Protein AF-A0AB38MVA0-F1 (afdb_monomer)

Organism: NCBI:txid1708541

InterPro domains:
  IPR003697 Nucleoside triphosphate pyrophosphatase Maf-like protein [MF_00528] (314-534)
  IPR003697 Nucleoside triphosphate pyrophosphatase Maf-like protein [PF02545] (315-531)
  IPR003697 Nucleoside triphosphate pyrophosphatase Maf-like protein [TIGR00172] (313-529)
  IPR003697 Nucleoside triphosphate pyrophosphatase Maf-like protein [cd00555] (315-529)
  IPR009447 Phosphatidylinositol anchor biosynthesis protein PIGW/GWT1 [PF06423] (1-257)
  IPR009447 Phosphatidylinositol anchor biosynthesis protein PIGW/GWT1 [PTHR20661] (1-257)
  IPR029001 Inosine triphosphate pyrophosphatase-like [G3DSA:3.90.950.10] (310-533)
  IPR029001 Inosine triphosphate pyrophosphatase-like [SSF52972] (313-530)

Solvent-accessible surface area (backbone atoms only — not comparable to full-atom values): 30116 Å² total; per-residue (Å²): 132,85,58,62,70,52,44,51,39,20,51,51,17,27,60,48,25,58,34,62,71,65,72,56,83,62,72,75,68,37,49,64,34,46,50,51,30,51,51,50,48,51,52,45,75,72,58,81,55,89,72,68,44,74,56,22,15,74,82,42,50,72,39,49,46,61,38,44,43,68,61,66,44,49,65,55,51,54,48,28,74,76,66,74,54,53,44,47,58,52,22,49,53,53,37,50,53,49,40,48,47,39,72,78,43,67,54,46,56,46,53,76,66,53,73,67,83,46,80,63,49,34,22,32,23,36,61,53,16,41,60,26,50,43,27,34,21,29,41,18,23,40,52,16,59,72,72,45,82,84,49,91,58,49,78,78,53,68,81,69,51,78,67,64,60,51,59,51,53,57,51,47,45,54,51,35,46,50,48,21,54,50,28,45,49,52,27,52,51,38,46,71,73,70,48,72,70,32,77,44,50,22,34,50,42,35,35,29,46,40,51,19,52,52,34,41,51,54,33,48,54,50,48,52,45,53,73,76,51,80,57,94,50,96,76,72,78,71,60,54,69,65,60,46,52,44,67,76,35,45,69,58,51,50,49,45,63,59,24,67,68,40,50,66,48,54,56,49,55,68,64,56,72,79,74,83,78,88,86,82,94,76,77,80,79,64,52,82,84,48,74,82,78,76,84,75,78,84,70,78,82,86,84,46,72,51,64,61,64,50,72,87,46,54,37,31,30,27,46,80,54,64,62,48,54,54,59,41,44,76,77,71,46,80,54,49,76,46,57,43,84,69,74,90,74,75,63,66,76,84,22,63,93,45,59,78,53,47,28,32,53,54,4,40,53,24,17,48,53,42,50,55,52,43,38,73,74,37,67,92,69,47,60,47,30,28,41,11,60,26,55,35,23,34,41,57,54,95,64,75,73,53,61,95,94,61,54,63,84,80,75,45,99,64,89,79,49,57,48,84,29,46,57,33,89,46,73,68,51,22,49,52,44,46,60,72,40,38,16,26,68,32,39,33,35,28,8,35,16,43,29,31,58,41,99,50,89,90,41,52,49,77,51,73,52,70,49,70,20,39,38,32,32,36,78,61,54,69,72,58,54,52,59,47,57,74,67,55,68,16,50,90,21,41,40,29,48,30,78,74,68,78,41,37,77,50,43,73,48,71,55,66,53,69,48,31,67,72,52,43,48,59,73,58,51,53,53,53,48,37,52,40,49,73,69,64,72,50,63,74,74,118

pLDDT: mean 80.41, std 17.38, range [29.91, 97.56]

Sequence (542 aa):
MDLGVGSFTFALGVVDAKYHILKSYNMRKVLPLIALAIIRLIAVSLSDYPQHSSEYGTHWNFFCTLAMLPLLTKPLTIINQHTDIQFSWMAVLIGVSFQVLLSCTSLQEWTLHAPRDDVLSHNKEGIVSMVGYLCIYLFGLDIGLYSLPQDPYAYFRKRLTKKVAKDKRDKLLIILASFSILYWSLYGGARFFNMEVSRRMANLPYILWTVAFNTSFLTLFLLIDLVNFKTPSRQAVAVPGILQAINNNGLALFLISTCQHCSTWLGYFLSNNNNTKQEEEKPLKTLLDNPPAAAKKQILPFRLPSLDKLKDKHVILASASPRRLDILAQVGIHPRVIPSTFEETLSKDDYLHNPHAYPINTATEKGKEVYERLVLEDDKNSPDLVISADTVVLVPDDAPSLSKGQSYDEVINQPLTYSICEKPKDADDQYRMLADASGRELQVVTGVCITYPILQSPGYAQKTFANMTKVHFFDNDHDVIEKYIETGEGIDRAGGFALQGLGSLLIQGIEGDYNNVVGFPLSEFIRFLDTLIENDDGVLDL

Foldseek 3Di:
DDLPLLLVLLQLLLVCLVCLLVVNDDLVVLVVLVVVLVVVQVLCVVPVPDDPCLQFFNSDDSSNLVSCLSVVCVVVSVVCVVPVDALLVVLVVLQVVLQCCCVVHCLVVLSRPNDCPDPCSRRSLNVQLSSLSSSSSSLSNRLSNLVDDSDPCVVVVVVPDQVVVVVSLVVNLVVLVVLLVVLVVVLVVCVVVVNDCDSSNSHNNNSSVSSSVSSVVVSVVSVVCCVVPVGPPPPPPPPPVVNVVCVVCVVVVVVVVVCVVVVVVVVVVVVPPPDDDDDDDDDDPVCVVPPDDDDDDPDPQPDDPLLVLQPPFQEEEQDPDVLVQVLCVVNPRRHHYDHFPDDLPDDCVVCQVPNLCSFQVVQVVSQVRVQVVVCVVPVPRHGQKYKGKGKWKWQWPPDDQDDPPDDCVVVPPDDTTTDTFFAAPDLVSLLVLLQSQARDKMKMKMKMKMWGADPDPVGIDIDIDMFIKIWGFYNDDSVLSNVLSVVVAQRNGHSSADCPDPSVNGTPDMGGAPSSRSTDRSVVVSVVSSVCVVVPVVRSVD

Radius of gyration: 34.3 Å; Cα contacts (8 Å, |Δi|>4): 722; chains: 1; bounding box: 64×59×95 Å

Structure (mmCIF, N/CA/C/O backbone):
data_AF-A0AB38MVA0-F1
#
_entry.id   AF-A0AB38MVA0-F1
#
loop_
_atom_site.group_PDB
_atom_site.id
_atom_site.type_symbol
_atom_site.label_atom_id
_atom_site.label_alt_id
_atom_site.label_comp_id
_atom_site.label_asym_id
_atom_site.label_entity_id
_atom_site.label_seq_id
_atom_site.pdbx_PDB_ins_code
_atom_site.Cartn_x
_atom_site.Cartn_y
_atom_site.Cartn_z
_atom_site.occupancy
_atom_site.B_iso_or_equiv
_atom_site.auth_seq_id
_atom_site.auth_comp_id
_atom_site.auth_asym_id
_atom_site.auth_atom_id
_atom_site.pdbx_PDB_model_num
ATOM 1 N N . MET A 1 1 ? -7.627 4.976 11.918 1.00 53.53 1 MET A N 1
ATOM 2 C CA . MET A 1 1 ? -6.874 5.519 13.073 1.00 53.53 1 MET A CA 1
ATOM 3 C C . MET A 1 1 ? -6.510 4.372 13.989 1.00 53.53 1 MET A C 1
ATOM 5 O O . MET A 1 1 ? -7.360 3.528 14.234 1.00 53.53 1 MET A O 1
ATOM 9 N N . ASP A 1 2 ? -5.264 4.313 14.439 1.00 68.06 2 ASP A N 1
ATOM 10 C CA . ASP A 1 2 ? -4.766 3.229 15.287 1.00 68.06 2 ASP A CA 1
ATOM 11 C C . ASP A 1 2 ? -5.356 3.316 16.709 1.00 68.06 2 ASP A C 1
ATOM 13 O O . ASP A 1 2 ? -5.172 4.312 17.407 1.00 68.06 2 ASP A O 1
ATOM 17 N N . LEU A 1 3 ? -6.100 2.282 17.108 1.00 80.81 3 LEU A N 1
ATOM 18 C CA . LEU A 1 3 ? -6.758 2.137 18.414 1.00 80.81 3 LEU A CA 1
ATOM 19 C C . LEU A 1 3 ? -5.922 1.286 19.395 1.00 80.81 3 LEU A C 1
ATOM 21 O O . LEU A 1 3 ? -6.259 1.171 20.579 1.00 80.81 3 LEU A O 1
ATOM 25 N N . GLY A 1 4 ? -4.815 0.693 18.931 1.00 82.25 4 GLY A N 1
ATOM 26 C CA . GLY A 1 4 ? -4.000 -0.239 19.712 1.00 82.25 4 GLY A CA 1
ATOM 27 C C . GLY A 1 4 ? -3.354 0.423 20.927 1.00 82.25 4 GLY A C 1
ATOM 28 O O . GLY A 1 4 ? -3.457 -0.078 22.044 1.00 82.25 4 GLY A O 1
ATOM 29 N N . VAL A 1 5 ? -2.765 1.602 20.731 1.00 85.31 5 VAL A N 1
ATOM 30 C CA . VAL A 1 5 ? -2.094 2.390 21.780 1.00 85.31 5 VAL A CA 1
ATOM 31 C C . VAL A 1 5 ? -3.070 2.818 22.887 1.00 85.31 5 VAL A C 1
ATOM 33 O O . VAL A 1 5 ? -2.774 2.702 24.082 1.00 85.31 5 VAL A O 1
ATOM 36 N N . GLY A 1 6 ? -4.265 3.272 22.494 1.00 88.81 6 GLY A N 1
ATOM 37 C CA . GLY A 1 6 ? -5.338 3.621 23.426 1.00 88.81 6 GLY A CA 1
ATOM 38 C C . GLY A 1 6 ? -5.812 2.407 24.227 1.00 88.81 6 GLY A C 1
ATOM 39 O O . GLY A 1 6 ? -5.913 2.470 25.450 1.00 88.81 6 GLY A O 1
ATOM 40 N N . SER A 1 7 ? -6.024 1.273 23.560 1.00 90.38 7 SER A N 1
ATOM 41 C CA . SER A 1 7 ? -6.467 0.034 24.217 1.00 90.38 7 SER A CA 1
ATOM 42 C C . SER A 1 7 ? -5.422 -0.538 25.166 1.00 90.38 7 SER A C 1
ATOM 44 O O . SER A 1 7 ? -5.762 -1.007 26.250 1.00 90.38 7 SER A O 1
ATOM 46 N N . PHE A 1 8 ? -4.140 -0.429 24.816 1.00 88.69 8 PHE A N 1
ATOM 47 C CA . PHE A 1 8 ? -3.051 -0.791 25.717 1.00 88.69 8 PHE A CA 1
ATOM 48 C C . PHE A 1 8 ? -3.054 0.082 26.978 1.00 88.69 8 PHE A C 1
ATOM 50 O O . PHE A 1 8 ? -2.939 -0.429 28.090 1.00 88.69 8 PHE A O 1
ATOM 57 N N . THR A 1 9 ? -3.251 1.393 26.816 1.00 90.81 9 THR A N 1
ATOM 58 C CA . THR A 1 9 ? -3.365 2.336 27.941 1.00 90.81 9 THR A CA 1
ATOM 59 C C . THR A 1 9 ? -4.542 1.993 28.856 1.00 90.81 9 THR A C 1
ATOM 61 O O . THR A 1 9 ? -4.398 1.978 30.079 1.00 90.81 9 THR A O 1
ATOM 64 N N . PHE A 1 10 ? -5.694 1.669 28.266 1.00 92.88 10 PHE A N 1
ATOM 65 C CA . PHE A 1 10 ? -6.880 1.240 29.000 1.00 92.88 10 PHE A CA 1
ATOM 66 C C . PHE A 1 10 ? -6.619 -0.054 29.788 1.00 92.88 10 PHE A C 1
ATOM 68 O O . PHE A 1 10 ? -6.892 -0.120 30.986 1.00 92.88 10 PHE A O 1
ATOM 75 N N . ALA A 1 11 ? -6.038 -1.067 29.139 1.00 89.06 11 ALA A N 1
ATOM 76 C CA . ALA A 1 11 ? -5.709 -2.344 29.767 1.00 89.06 11 ALA A CA 1
ATOM 77 C C . ALA A 1 11 ? -4.701 -2.185 30.918 1.00 89.06 11 ALA A C 1
ATOM 79 O O . ALA A 1 11 ? -4.851 -2.833 31.955 1.00 89.06 11 ALA A O 1
ATOM 80 N N . LEU A 1 12 ? -3.713 -1.294 30.772 1.00 87.12 12 LEU A N 1
ATOM 81 C CA . LEU A 1 12 ? -2.773 -0.970 31.846 1.00 87.12 12 LEU A CA 1
ATOM 82 C C . LEU A 1 12 ? -3.503 -0.410 33.077 1.00 87.12 12 LEU A C 1
ATOM 84 O O . LEU A 1 12 ? -3.250 -0.871 34.188 1.00 87.12 12 LEU A O 1
ATOM 88 N N . GLY A 1 13 ? -4.460 0.504 32.878 1.00 88.12 13 GLY A N 1
ATOM 89 C CA . GLY A 1 13 ? -5.309 1.025 33.955 1.00 88.12 13 GLY A CA 1
ATOM 90 C C . GLY A 1 13 ? -6.103 -0.077 34.667 1.00 88.12 13 GLY A C 1
ATOM 91 O O . GLY A 1 13 ? -6.089 -0.154 35.897 1.00 88.12 13 GLY A O 1
ATOM 92 N N . VAL A 1 14 ? -6.721 -0.990 33.906 1.00 87.88 14 VAL A N 1
ATOM 93 C CA . VAL A 1 14 ? -7.467 -2.142 34.456 1.00 87.88 14 VAL A CA 1
ATOM 94 C C . VAL A 1 14 ? -6.577 -3.011 35.349 1.00 87.88 14 VAL A C 1
ATOM 96 O O . VAL A 1 14 ? -6.996 -3.424 36.431 1.00 87.88 14 VAL A O 1
ATOM 99 N N . VAL A 1 15 ? -5.344 -3.291 34.920 1.00 83.62 15 VAL A N 1
ATOM 100 C CA . VAL A 1 15 ? -4.388 -4.106 35.688 1.00 83.62 15 VAL A CA 1
ATOM 101 C C . VAL A 1 15 ? -3.917 -3.376 36.948 1.00 83.62 15 VAL A C 1
ATOM 103 O O . VAL A 1 15 ? -3.816 -3.988 38.019 1.00 83.62 15 VAL A O 1
ATOM 106 N N . ASP A 1 16 ? -3.666 -2.071 36.848 1.00 81.69 16 ASP A N 1
ATOM 107 C CA . ASP A 1 16 ? -3.162 -1.265 37.960 1.00 81.69 16 ASP A CA 1
ATOM 108 C C . ASP A 1 16 ? -4.190 -1.044 39.078 1.00 81.69 16 ASP A C 1
ATOM 110 O O . ASP A 1 16 ? -3.807 -0.850 40.239 1.00 81.69 16 ASP A O 1
ATOM 114 N N . ALA A 1 17 ? -5.486 -1.205 38.791 1.00 81.12 17 ALA A N 1
ATOM 115 C CA . ALA A 1 17 ? -6.549 -1.187 39.798 1.00 81.12 17 ALA A CA 1
ATOM 116 C C . ALA A 1 17 ? -6.285 -2.160 40.969 1.00 81.12 17 ALA A C 1
ATOM 118 O O . ALA A 1 17 ? -6.602 -1.857 42.123 1.00 81.12 17 ALA A O 1
ATOM 119 N N . LYS A 1 18 ? -5.610 -3.297 40.726 1.00 73.94 18 LYS A N 1
ATOM 120 C CA . LYS A 1 18 ? -5.199 -4.240 41.785 1.00 73.94 18 LYS A CA 1
ATOM 121 C C . LYS A 1 18 ? -4.290 -3.590 42.832 1.00 73.94 18 LYS A C 1
ATOM 123 O O . LYS A 1 18 ? -4.399 -3.893 44.020 1.00 73.94 18 LYS A O 1
ATOM 128 N N . TYR A 1 19 ? -3.369 -2.726 42.416 1.00 70.88 19 TYR A N 1
ATOM 129 C CA . TYR A 1 19 ? -2.433 -2.074 43.334 1.00 70.88 19 TYR A CA 1
ATOM 130 C C . TYR A 1 19 ? -3.101 -0.969 44.142 1.00 70.88 19 TYR A C 1
ATOM 132 O O . TYR A 1 19 ? -2.730 -0.769 45.300 1.00 70.88 19 TYR A O 1
ATOM 140 N N . HIS A 1 20 ? -4.126 -0.330 43.573 1.00 70.06 20 HIS A N 1
ATOM 141 C CA . HIS A 1 20 ? -5.011 0.559 44.316 1.00 70.06 20 HIS A CA 1
ATOM 142 C C . HIS A 1 20 ? -5.761 -0.174 45.423 1.00 70.06 20 HIS A C 1
ATOM 144 O O . HIS A 1 20 ? -5.724 0.270 46.570 1.00 70.06 20 HIS A O 1
ATOM 150 N N . ILE A 1 21 ? -6.342 -1.337 45.114 1.00 60.84 21 ILE A N 1
ATOM 151 C CA . ILE A 1 21 ? -7.007 -2.194 46.108 1.00 60.84 21 ILE A CA 1
ATOM 152 C C . ILE A 1 21 ? -6.030 -2.594 47.227 1.00 60.84 21 ILE A C 1
ATOM 154 O O . ILE A 1 21 ? -6.374 -2.559 48.406 1.00 60.84 21 ILE A O 1
ATOM 158 N N . LEU A 1 22 ? -4.787 -2.937 46.874 1.00 59.41 22 LEU A N 1
ATOM 159 C CA . LEU A 1 22 ? -3.759 -3.372 47.826 1.00 59.41 22 LEU A CA 1
ATOM 160 C C . LEU A 1 22 ? -3.032 -2.223 48.549 1.00 59.41 22 LEU A C 1
ATOM 162 O O . LEU A 1 22 ? -2.166 -2.502 49.378 1.00 59.41 22 LEU A O 1
ATOM 166 N N . LYS A 1 23 ? -3.324 -0.953 48.224 1.00 66.38 23 LYS A N 1
ATOM 167 C CA . LYS A 1 23 ? -2.598 0.245 48.702 1.00 66.38 23 LYS A CA 1
ATOM 168 C C . LYS A 1 23 ? -1.064 0.129 48.595 1.00 66.38 23 LYS A C 1
ATOM 170 O O . LYS A 1 23 ? -0.327 0.743 49.362 1.00 66.38 23 LYS A O 1
ATOM 175 N N . SER A 1 24 ? -0.567 -0.661 47.643 1.00 61.00 24 SER A N 1
ATOM 176 C CA . SER A 1 24 ? 0.857 -0.981 47.491 1.00 61.00 24 SER A CA 1
ATOM 177 C C . SER A 1 24 ? 1.375 -0.388 46.188 1.00 61.00 24 SER A C 1
ATOM 179 O O . SER A 1 24 ? 1.511 -1.069 45.168 1.00 61.00 24 SER A O 1
ATOM 181 N N . TYR A 1 25 ? 1.621 0.922 46.213 1.00 61.91 25 TYR A N 1
ATOM 182 C CA . TYR A 1 25 ? 2.152 1.640 45.062 1.00 61.91 25 TYR A CA 1
ATOM 183 C C . TYR A 1 25 ? 3.677 1.572 45.072 1.00 61.91 25 TYR A C 1
ATOM 185 O O . TYR A 1 25 ? 4.337 2.197 45.902 1.00 61.91 25 TYR A O 1
ATOM 193 N N . ASN A 1 26 ? 4.249 0.790 44.157 1.00 66.12 26 ASN A N 1
ATOM 194 C CA . ASN A 1 26 ? 5.695 0.680 44.025 1.00 66.12 26 ASN A CA 1
ATOM 195 C C . ASN A 1 26 ? 6.171 1.406 42.767 1.00 66.12 26 ASN A C 1
ATOM 197 O O . ASN A 1 26 ? 6.071 0.889 41.654 1.00 66.12 26 ASN A O 1
ATOM 201 N N . MET A 1 27 ? 6.757 2.583 42.978 1.00 67.06 27 MET A N 1
ATOM 202 C CA . MET A 1 27 ? 7.338 3.434 41.936 1.00 67.06 27 MET A CA 1
ATOM 203 C C . MET A 1 27 ? 8.464 2.744 41.161 1.00 67.06 27 MET A C 1
ATOM 205 O O . MET A 1 27 ? 8.756 3.121 40.029 1.00 67.06 27 MET A O 1
ATOM 209 N N . ARG A 1 28 ? 9.054 1.675 41.720 1.00 70.19 28 ARG A N 1
ATOM 210 C CA . ARG A 1 28 ? 10.066 0.869 41.027 1.00 70.19 28 ARG A CA 1
ATOM 211 C C . ARG A 1 28 ? 9.544 0.209 39.749 1.00 70.19 28 ARG A C 1
ATOM 213 O O . ARG A 1 28 ? 10.345 -0.165 38.904 1.00 70.19 28 ARG A O 1
ATOM 220 N N . LYS A 1 29 ? 8.222 0.107 39.573 1.00 69.00 29 LYS A N 1
ATOM 221 C CA . LYS A 1 29 ? 7.594 -0.423 38.351 1.00 69.00 29 LYS A CA 1
ATOM 222 C C . LYS A 1 29 ? 7.621 0.543 37.171 1.00 69.00 29 LYS A C 1
ATOM 224 O O . LYS A 1 29 ? 7.461 0.104 36.040 1.00 69.00 29 LYS A O 1
ATOM 229 N N . VAL A 1 30 ? 7.854 1.829 37.429 1.00 76.44 30 VAL A N 1
ATOM 230 C CA . VAL A 1 30 ? 7.985 2.845 36.380 1.00 76.44 30 VAL A CA 1
ATOM 231 C C . VAL A 1 30 ? 9.390 2.810 35.761 1.00 76.44 30 VAL A C 1
ATOM 233 O O . VAL A 1 30 ? 9.543 3.104 34.579 1.00 76.44 30 VAL A O 1
ATOM 236 N N . LEU A 1 31 ? 10.415 2.373 36.512 1.00 81.25 31 LEU A N 1
ATOM 237 C CA . LEU A 1 31 ? 11.805 2.331 36.031 1.00 81.25 31 LEU A CA 1
ATOM 238 C C . LEU A 1 31 ? 11.998 1.511 34.742 1.00 81.25 31 LEU A C 1
ATOM 240 O O . LEU A 1 31 ? 12.655 2.027 33.842 1.00 81.25 31 LEU A O 1
ATOM 244 N N . PRO A 1 32 ? 11.435 0.293 34.589 1.00 80.94 32 PRO A N 1
ATOM 245 C CA . PRO A 1 32 ? 11.543 -0.454 33.337 1.00 80.94 32 PRO A CA 1
ATOM 246 C C . PRO A 1 32 ? 10.954 0.288 32.131 1.00 80.94 32 PRO A C 1
ATOM 248 O O . PRO A 1 32 ? 11.522 0.225 31.047 1.00 80.94 32 PRO A O 1
ATOM 251 N N . LEU A 1 33 ? 9.849 1.023 32.314 1.00 81.00 33 LEU A N 1
ATOM 252 C CA . LEU A 1 33 ? 9.230 1.811 31.242 1.00 81.00 33 LEU A CA 1
ATOM 253 C C . LEU A 1 33 ? 10.085 3.025 30.868 1.00 81.00 33 LEU A C 1
ATOM 255 O O . LEU A 1 33 ? 10.250 3.305 29.685 1.00 81.00 33 LEU A O 1
ATOM 259 N N . ILE A 1 34 ? 10.680 3.701 31.856 1.00 83.31 34 ILE A N 1
ATOM 260 C CA . ILE A 1 34 ? 11.634 4.796 31.619 1.00 83.31 34 ILE A CA 1
ATOM 261 C C . ILE A 1 34 ? 12.877 4.272 30.890 1.00 83.31 34 ILE A C 1
ATOM 263 O O . ILE A 1 34 ? 13.320 4.877 29.918 1.00 83.31 34 ILE A O 1
ATOM 267 N N . ALA A 1 35 ? 13.416 3.126 31.313 1.00 82.50 35 ALA A N 1
ATOM 268 C CA . ALA A 1 35 ? 14.562 2.506 30.658 1.00 82.50 35 ALA A CA 1
ATOM 269 C C . ALA A 1 35 ? 14.244 2.147 29.198 1.00 82.50 35 ALA A C 1
ATOM 271 O O . ALA A 1 35 ? 15.016 2.491 28.308 1.00 82.50 35 ALA A O 1
ATOM 272 N N . LEU A 1 36 ? 13.083 1.539 28.932 1.00 81.12 36 LEU A N 1
ATOM 273 C CA . LEU A 1 36 ? 12.625 1.250 27.568 1.00 81.12 36 LEU A CA 1
ATOM 274 C C . LEU A 1 36 ? 12.421 2.522 26.737 1.00 81.12 36 LEU A C 1
ATOM 276 O O . LEU A 1 36 ? 12.753 2.530 25.553 1.00 81.12 36 LEU A O 1
ATOM 280 N N . ALA A 1 37 ? 11.921 3.602 27.342 1.00 82.75 37 ALA A N 1
ATOM 281 C CA . ALA A 1 37 ? 11.772 4.887 26.672 1.00 82.75 37 ALA A CA 1
ATOM 282 C C . ALA A 1 37 ? 13.125 5.463 26.228 1.00 82.75 37 ALA A C 1
ATOM 284 O O . ALA A 1 37 ? 13.245 5.902 25.084 1.00 82.75 37 ALA A O 1
ATOM 285 N N . ILE A 1 38 ? 14.139 5.408 27.098 1.00 84.19 38 ILE A N 1
ATOM 286 C CA . ILE A 1 38 ? 15.504 5.871 26.806 1.00 84.19 38 ILE A CA 1
ATOM 287 C C . ILE A 1 38 ? 16.167 4.975 25.758 1.00 84.19 38 ILE A C 1
ATOM 289 O O . ILE A 1 38 ? 16.705 5.482 24.779 1.00 84.19 38 ILE A O 1
ATOM 293 N N . ILE A 1 39 ? 16.086 3.650 25.921 1.00 82.25 39 ILE A N 1
ATOM 294 C CA . ILE A 1 39 ? 16.649 2.682 24.968 1.00 82.25 39 ILE A CA 1
ATOM 295 C C . ILE A 1 39 ? 16.052 2.903 23.581 1.00 82.25 39 ILE A C 1
ATOM 297 O O . ILE A 1 39 ? 16.794 2.955 22.607 1.00 82.25 39 ILE A O 1
ATOM 301 N N . ARG A 1 40 ? 14.729 3.080 23.482 1.00 80.38 40 ARG A N 1
ATOM 302 C CA . ARG A 1 40 ? 14.069 3.354 22.203 1.00 80.38 40 ARG A CA 1
ATOM 303 C C . ARG A 1 40 ? 14.540 4.669 21.591 1.00 80.38 40 ARG A C 1
ATOM 305 O O . ARG A 1 40 ? 14.766 4.704 20.389 1.00 80.38 40 ARG A O 1
ATOM 312 N N . LEU A 1 41 ? 14.667 5.728 22.390 1.00 80.75 41 LEU A N 1
ATOM 313 C CA . LEU A 1 41 ? 15.139 7.022 21.898 1.00 80.75 41 LEU A CA 1
ATOM 314 C C . LEU A 1 41 ? 16.555 6.899 21.321 1.00 80.75 41 LEU A C 1
ATOM 316 O O . LEU A 1 41 ? 16.775 7.274 20.177 1.00 80.75 41 LEU A O 1
ATOM 320 N N . ILE A 1 42 ? 17.475 6.289 22.073 1.00 80.00 42 ILE A N 1
ATOM 321 C CA . ILE A 1 42 ? 18.859 6.059 21.637 1.00 80.00 42 ILE A CA 1
ATOM 322 C C . ILE A 1 42 ? 18.893 5.174 20.385 1.00 80.00 42 ILE A C 1
ATOM 324 O O . ILE A 1 42 ? 19.556 5.517 19.415 1.00 80.00 42 ILE A O 1
ATOM 328 N N . ALA A 1 43 ? 18.155 4.061 20.377 1.00 74.56 43 ALA A N 1
ATOM 329 C CA . ALA A 1 43 ? 18.123 3.133 19.250 1.00 74.56 43 ALA A CA 1
ATOM 330 C C . ALA A 1 43 ? 17.633 3.803 17.960 1.00 74.56 43 ALA A C 1
ATOM 332 O O . ALA A 1 43 ? 18.228 3.590 16.909 1.00 74.56 43 ALA A O 1
ATOM 333 N N . VAL A 1 44 ? 16.588 4.636 18.040 1.00 67.88 44 VAL A N 1
ATOM 334 C CA . VAL A 1 44 ? 16.071 5.379 16.882 1.00 67.88 44 VAL A CA 1
ATOM 335 C C . VAL A 1 44 ? 17.095 6.406 16.409 1.00 67.88 44 VAL A C 1
ATOM 337 O O . VAL A 1 44 ? 17.425 6.402 15.226 1.00 67.88 44 VAL A O 1
ATOM 340 N N . SER A 1 45 ? 17.663 7.202 17.322 1.00 67.81 45 SER A N 1
ATOM 341 C CA . SER A 1 45 ? 18.683 8.207 16.996 1.00 67.81 45 SER A CA 1
ATOM 342 C C . SER A 1 45 ? 19.974 7.621 16.415 1.00 67.81 45 SER A C 1
ATOM 344 O O . SER A 1 45 ? 20.666 8.322 15.691 1.00 67.81 45 SER A O 1
ATOM 346 N N . LEU A 1 46 ? 20.299 6.358 16.708 1.00 72.50 46 LEU A N 1
ATOM 347 C CA . LEU A 1 46 ? 21.460 5.655 16.144 1.00 72.50 46 LEU A CA 1
ATOM 348 C C . LEU A 1 46 ? 21.170 4.936 14.817 1.00 72.50 46 LEU A C 1
ATOM 350 O O . LEU A 1 46 ? 22.099 4.456 14.178 1.00 72.50 46 LEU A O 1
ATOM 354 N N . SER A 1 47 ? 19.899 4.785 14.436 1.00 58.38 47 SER A N 1
ATOM 355 C CA . SER A 1 47 ? 19.491 3.913 13.322 1.00 58.38 47 SER A CA 1
ATOM 356 C C . SER A 1 47 ? 19.141 4.644 12.024 1.00 58.38 47 SER A C 1
ATOM 358 O O . SER A 1 47 ? 18.714 3.980 11.083 1.00 58.38 47 SER A O 1
ATOM 360 N N . ASP A 1 48 ? 19.258 5.979 11.985 1.00 56.78 48 ASP A N 1
ATOM 361 C CA . ASP A 1 48 ? 18.778 6.850 10.893 1.00 56.78 48 ASP A CA 1
ATOM 362 C C . ASP A 1 48 ? 17.365 6.484 10.391 1.00 56.78 48 ASP A C 1
ATOM 364 O O . ASP A 1 48 ? 16.991 6.711 9.239 1.00 56.78 48 ASP A O 1
ATOM 368 N N . TYR A 1 49 ? 16.548 5.890 11.270 1.00 56.25 49 TYR A N 1
ATOM 369 C CA . TYR A 1 49 ? 15.212 5.434 10.926 1.00 56.25 49 TYR A CA 1
ATOM 370 C C . TYR A 1 49 ? 14.296 6.652 10.757 1.00 56.25 49 TYR A C 1
ATOM 372 O O . TYR A 1 49 ? 14.247 7.495 11.660 1.00 56.25 49 TYR A O 1
ATOM 380 N N . PRO A 1 50 ? 13.530 6.759 9.654 1.00 49.81 50 PRO A N 1
ATOM 381 C CA . PRO A 1 50 ? 12.661 7.903 9.418 1.00 49.81 50 PRO A CA 1
ATOM 382 C C . PRO A 1 50 ? 11.597 7.993 10.518 1.00 49.81 50 PRO A C 1
ATOM 384 O O . PRO A 1 50 ? 10.662 7.193 10.596 1.00 49.81 50 PRO A O 1
ATOM 387 N N . GLN A 1 51 ? 11.751 8.976 11.405 1.00 59.59 51 GLN A N 1
ATOM 388 C CA . GLN A 1 51 ? 10.828 9.215 12.504 1.00 59.59 51 GLN A CA 1
ATOM 389 C C . GLN A 1 51 ? 9.706 10.146 12.046 1.00 59.59 51 GLN A C 1
ATOM 391 O O . GLN A 1 51 ? 9.929 11.319 11.741 1.00 59.59 51 GLN A O 1
ATOM 396 N N . HIS A 1 52 ? 8.467 9.651 12.074 1.00 64.12 52 HIS A N 1
ATOM 397 C CA . HIS A 1 52 ? 7.286 10.498 11.935 1.00 64.12 52 HIS A CA 1
ATOM 398 C C . HIS A 1 52 ? 7.125 11.362 13.193 1.00 64.12 52 HIS A C 1
ATOM 400 O O . HIS A 1 52 ? 6.413 11.013 14.136 1.00 64.12 52 HIS A O 1
ATOM 406 N N . SER A 1 53 ? 7.794 12.516 13.198 1.00 72.06 53 SER A N 1
ATOM 407 C CA . SER A 1 53 ? 7.747 13.521 14.271 1.00 72.06 53 SER A CA 1
ATOM 408 C C . SER A 1 53 ? 6.330 14.006 14.587 1.00 72.06 53 SER A C 1
ATOM 410 O O . SER A 1 53 ? 6.084 14.547 15.658 1.00 72.06 53 SER A O 1
ATOM 412 N N . SER A 1 54 ? 5.379 13.768 13.683 1.00 75.62 54 SER A N 1
ATOM 413 C CA . SER A 1 54 ? 3.961 14.042 13.863 1.00 75.62 54 SER A CA 1
ATOM 414 C C . SER A 1 54 ? 3.261 13.142 14.890 1.00 75.62 54 SER A C 1
ATOM 416 O O . SER A 1 54 ? 2.200 13.526 15.369 1.00 75.62 54 SER A O 1
ATOM 418 N N . GLU A 1 55 ? 3.770 11.953 15.229 1.00 78.50 55 GLU A N 1
ATOM 419 C CA . GLU A 1 55 ? 3.038 11.052 16.139 1.00 78.50 55 GLU A CA 1
ATOM 420 C C . GLU A 1 55 ? 3.142 11.451 17.613 1.00 78.50 55 GLU A C 1
ATOM 422 O O . GLU A 1 55 ? 2.121 11.588 18.284 1.00 78.50 55 GLU A O 1
ATOM 427 N N . TYR A 1 56 ? 4.365 11.617 18.114 1.00 79.06 56 TYR A N 1
ATOM 428 C CA . TYR A 1 56 ? 4.638 11.932 19.521 1.00 79.06 56 TYR A CA 1
ATOM 429 C C . TYR A 1 56 ? 5.595 13.121 19.684 1.00 79.06 56 TYR A C 1
ATOM 431 O O . TYR A 1 56 ? 5.705 13.660 20.781 1.00 79.06 56 TYR A O 1
ATOM 439 N N . GLY A 1 57 ? 6.269 13.542 18.614 1.00 83.88 57 GLY A N 1
ATOM 440 C CA . GLY A 1 57 ? 7.371 14.498 18.649 1.00 83.88 57 GLY A CA 1
ATOM 441 C C . GLY A 1 57 ? 8.704 13.875 18.233 1.00 83.88 57 GLY A C 1
ATOM 442 O O . GLY A 1 57 ? 8.759 12.751 17.724 1.00 83.88 57 GLY A O 1
ATOM 443 N N . THR A 1 58 ? 9.790 14.617 18.437 1.00 82.62 58 THR A N 1
ATOM 444 C CA . THR A 1 58 ? 11.154 14.213 18.060 1.00 82.62 58 THR A CA 1
ATOM 445 C C . THR A 1 58 ? 11.849 13.392 19.141 1.00 82.62 58 THR A C 1
ATOM 447 O O . THR A 1 58 ? 12.532 12.426 18.821 1.00 82.62 58 THR A O 1
ATOM 450 N N . HIS A 1 59 ? 11.654 13.714 20.421 1.00 84.75 59 HIS A N 1
ATOM 451 C CA . HIS A 1 59 ? 12.322 13.025 21.536 1.00 84.75 59 HIS A CA 1
ATOM 452 C C . HIS A 1 59 ? 11.356 12.232 22.422 1.00 84.75 59 HIS A C 1
ATOM 454 O O . HIS A 1 59 ? 11.776 11.442 23.267 1.00 84.75 59 HIS A O 1
ATOM 460 N N . TRP A 1 60 ? 10.054 12.419 22.227 1.00 85.31 60 TRP A N 1
ATOM 461 C CA . TRP A 1 60 ? 9.019 11.715 22.960 1.00 85.31 60 TRP A CA 1
ATOM 462 C C . TRP A 1 60 ? 8.600 10.445 22.227 1.00 85.31 60 TRP A C 1
ATOM 464 O O . TRP A 1 60 ? 8.402 10.430 21.014 1.00 85.31 60 TRP A O 1
ATOM 474 N N . ASN A 1 61 ? 8.403 9.369 22.979 1.00 86.62 61 ASN A N 1
ATOM 475 C CA . ASN A 1 61 ? 7.829 8.136 22.463 1.00 86.62 61 ASN A CA 1
ATOM 476 C C . ASN A 1 61 ? 6.734 7.627 23.406 1.00 86.62 61 ASN A C 1
ATOM 478 O O . ASN A 1 61 ? 6.584 8.102 24.530 1.00 86.62 61 ASN A O 1
ATOM 482 N N . PHE A 1 62 ? 5.961 6.639 22.957 1.00 85.50 62 PHE A N 1
ATOM 483 C CA . PHE A 1 62 ? 4.827 6.137 23.735 1.00 85.50 62 PHE A CA 1
ATOM 484 C C . PHE A 1 62 ? 5.214 5.579 25.120 1.00 85.50 62 PHE A C 1
ATOM 486 O O . PHE A 1 62 ? 4.425 5.674 26.058 1.00 85.50 62 PHE A O 1
ATOM 493 N N . PHE A 1 63 ? 6.434 5.053 25.296 1.00 85.88 63 PHE A N 1
ATOM 494 C CA . PHE A 1 63 ? 6.889 4.589 26.610 1.00 85.88 63 PHE A CA 1
ATOM 495 C C . PHE A 1 63 ? 7.075 5.746 27.598 1.00 85.88 63 PHE A C 1
ATOM 497 O O . PHE A 1 63 ? 6.800 5.559 28.782 1.00 85.88 63 PHE A O 1
ATOM 504 N N . CYS A 1 64 ? 7.453 6.944 27.126 1.00 87.25 64 CYS A N 1
ATOM 505 C CA . CYS A 1 64 ? 7.450 8.156 27.951 1.00 87.25 64 CYS A CA 1
ATOM 506 C C . CYS A 1 64 ? 6.041 8.438 28.480 1.00 87.25 64 CYS A C 1
ATOM 508 O O . CYS A 1 64 ? 5.866 8.637 29.681 1.00 87.25 64 CYS A O 1
ATOM 510 N N . THR A 1 65 ? 5.028 8.381 27.606 1.00 88.69 65 THR A N 1
ATOM 511 C CA . THR A 1 65 ? 3.624 8.552 28.005 1.00 88.69 65 THR A CA 1
ATOM 512 C C . THR A 1 65 ? 3.238 7.519 29.062 1.00 88.69 65 THR A C 1
ATOM 514 O O . THR A 1 65 ? 2.805 7.902 30.143 1.00 88.69 65 THR A O 1
ATOM 517 N N . LEU A 1 66 ? 3.477 6.226 28.816 1.00 86.44 66 LEU A N 1
ATOM 518 C CA . LEU A 1 66 ? 3.153 5.153 29.765 1.00 86.44 66 LEU A CA 1
ATOM 519 C C . LEU A 1 66 ? 3.849 5.299 31.121 1.00 86.44 66 LEU A C 1
ATOM 521 O O . LEU A 1 66 ? 3.242 5.015 32.149 1.00 86.44 66 LEU A O 1
ATOM 525 N N . ALA A 1 67 ? 5.107 5.743 31.142 1.00 86.06 67 ALA A N 1
ATOM 526 C CA . ALA A 1 67 ? 5.835 5.971 32.383 1.00 86.06 67 ALA A CA 1
ATOM 527 C C . ALA A 1 67 ? 5.231 7.120 33.211 1.00 86.06 67 ALA A C 1
ATOM 529 O O . ALA A 1 67 ? 5.263 7.070 34.440 1.00 86.06 67 ALA A O 1
ATOM 530 N N . MET A 1 68 ? 4.654 8.132 32.556 1.00 88.62 68 MET A N 1
ATOM 531 C CA . MET A 1 68 ? 4.065 9.297 33.222 1.00 88.62 68 MET A CA 1
ATOM 532 C C . MET A 1 68 ? 2.665 9.029 33.790 1.00 88.62 68 MET A C 1
ATOM 534 O O . MET A 1 68 ? 2.315 9.605 34.820 1.00 88.62 68 MET A O 1
ATOM 538 N N . LEU A 1 69 ? 1.867 8.134 33.194 1.00 89.81 69 LEU A N 1
ATOM 539 C CA . LEU A 1 69 ? 0.475 7.902 33.624 1.00 89.81 69 LEU A CA 1
ATOM 540 C C . LEU A 1 69 ? 0.342 7.486 35.106 1.00 89.81 69 LEU A C 1
ATOM 542 O O . LEU A 1 69 ? -0.442 8.121 35.823 1.00 89.81 69 LEU A O 1
ATOM 546 N N . PRO A 1 70 ? 1.120 6.514 35.636 1.00 83.69 70 PRO A N 1
ATOM 547 C CA . PRO A 1 70 ? 1.046 6.161 37.053 1.00 83.69 70 PRO A CA 1
ATOM 548 C C . PRO A 1 70 ? 1.491 7.298 37.984 1.00 83.69 70 PRO A C 1
ATOM 550 O O . PRO A 1 70 ? 1.024 7.363 39.121 1.00 83.69 70 PRO A O 1
ATOM 553 N N . LEU A 1 71 ? 2.384 8.186 37.520 1.00 85.06 71 LEU A N 1
ATOM 554 C CA . LEU A 1 71 ? 2.857 9.352 38.279 1.00 85.06 71 LEU A CA 1
ATOM 555 C C . LEU A 1 71 ? 1.751 10.400 38.410 1.00 85.06 71 LEU A C 1
ATOM 557 O O . LEU A 1 71 ? 1.477 10.881 39.509 1.00 85.06 71 LEU A O 1
ATOM 561 N N . LEU A 1 72 ? 1.093 10.704 37.291 1.00 88.50 72 LEU A N 1
ATOM 562 C CA . LEU A 1 72 ? 0.013 11.686 37.205 1.00 88.50 72 LEU A CA 1
ATOM 563 C C . LEU A 1 72 ? -1.265 11.217 37.905 1.00 88.50 72 LEU A C 1
ATOM 565 O O . LEU A 1 72 ? -2.033 12.034 38.406 1.00 88.50 72 LEU A O 1
ATOM 569 N N . THR A 1 73 ? -1.472 9.904 38.009 1.00 87.62 73 THR A N 1
ATOM 570 C CA . THR A 1 73 ? -2.642 9.342 38.697 1.00 87.62 73 THR A CA 1
ATOM 571 C C . THR A 1 73 ? -2.521 9.430 40.223 1.00 87.62 73 THR A C 1
ATOM 573 O O . THR A 1 73 ? -3.527 9.548 40.917 1.00 87.62 73 THR A O 1
ATOM 576 N N . LYS A 1 74 ? -1.305 9.463 40.785 1.00 84.31 74 LYS A N 1
ATOM 577 C CA . LYS A 1 74 ? -1.086 9.531 42.240 1.00 84.31 74 LYS A CA 1
ATOM 578 C C . LYS A 1 74 ? -1.843 10.679 42.940 1.00 84.31 74 LYS A C 1
ATOM 580 O O . LYS A 1 74 ? -2.574 10.375 43.884 1.00 84.31 74 LYS A O 1
ATOM 585 N N . PRO A 1 75 ? -1.737 11.960 42.532 1.00 86.19 75 PRO A N 1
ATOM 586 C CA . PRO A 1 75 ? -2.519 13.032 43.156 1.00 86.19 75 PRO A CA 1
ATOM 587 C C . PRO A 1 75 ? -4.031 12.802 43.034 1.00 86.19 75 PRO A C 1
ATOM 589 O O . PRO A 1 75 ? -4.756 13.006 44.004 1.00 86.19 75 PRO A O 1
ATOM 592 N N . LEU A 1 76 ? -4.507 12.286 41.897 1.00 86.69 76 LEU A N 1
ATOM 593 C CA . LEU A 1 76 ? -5.926 11.975 41.690 1.00 86.69 76 LEU A CA 1
ATOM 594 C C . LEU A 1 76 ? -6.419 10.891 42.651 1.00 86.69 76 LEU A C 1
ATOM 596 O O . LEU A 1 76 ? -7.540 10.948 43.144 1.00 86.69 76 LEU A O 1
ATOM 600 N N . THR A 1 77 ? -5.559 9.936 42.991 1.00 81.12 77 THR A N 1
ATOM 601 C CA . THR A 1 77 ? -5.907 8.863 43.931 1.00 81.12 77 THR A CA 1
ATOM 602 C C . THR A 1 77 ? -5.966 9.352 45.374 1.00 81.12 77 THR A C 1
ATOM 604 O O . THR A 1 77 ? -6.780 8.859 46.148 1.00 81.12 77 THR A O 1
ATOM 607 N N . ILE A 1 78 ? -5.167 10.365 45.728 1.00 81.69 78 ILE A N 1
ATOM 608 C CA . ILE A 1 78 ? -5.278 11.056 47.019 1.00 81.69 78 ILE A CA 1
ATOM 609 C C . ILE A 1 78 ? -6.620 11.790 47.088 1.00 81.69 78 ILE A C 1
ATOM 611 O O . ILE A 1 78 ? -7.317 11.680 48.092 1.00 81.69 78 ILE A O 1
ATOM 615 N N . ILE A 1 79 ? -7.014 12.481 46.014 1.00 82.62 79 ILE A N 1
ATOM 616 C CA . ILE A 1 79 ? -8.310 13.171 45.938 1.00 82.62 79 ILE A CA 1
ATOM 617 C C . ILE A 1 79 ? -9.459 12.163 46.043 1.00 82.62 79 ILE A C 1
ATOM 619 O O . ILE A 1 79 ? -10.366 12.371 46.845 1.00 82.62 79 ILE A O 1
ATOM 623 N N . ASN A 1 80 ? -9.404 11.051 45.305 1.00 82.44 80 ASN A N 1
ATOM 624 C CA . ASN A 1 80 ? -10.397 9.975 45.378 1.00 82.44 80 ASN A CA 1
ATOM 625 C C . ASN A 1 80 ? -10.555 9.455 46.818 1.00 82.44 80 ASN A C 1
ATOM 627 O O . ASN A 1 80 ? -11.677 9.319 47.285 1.00 82.44 80 ASN A O 1
ATOM 631 N N . GLN A 1 81 ? -9.451 9.268 47.552 1.00 76.94 81 GLN A N 1
ATOM 632 C CA . GLN A 1 81 ? -9.482 8.832 48.955 1.00 76.94 81 GLN A CA 1
ATOM 633 C C . GLN A 1 81 ? -10.092 9.854 49.927 1.00 76.94 81 GLN A C 1
ATOM 635 O O . GLN A 1 81 ? -10.535 9.456 50.999 1.00 76.94 81 GLN A O 1
ATOM 640 N N . HIS A 1 82 ? -10.077 11.149 49.597 1.00 79.38 82 HIS A N 1
ATOM 641 C CA . HIS A 1 82 ? -10.607 12.209 50.467 1.00 79.38 82 HIS A CA 1
ATOM 642 C C . HIS A 1 82 ? -12.031 12.643 50.102 1.00 79.38 82 HIS A C 1
ATOM 644 O O . HIS A 1 82 ? -12.718 13.222 50.937 1.00 79.38 82 HIS A O 1
ATOM 650 N N . THR A 1 83 ? -12.457 12.420 48.858 1.00 77.00 83 THR A N 1
ATOM 651 C CA . THR A 1 83 ? -13.715 12.959 48.310 1.00 77.00 83 THR A CA 1
ATOM 652 C C . THR A 1 83 ? -14.702 11.883 47.863 1.00 77.00 83 THR A C 1
ATOM 654 O O . THR A 1 83 ? -15.817 12.223 47.481 1.00 77.00 83 THR A O 1
ATOM 657 N N . ASP A 1 84 ? -14.298 10.607 47.863 1.00 77.06 84 ASP A N 1
ATOM 658 C CA . ASP A 1 84 ? -15.064 9.457 47.353 1.00 77.06 84 ASP A CA 1
ATOM 659 C C . ASP A 1 84 ? -15.533 9.595 45.884 1.00 77.06 84 ASP A C 1
ATOM 661 O O . ASP A 1 84 ? -16.382 8.839 45.404 1.00 77.06 84 ASP A O 1
ATOM 665 N N . ILE A 1 85 ? -14.959 10.533 45.120 1.00 79.38 85 ILE A N 1
ATOM 666 C CA . ILE A 1 85 ? -15.282 10.743 43.703 1.00 79.38 85 ILE A CA 1
ATOM 667 C C . ILE A 1 85 ? -14.668 9.621 42.864 1.00 79.38 85 ILE A C 1
ATOM 669 O O . ILE A 1 85 ? -13.452 9.437 42.869 1.00 79.38 85 ILE A O 1
ATOM 673 N N . GLN A 1 86 ? -15.489 8.913 42.085 1.00 84.69 86 GLN A N 1
ATOM 674 C CA . GLN A 1 86 ? -15.037 7.825 41.206 1.00 84.69 86 GLN A CA 1
ATOM 675 C C . GLN A 1 86 ? -14.075 8.312 40.113 1.00 84.69 86 GLN A C 1
ATOM 677 O O . GLN A 1 86 ? -14.196 9.429 39.600 1.00 84.69 86 GLN A O 1
ATOM 682 N N . PHE A 1 87 ? -13.160 7.438 39.687 1.00 88.25 87 PHE A N 1
ATOM 683 C CA . PHE A 1 87 ? -12.156 7.785 38.680 1.00 88.25 87 PHE A CA 1
ATOM 684 C C . PHE A 1 87 ? -12.777 8.096 37.315 1.00 88.25 87 PHE A C 1
ATOM 686 O O . PHE A 1 87 ? -12.285 8.986 36.624 1.00 88.25 87 PHE A O 1
ATOM 693 N N . SER A 1 88 ? -13.897 7.457 36.959 1.00 88.19 88 SER A N 1
ATOM 694 C CA . SER A 1 88 ? -14.649 7.792 35.742 1.00 88.19 88 SER A CA 1
ATOM 695 C C . SER A 1 88 ? -15.141 9.242 35.738 1.00 88.19 88 SER A C 1
ATOM 697 O O . SER A 1 88 ? -15.028 9.923 34.723 1.00 88.19 88 SER A O 1
ATOM 699 N N . TRP A 1 89 ? -15.630 9.759 36.871 1.00 89.38 89 TRP A N 1
ATOM 700 C CA . TRP A 1 89 ? -16.071 11.156 36.970 1.00 89.38 89 TRP A CA 1
ATOM 701 C C . TRP A 1 89 ? -14.905 12.137 36.865 1.00 89.38 89 TRP A C 1
ATOM 703 O O . TRP A 1 89 ? -15.017 13.153 36.179 1.00 89.38 89 TRP A O 1
ATOM 713 N N . MET A 1 90 ? -13.764 11.808 37.477 1.00 91.38 90 MET A N 1
ATOM 714 C CA . MET A 1 90 ? -12.532 12.581 37.302 1.00 91.38 90 MET A CA 1
ATOM 715 C C . MET A 1 90 ? -12.077 12.589 35.837 1.00 91.38 90 MET A C 1
ATOM 717 O O . MET A 1 90 ? -11.722 13.641 35.314 1.00 91.38 90 MET A O 1
ATOM 721 N N . ALA A 1 91 ? -12.130 11.438 35.160 1.00 93.94 91 ALA A N 1
ATOM 722 C CA . ALA A 1 91 ? -11.759 11.304 33.754 1.00 93.94 91 ALA A CA 1
ATOM 723 C C . ALA A 1 91 ? -12.683 12.111 32.833 1.00 93.94 91 ALA A C 1
ATOM 725 O O . ALA A 1 91 ? -12.198 12.776 31.921 1.00 93.94 91 ALA A O 1
ATOM 726 N N . VAL A 1 92 ? -13.997 12.107 33.089 1.00 93.69 92 VAL A N 1
ATOM 727 C CA . VAL A 1 92 ? -14.961 12.950 32.363 1.00 93.69 92 VAL A CA 1
ATOM 728 C C . VAL A 1 92 ? -14.644 14.427 32.578 1.00 93.69 92 VAL A C 1
ATOM 730 O O . VAL A 1 92 ? -14.556 15.170 31.604 1.00 93.69 92 VAL A O 1
ATOM 733 N N . LEU A 1 93 ? -14.425 14.856 33.825 1.00 94.62 93 LEU A N 1
ATOM 734 C CA . LEU A 1 93 ? -14.112 16.251 34.133 1.00 94.62 93 LEU A CA 1
ATOM 735 C C . LEU A 1 93 ? -12.831 16.709 33.422 1.00 94.62 93 LEU A C 1
ATOM 737 O O . LEU A 1 93 ? -12.836 17.751 32.767 1.00 94.62 93 LEU A O 1
ATOM 741 N N . ILE A 1 94 ? -11.755 15.921 33.510 1.00 95.50 94 ILE A N 1
ATOM 742 C CA . ILE A 1 94 ? -10.475 16.220 32.854 1.00 95.50 94 ILE A CA 1
ATOM 743 C C . ILE A 1 94 ? -10.641 16.205 31.331 1.00 95.50 94 ILE A C 1
ATOM 745 O O . ILE A 1 94 ? -10.205 17.142 30.672 1.00 95.50 94 ILE A O 1
ATOM 749 N N . GLY A 1 95 ? -11.301 15.190 30.768 1.00 95.12 95 GLY A N 1
ATOM 750 C CA . GLY A 1 95 ? -11.476 15.031 29.324 1.00 95.12 95 GLY A CA 1
ATOM 751 C C . GLY A 1 95 ? -12.336 16.126 28.691 1.00 95.12 95 GLY A C 1
ATOM 752 O O . GLY A 1 95 ? -11.982 16.650 27.637 1.00 95.12 95 GLY A O 1
ATOM 753 N N . VAL A 1 96 ? -13.432 16.524 29.346 1.00 94.88 96 VAL A N 1
ATOM 754 C CA . VAL A 1 96 ? -14.272 17.645 28.894 1.00 94.88 96 VAL A CA 1
ATOM 755 C C . VAL A 1 96 ? -13.517 18.964 29.030 1.00 94.88 96 VAL A C 1
ATOM 757 O O . VAL A 1 96 ? -13.481 19.733 28.074 1.00 94.88 96 VAL A O 1
ATOM 760 N N . SER A 1 97 ? -12.850 19.207 30.163 1.00 95.31 97 SER A N 1
ATOM 761 C CA . SER A 1 97 ? -12.040 20.422 30.353 1.00 95.31 97 SER A CA 1
ATOM 762 C C . SER A 1 97 ? -10.926 20.520 29.311 1.00 95.31 97 SER A C 1
ATOM 764 O O . SER A 1 97 ? -10.690 21.582 28.744 1.00 95.31 97 SER A O 1
ATOM 766 N N . PHE A 1 98 ? -10.279 19.397 29.001 1.00 95.44 98 PHE A N 1
ATOM 767 C CA . PHE A 1 98 ? -9.253 19.305 27.970 1.00 95.44 98 PHE A CA 1
ATOM 768 C C . PHE A 1 98 ? -9.811 19.581 26.572 1.00 95.44 98 PHE A C 1
ATOM 770 O O . PHE A 1 98 ? -9.204 20.324 25.807 1.00 95.44 98 PHE A O 1
ATOM 777 N N . GLN A 1 99 ? -10.991 19.058 26.245 1.00 95.00 99 GLN A N 1
ATOM 778 C CA . GLN A 1 99 ? -11.639 19.354 24.972 1.00 95.00 99 GLN A CA 1
ATOM 779 C C . GLN A 1 99 ? -12.046 20.824 24.851 1.00 95.00 99 GLN A C 1
ATOM 781 O O . GLN A 1 99 ? -11.883 21.416 23.784 1.00 95.00 99 GLN A O 1
ATOM 786 N N . VAL A 1 100 ? -12.554 21.421 25.931 1.00 93.50 100 VAL A N 1
ATOM 787 C CA . VAL A 1 100 ? -12.857 22.856 25.981 1.00 93.50 100 VAL A CA 1
ATOM 788 C C . VAL A 1 100 ? -11.578 23.660 25.771 1.00 93.50 100 VAL A C 1
ATOM 790 O O . VAL A 1 100 ? -11.574 24.570 24.955 1.00 93.50 100 VAL A O 1
ATOM 793 N N . LEU A 1 101 ? -10.470 23.286 26.415 1.00 93.81 101 LEU A N 1
ATOM 794 C CA . LEU A 1 101 ? -9.171 23.916 26.179 1.00 93.81 101 LEU A CA 1
ATOM 795 C C . LEU A 1 101 ? -8.731 23.787 24.715 1.00 93.81 101 LEU A C 1
ATOM 797 O O . LEU A 1 101 ? -8.352 24.788 24.120 1.00 93.81 101 LEU A O 1
ATOM 801 N N . LEU A 1 102 ? -8.830 22.604 24.104 1.00 92.19 102 LEU A N 1
ATOM 802 C CA . LEU A 1 102 ? -8.488 22.409 22.689 1.00 92.19 102 LEU A CA 1
ATOM 803 C C . LEU A 1 102 ? -9.349 23.255 21.741 1.00 92.19 102 LEU A C 1
ATOM 805 O O . LEU A 1 102 ? -8.842 23.707 20.722 1.00 92.19 102 LEU A O 1
ATOM 809 N N . SER A 1 103 ? -10.625 23.463 22.077 1.00 89.50 103 SER A N 1
ATOM 810 C CA . SER A 1 103 ? -11.592 24.138 21.198 1.00 89.50 103 SER A CA 1
ATOM 811 C C . SER A 1 103 ? -11.623 25.657 21.399 1.00 89.50 103 SER A C 1
ATOM 813 O O . SER A 1 103 ? -11.848 26.398 20.449 1.00 89.50 103 SER A O 1
ATOM 815 N N . CYS A 1 104 ? -11.416 26.130 22.631 1.00 90.38 104 CYS A N 1
ATOM 816 C CA . CYS A 1 104 ? -11.497 27.548 22.993 1.00 90.38 104 CYS A CA 1
ATOM 817 C C . CYS A 1 104 ? -10.140 28.264 22.962 1.00 90.38 104 CYS A C 1
ATOM 819 O O . CYS A 1 104 ? -10.102 29.487 23.071 1.00 90.38 104 CYS A O 1
ATOM 821 N N . THR A 1 105 ? -9.028 27.533 22.867 1.00 91.81 105 THR A N 1
ATOM 822 C CA . THR A 1 105 ? -7.676 28.111 22.822 1.00 91.81 105 THR A CA 1
ATOM 823 C C . THR A 1 105 ? -6.951 27.704 21.543 1.00 91.81 105 THR A C 1
ATOM 825 O O . THR A 1 105 ? -7.359 26.774 20.853 1.00 91.81 105 THR A O 1
ATOM 828 N N . SER A 1 106 ? -5.820 28.347 21.248 1.00 89.19 106 SER A N 1
ATOM 829 C CA . SER A 1 106 ? -4.952 27.996 20.115 1.00 89.19 106 SER A CA 1
ATOM 830 C C . SER A 1 106 ? -4.180 26.679 20.304 1.00 89.19 106 SER A C 1
ATOM 832 O O . SER A 1 106 ? -3.311 26.353 19.499 1.00 89.19 106 SER A O 1
ATOM 834 N N . LEU A 1 107 ? -4.476 25.889 21.345 1.00 89.56 107 LEU A N 1
ATOM 835 C CA . LEU A 1 107 ? -3.747 24.659 21.663 1.00 89.56 107 LEU A CA 1
ATOM 836 C C . LEU A 1 107 ? -3.859 23.598 20.557 1.00 89.56 107 LEU A C 1
ATOM 838 O O . LEU A 1 107 ? -2.867 22.935 20.247 1.00 89.56 107 LEU A O 1
ATOM 842 N N . GLN A 1 108 ? -5.036 23.439 19.942 1.00 89.38 108 GLN A N 1
ATOM 843 C CA . GLN A 1 108 ? -5.225 22.505 18.826 1.00 89.38 108 GLN A CA 1
ATOM 844 C C . GLN A 1 108 ? -4.373 22.909 17.613 1.00 89.38 108 GLN A C 1
ATOM 846 O O . GLN A 1 108 ? -3.640 22.084 17.065 1.00 89.38 108 GLN A O 1
ATOM 851 N N . GLU A 1 109 ? -4.426 24.185 17.229 1.00 88.56 109 GLU A N 1
ATOM 852 C CA . GLU A 1 109 ? -3.655 24.731 16.111 1.00 88.56 109 GLU A CA 1
ATOM 853 C C . GLU A 1 109 ? -2.147 24.648 16.376 1.00 88.56 109 GLU A C 1
ATOM 855 O O . GLU A 1 109 ? -1.385 24.188 15.524 1.00 88.56 109 GLU A O 1
ATOM 860 N N . TRP A 1 110 ? -1.715 24.972 17.597 1.00 90.38 110 TRP A N 1
ATOM 861 C CA . TRP A 1 110 ? -0.322 24.852 18.013 1.00 90.38 110 TRP A CA 1
ATOM 862 C C . TRP A 1 110 ? 0.176 23.405 17.907 1.00 90.38 110 TRP A C 1
ATOM 864 O O . TRP A 1 110 ? 1.229 23.132 17.321 1.00 90.38 110 TRP A O 1
ATOM 874 N N . THR A 1 111 ? -0.618 22.444 18.382 1.00 88.06 111 THR A N 1
ATOM 875 C CA . THR A 1 111 ? -0.263 21.019 18.327 1.00 88.06 111 THR A CA 1
ATOM 876 C C . THR A 1 111 ? -0.116 20.523 16.887 1.00 88.06 111 THR A C 1
ATOM 878 O O . THR A 1 111 ? 0.811 19.769 16.592 1.00 88.06 111 THR A O 1
ATOM 881 N N . LEU A 1 112 ? -0.979 20.965 15.967 1.00 87.19 112 LEU A N 1
ATOM 882 C CA . LEU A 1 112 ? -0.981 20.490 14.580 1.00 87.19 112 LEU A CA 1
ATOM 883 C C . LEU A 1 112 ? 0.019 21.226 13.676 1.00 87.19 112 LEU A C 1
ATOM 885 O O . LEU A 1 112 ? 0.677 20.569 12.868 1.00 87.19 112 LEU A O 1
ATOM 889 N N . HIS A 1 113 ? 0.180 22.543 13.838 1.00 87.19 113 HIS A N 1
ATOM 890 C CA . HIS A 1 113 ? 0.844 23.402 12.848 1.00 87.19 113 HIS A CA 1
ATOM 891 C C . HIS A 1 113 ? 2.056 24.183 13.365 1.00 87.19 113 HIS A C 1
ATOM 893 O O . HIS A 1 113 ? 2.866 24.609 12.548 1.00 87.19 113 HIS A O 1
ATOM 899 N N . ALA A 1 114 ? 2.235 24.353 14.683 1.00 86.00 114 ALA A N 1
ATOM 900 C CA . ALA A 1 114 ? 3.343 25.175 15.184 1.00 86.00 114 ALA A CA 1
ATOM 901 C C . ALA A 1 114 ? 4.732 24.664 14.737 1.00 86.00 114 ALA A C 1
ATOM 903 O O . ALA A 1 114 ? 4.964 23.445 14.755 1.00 86.00 114 ALA A O 1
ATOM 904 N N . PRO A 1 115 ? 5.667 25.565 14.396 1.00 85.06 115 PRO A N 1
ATOM 905 C CA . PRO A 1 115 ? 7.052 25.203 14.115 1.00 85.06 115 PRO A CA 1
ATOM 906 C C . PRO A 1 115 ? 7.743 24.606 15.354 1.00 85.06 115 PRO A C 1
ATOM 908 O O . PRO A 1 115 ? 7.320 24.801 16.498 1.00 85.06 115 PRO A O 1
ATOM 911 N N . ARG A 1 116 ? 8.789 23.807 15.127 1.00 84.06 116 ARG A N 1
ATOM 912 C CA . ARG A 1 116 ? 9.537 23.103 16.181 1.00 84.06 116 ARG A CA 1
ATOM 913 C C . ARG A 1 116 ? 10.770 23.911 16.573 1.00 84.06 116 ARG A C 1
ATOM 915 O O . ARG A 1 116 ? 11.885 23.494 16.297 1.00 84.06 116 ARG A O 1
ATOM 922 N N . ASP A 1 117 ? 10.551 25.054 17.208 1.00 85.69 117 ASP A N 1
ATOM 923 C CA . ASP A 1 117 ? 11.649 25.972 17.545 1.00 85.69 117 ASP A CA 1
ATOM 924 C C . ASP A 1 117 ? 12.259 25.652 18.921 1.00 85.69 117 ASP A C 1
ATOM 926 O O . ASP A 1 117 ? 13.475 25.654 19.089 1.00 85.69 117 ASP A O 1
ATOM 930 N N . ASP A 1 118 ? 11.418 25.254 19.882 1.00 86.56 118 ASP A N 1
ATOM 931 C CA . ASP A 1 118 ? 11.813 24.972 21.267 1.00 86.56 118 ASP A CA 1
ATOM 932 C C . ASP A 1 118 ? 11.651 23.494 21.643 1.00 86.56 118 ASP A C 1
ATOM 934 O O . ASP A 1 118 ? 10.866 22.760 21.036 1.00 86.56 118 ASP A O 1
ATOM 938 N N . VAL A 1 119 ? 12.325 23.047 22.711 1.00 83.75 119 VAL A N 1
ATOM 939 C CA . VAL A 1 119 ? 12.258 21.658 23.230 1.00 83.75 119 VAL A CA 1
ATOM 940 C C . VAL A 1 119 ? 10.819 21.201 23.517 1.00 83.75 119 VAL A C 1
ATOM 942 O O . VAL A 1 119 ? 10.486 20.025 23.342 1.00 83.75 119 VAL A O 1
ATOM 945 N N . LEU A 1 120 ? 9.947 22.125 23.935 1.00 85.50 120 LEU A N 1
ATOM 946 C CA . LEU A 1 120 ? 8.526 21.849 24.154 1.00 85.50 120 LEU A CA 1
ATOM 947 C C . LEU A 1 120 ? 7.799 21.598 22.824 1.00 85.50 120 LEU A C 1
ATOM 949 O O . LEU A 1 120 ? 7.110 20.590 22.680 1.00 85.50 120 LEU A O 1
ATOM 953 N N . SER A 1 121 ? 8.006 22.472 21.836 1.00 87.06 121 SER A N 1
ATOM 954 C CA . SER A 1 121 ? 7.414 22.374 20.494 1.00 87.06 121 SER A CA 1
ATOM 955 C C . SER A 1 121 ? 7.901 21.141 19.729 1.00 87.06 121 SER A C 1
ATOM 957 O O . SER A 1 121 ? 7.160 20.567 18.935 1.00 87.06 121 SER A O 1
ATOM 959 N N . HIS A 1 122 ? 9.115 20.672 20.020 1.00 87.19 122 HIS A N 1
ATOM 960 C CA . HIS A 1 122 ? 9.661 19.412 19.516 1.00 87.19 122 HIS A CA 1
ATOM 961 C C . HIS A 1 122 ? 8.882 18.173 19.991 1.00 87.19 122 HIS A C 1
ATOM 963 O O . HIS A 1 122 ? 8.878 17.156 19.301 1.00 87.19 122 HIS A O 1
ATOM 969 N N . ASN A 1 123 ? 8.207 18.251 21.143 1.00 90.44 123 ASN A N 1
ATOM 970 C CA . ASN A 1 123 ? 7.494 17.136 21.782 1.00 90.44 123 ASN A CA 1
ATOM 971 C C . ASN A 1 123 ? 6.001 17.420 22.007 1.00 90.44 123 ASN A C 1
ATOM 973 O O . ASN A 1 123 ? 5.344 16.749 22.808 1.00 90.44 123 ASN A O 1
ATOM 977 N N . LYS A 1 124 ? 5.464 18.430 21.317 1.00 90.38 124 LYS A N 1
ATOM 978 C CA . LYS A 1 124 ? 4.122 18.970 21.547 1.00 90.38 124 LYS A CA 1
ATOM 979 C C . LYS A 1 124 ? 3.020 17.919 21.436 1.00 90.38 124 LYS A C 1
ATOM 981 O O . LYS A 1 124 ? 2.138 17.881 22.289 1.00 90.38 124 LYS A O 1
ATOM 986 N N . GLU A 1 125 ? 3.089 17.028 20.448 1.00 90.75 125 GLU A N 1
ATOM 987 C CA . GLU A 1 125 ? 2.071 15.996 20.236 1.00 90.75 125 GLU A CA 1
ATOM 988 C C . GLU A 1 125 ? 2.032 14.997 21.404 1.00 90.75 125 GLU A C 1
ATOM 990 O O . GLU A 1 125 ? 0.961 14.675 21.924 1.00 90.75 125 GLU A O 1
ATOM 995 N N . GLY A 1 126 ? 3.197 14.551 21.883 1.00 88.62 126 GLY A N 1
ATOM 996 C CA . GLY A 1 126 ? 3.317 13.648 23.027 1.00 88.62 126 GLY A CA 1
ATOM 997 C C . GLY A 1 126 ? 2.840 14.274 24.338 1.00 88.62 126 GLY A C 1
ATOM 998 O O . GLY A 1 126 ? 2.138 13.621 25.110 1.00 88.62 126 GLY A O 1
ATOM 999 N N . ILE A 1 127 ? 3.164 15.550 24.564 1.00 90.44 127 ILE A N 1
ATOM 1000 C CA . ILE A 1 127 ? 2.775 16.289 25.774 1.00 90.44 127 ILE A CA 1
ATOM 1001 C C . ILE A 1 127 ? 1.264 16.528 25.810 1.00 90.44 127 ILE A C 1
ATOM 1003 O O . ILE A 1 127 ? 0.625 16.276 26.830 1.00 90.44 127 ILE A O 1
ATOM 1007 N N . VAL A 1 128 ? 0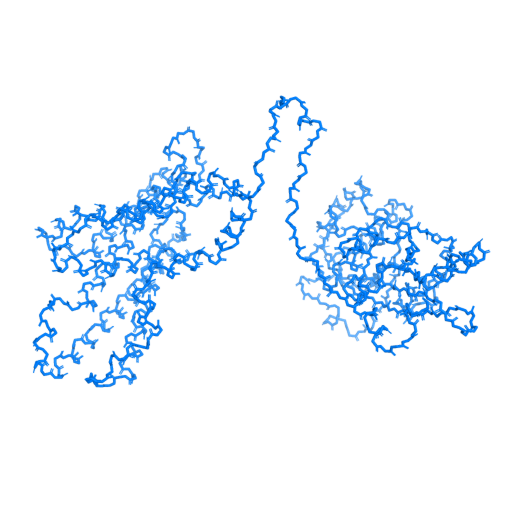.678 16.983 24.700 1.00 92.62 128 VAL A N 1
ATOM 1008 C CA . VAL A 1 128 ? -0.758 17.288 24.626 1.00 92.62 128 VAL A CA 1
ATOM 1009 C C . VAL A 1 128 ? -1.588 16.009 24.704 1.00 92.62 128 VAL A C 1
ATOM 1011 O O . VAL A 1 128 ? -2.521 15.926 25.504 1.00 92.62 128 VAL A O 1
ATOM 1014 N N . SER A 1 129 ? -1.208 14.965 23.960 1.00 93.19 129 SER A N 1
ATOM 1015 C CA . SER A 1 129 ? -1.925 13.683 23.994 1.00 93.19 129 SER A CA 1
ATOM 1016 C C . SER A 1 129 ? -1.857 12.968 25.346 1.00 93.19 129 SER A C 1
ATOM 1018 O O . SER A 1 129 ? -2.744 12.170 25.659 1.00 93.19 129 SER A O 1
ATOM 1020 N N . MET A 1 130 ? -0.862 13.268 26.189 1.00 93.19 130 MET A N 1
ATOM 1021 C CA . MET A 1 130 ? -0.727 12.691 27.532 1.00 93.19 130 MET A CA 1
ATOM 1022 C C . MET A 1 130 ? -1.977 12.908 28.397 1.00 93.19 130 MET A C 1
ATOM 1024 O O . MET A 1 130 ? -2.355 12.010 29.149 1.00 93.19 130 MET A O 1
ATOM 1028 N N . VAL A 1 131 ? -2.651 14.057 28.266 1.00 94.75 131 VAL A N 1
ATOM 1029 C CA . VAL A 1 131 ? -3.883 14.364 29.016 1.00 94.75 131 VAL A CA 1
ATOM 1030 C C . VAL A 1 131 ? -5.023 13.427 28.605 1.00 94.75 131 VAL A C 1
ATOM 1032 O O . VAL A 1 131 ? -5.731 12.884 29.457 1.00 94.75 131 VAL A O 1
ATOM 1035 N N . GLY A 1 132 ? -5.166 13.170 27.305 1.00 94.62 132 GLY A N 1
ATOM 1036 C CA . GLY A 1 132 ? -6.153 12.221 26.797 1.00 94.62 132 GLY A CA 1
ATOM 1037 C C . GLY A 1 132 ? -5.857 10.781 27.212 1.00 94.62 132 GLY A C 1
ATOM 1038 O O . GLY A 1 132 ? -6.753 10.066 27.666 1.00 94.62 132 GLY A O 1
ATOM 1039 N N . TYR A 1 133 ? -4.588 10.363 27.153 1.00 95.19 133 TYR A N 1
ATOM 1040 C CA . TYR A 1 133 ? -4.173 9.040 27.633 1.00 95.19 133 TYR A CA 1
ATOM 1041 C C . TYR A 1 133 ? -4.374 8.867 29.146 1.00 95.19 133 TYR A C 1
ATOM 1043 O O . TYR A 1 133 ? -4.751 7.776 29.575 1.00 95.19 133 TYR A O 1
ATOM 1051 N N . LEU A 1 134 ? -4.214 9.925 29.950 1.00 95.44 134 LEU A N 1
ATOM 1052 C CA . LEU A 1 134 ? -4.560 9.909 31.376 1.00 95.44 134 LEU A CA 1
ATOM 1053 C C . LEU A 1 134 ? -6.046 9.616 31.591 1.00 95.44 134 LEU A C 1
ATOM 1055 O O . LEU A 1 134 ? -6.382 8.778 32.421 1.00 95.44 134 LEU A O 1
ATOM 1059 N N . CYS A 1 135 ? -6.937 10.225 30.807 1.00 96.31 135 CYS A N 1
ATOM 1060 C CA . CYS A 1 135 ? -8.370 9.939 30.896 1.00 96.31 135 CYS A CA 1
ATOM 1061 C C . CYS A 1 135 ? -8.679 8.473 30.558 1.00 96.31 135 CYS A C 1
ATOM 1063 O O . CYS A 1 135 ? -9.405 7.811 31.299 1.00 96.31 135 CYS A O 1
ATOM 1065 N N . ILE A 1 136 ? -8.091 7.943 29.478 1.00 95.75 136 ILE A N 1
ATOM 1066 C CA . ILE A 1 136 ? -8.251 6.532 29.081 1.00 95.75 136 ILE A CA 1
ATOM 1067 C C . ILE A 1 136 ? -7.765 5.594 30.197 1.00 95.75 136 ILE A C 1
ATOM 1069 O O . ILE A 1 136 ? -8.437 4.613 30.519 1.00 95.75 136 ILE A O 1
ATOM 1073 N N . TYR A 1 137 ? -6.622 5.910 30.811 1.00 94.31 137 TYR A N 1
ATOM 1074 C CA . TYR A 1 137 ? -6.063 5.152 31.928 1.00 94.31 137 TYR A CA 1
ATOM 1075 C C . TYR A 1 137 ? -6.993 5.156 33.152 1.00 94.31 137 TYR A C 1
ATOM 1077 O O . TYR A 1 137 ? -7.235 4.101 33.733 1.00 94.31 137 TYR A O 1
ATOM 1085 N N . LEU A 1 138 ? -7.569 6.310 33.511 1.00 93.19 138 LEU A N 1
ATOM 1086 C CA . LEU A 1 138 ? -8.505 6.442 34.634 1.00 93.19 138 LEU A CA 1
ATOM 1087 C C . LEU A 1 138 ? -9.809 5.661 34.418 1.00 93.19 138 LEU A C 1
ATOM 1089 O O . LEU A 1 138 ? -10.278 5.008 35.349 1.00 93.19 138 LEU A O 1
ATOM 1093 N N . PHE A 1 139 ? -10.371 5.673 33.204 1.00 94.81 139 PHE A N 1
ATOM 1094 C CA . PHE A 1 139 ? -11.524 4.826 32.868 1.00 94.81 139 PHE A CA 1
ATOM 1095 C C . PHE A 1 139 ? -11.189 3.335 32.989 1.00 94.81 139 PHE A C 1
ATOM 1097 O O . PHE A 1 139 ? -11.977 2.565 33.540 1.00 94.81 139 PHE A O 1
ATOM 1104 N N . GLY A 1 140 ? -10.006 2.929 32.515 1.00 91.62 140 GLY A N 1
ATOM 1105 C CA . GLY A 1 140 ? -9.511 1.564 32.688 1.00 91.62 140 GLY A CA 1
ATOM 1106 C C . GLY A 1 140 ? -9.379 1.183 34.164 1.00 91.62 140 GLY A C 1
ATOM 1107 O O . GLY A 1 140 ? -9.829 0.115 34.571 1.00 91.62 140 GLY A O 1
ATOM 1108 N N . LEU A 1 141 ? -8.828 2.078 34.985 1.00 88.62 141 LEU A N 1
ATOM 1109 C CA . LEU A 1 141 ? -8.675 1.886 36.426 1.00 88.62 141 LEU A CA 1
ATOM 1110 C C . LEU A 1 141 ? -10.033 1.703 37.116 1.00 88.62 141 LEU A C 1
ATOM 1112 O O . LEU A 1 141 ? -10.205 0.741 37.865 1.00 88.62 141 LEU A O 1
ATOM 1116 N N . ASP A 1 142 ? -11.015 2.554 36.814 1.00 88.56 142 ASP A N 1
ATOM 1117 C CA . ASP A 1 142 ? -12.370 2.451 37.369 1.00 88.56 142 ASP A CA 1
ATOM 1118 C C . ASP A 1 142 ? -13.032 1.111 37.005 1.00 88.56 142 ASP A C 1
ATOM 1120 O O . ASP A 1 142 ? -13.512 0.384 37.874 1.00 88.56 142 ASP A O 1
ATOM 1124 N N . ILE A 1 143 ? -12.964 0.707 35.732 1.00 88.56 143 ILE A N 1
ATOM 1125 C CA . ILE A 1 143 ? -13.486 -0.588 35.262 1.00 88.56 143 ILE A CA 1
ATOM 1126 C C . ILE A 1 143 ? -12.745 -1.767 35.910 1.00 88.56 143 ILE A C 1
ATOM 1128 O O . ILE A 1 143 ? -13.362 -2.788 36.241 1.00 88.56 143 ILE A O 1
ATOM 1132 N N . GLY A 1 144 ? -11.441 -1.629 36.150 1.00 84.94 144 GLY A N 1
ATOM 1133 C CA . GLY A 1 144 ? -10.643 -2.592 36.902 1.00 84.94 144 GLY A CA 1
ATOM 1134 C C . GLY A 1 144 ? -11.122 -2.763 38.345 1.00 84.94 144 GLY A C 1
ATOM 1135 O O . GLY A 1 144 ? -11.160 -3.893 38.832 1.00 84.94 144 GLY A O 1
ATOM 1136 N N . LEU A 1 145 ? -11.565 -1.691 39.010 1.00 81.81 145 LEU A N 1
ATOM 1137 C CA . LEU A 1 145 ? -12.117 -1.748 40.373 1.00 81.81 145 LEU A CA 1
ATOM 1138 C C . LEU A 1 145 ? -13.469 -2.474 40.451 1.00 81.81 145 LEU A C 1
ATOM 1140 O O . LEU A 1 145 ? -13.770 -3.073 41.488 1.00 81.81 145 LEU A O 1
ATOM 1144 N N . TYR A 1 146 ? -14.265 -2.453 39.376 1.00 79.38 146 TYR A N 1
ATOM 1145 C CA . TYR A 1 146 ? -15.492 -3.255 39.266 1.00 79.38 146 TYR A CA 1
ATOM 1146 C C . TYR A 1 146 ? -15.206 -4.719 38.907 1.00 79.38 146 TYR A C 1
ATOM 1148 O O . TYR A 1 146 ? -15.876 -5.624 39.406 1.00 79.38 146 TYR A O 1
ATOM 1156 N N . SER A 1 147 ? -14.220 -4.954 38.038 1.00 76.25 147 SER A N 1
ATOM 1157 C CA . SER A 1 147 ? -13.951 -6.275 37.457 1.00 76.25 147 SER A CA 1
ATOM 1158 C C . SER A 1 147 ? -13.080 -7.165 38.350 1.00 76.25 147 SER A C 1
ATOM 1160 O O . SER A 1 147 ? -13.247 -8.387 38.363 1.00 76.25 147 SER A O 1
ATOM 1162 N N . LEU A 1 148 ? -12.144 -6.582 39.107 1.00 72.62 148 LEU A N 1
ATOM 1163 C CA . LEU A 1 148 ? -11.237 -7.320 39.985 1.00 72.62 148 LEU A CA 1
ATOM 1164 C C . LEU A 1 148 ? -11.840 -7.512 41.389 1.00 72.62 148 LEU A C 1
ATOM 1166 O O . LEU A 1 148 ? -12.484 -6.615 41.933 1.00 72.62 148 LEU A O 1
ATOM 1170 N N . PRO A 1 149 ? -11.622 -8.672 42.035 1.00 60.44 149 PRO A N 1
ATOM 1171 C CA . PRO A 1 149 ? -12.139 -8.920 43.377 1.00 60.44 149 PRO A CA 1
ATOM 1172 C C . PRO A 1 149 ? -11.479 -7.989 44.410 1.00 60.44 149 PRO A C 1
ATOM 1174 O O . PRO A 1 149 ? -10.266 -8.024 44.597 1.00 60.44 149 PRO A O 1
ATOM 1177 N N . GLN A 1 150 ? -12.293 -7.209 45.129 1.00 53.53 150 GLN A N 1
ATOM 1178 C CA . GLN A 1 150 ? -11.840 -6.230 46.134 1.00 53.53 150 GLN A CA 1
ATOM 1179 C C . GLN A 1 150 ? -11.227 -6.835 47.415 1.00 53.53 150 GLN A C 1
ATOM 1181 O O . GLN A 1 150 ? -10.622 -6.109 48.197 1.00 53.53 150 GLN A O 1
ATOM 1186 N N . ASP A 1 151 ? -11.358 -8.145 47.657 1.00 48.66 151 ASP A N 1
ATOM 1187 C CA . ASP A 1 151 ? -10.831 -8.794 48.866 1.00 48.66 151 ASP A CA 1
ATOM 1188 C C . ASP A 1 151 ? -9.670 -9.752 48.523 1.00 48.66 151 ASP A C 1
ATOM 1190 O O . ASP A 1 151 ? -9.912 -10.819 47.945 1.00 48.66 151 ASP A O 1
ATOM 1194 N N . PRO A 1 152 ? -8.415 -9.431 48.901 1.00 41.50 152 PRO A N 1
ATOM 1195 C CA . PRO A 1 152 ? -7.261 -10.308 48.685 1.00 41.50 152 PRO A CA 1
ATOM 1196 C C . PRO A 1 152 ? -7.378 -11.658 49.419 1.00 41.50 152 PRO A C 1
ATOM 1198 O O . PRO A 1 152 ? -6.744 -12.631 49.009 1.00 41.50 152 PRO A O 1
ATOM 1201 N N . TYR A 1 153 ? -8.240 -11.766 50.439 1.00 40.69 153 TYR A N 1
ATOM 1202 C CA . TYR A 1 153 ? -8.531 -13.005 51.169 1.00 40.69 153 TYR A CA 1
ATOM 1203 C C . TYR A 1 153 ? -9.821 -13.707 50.711 1.00 40.69 153 TYR A C 1
ATOM 1205 O O . TYR A 1 153 ? -10.154 -14.776 51.234 1.00 40.69 153 TYR A O 1
ATOM 1213 N N . ALA A 1 154 ? -10.527 -13.196 49.692 1.00 48.12 154 ALA A N 1
ATOM 1214 C CA . ALA A 1 154 ? -11.703 -13.872 49.128 1.00 48.12 154 ALA A CA 1
ATOM 1215 C C . ALA A 1 154 ? -11.364 -15.270 48.590 1.00 48.12 154 ALA A C 1
ATOM 1217 O O . ALA A 1 154 ? -12.195 -16.179 48.649 1.00 48.12 154 ALA A O 1
ATOM 1218 N N . TYR A 1 155 ? -10.126 -15.468 48.122 1.00 40.66 155 TYR A N 1
ATOM 1219 C CA . TYR A 1 155 ? -9.624 -16.775 47.704 1.00 40.66 155 TYR A CA 1
ATOM 1220 C C . TYR A 1 155 ? -9.639 -17.800 48.852 1.00 40.66 155 TYR A C 1
ATOM 1222 O O . TYR A 1 155 ? -10.019 -18.949 48.632 1.00 40.66 155 TYR A O 1
ATOM 1230 N N . PHE A 1 156 ? -9.313 -17.384 50.081 1.00 38.72 156 PHE A N 1
ATOM 1231 C CA . PHE A 1 156 ? -9.364 -18.234 51.278 1.00 38.72 156 PHE A CA 1
ATOM 1232 C C . PHE A 1 156 ? -10.779 -18.337 51.875 1.00 38.72 156 PHE A C 1
ATOM 1234 O O . PHE A 1 156 ? -11.143 -19.371 52.429 1.00 38.72 156 PHE A O 1
ATOM 1241 N N . ARG A 1 157 ? -11.633 -17.322 51.673 1.00 44.16 157 ARG A N 1
ATOM 1242 C CA . ARG A 1 157 ? -13.060 -17.324 52.059 1.00 44.16 157 ARG A CA 1
ATOM 1243 C C . ARG A 1 157 ? -13.994 -18.066 51.082 1.00 44.16 157 ARG A C 1
ATOM 1245 O O . ARG A 1 157 ? -15.208 -18.053 51.285 1.00 44.16 157 ARG A O 1
ATOM 1252 N N . LYS A 1 158 ? -13.453 -18.799 50.092 1.00 45.47 158 LYS A N 1
ATOM 1253 C CA . LYS A 1 158 ? -14.131 -19.640 49.063 1.00 45.47 158 LYS A CA 1
ATOM 1254 C C . LYS A 1 158 ? -15.139 -20.699 49.568 1.00 45.47 158 LYS A C 1
ATOM 1256 O O . LYS A 1 158 ? -15.644 -21.495 48.777 1.00 45.47 158 LYS A O 1
ATOM 1261 N N . ARG A 1 159 ? -15.461 -20.726 50.863 1.00 45.03 159 ARG A N 1
ATOM 1262 C CA . ARG A 1 159 ? -16.578 -21.489 51.443 1.00 45.03 159 ARG A CA 1
ATOM 1263 C C . ARG A 1 159 ? -17.935 -20.772 51.296 1.00 45.03 159 ARG A C 1
ATOM 1265 O O . ARG A 1 159 ? -18.968 -21.409 51.476 1.00 45.03 159 ARG A O 1
ATOM 1272 N N . LEU A 1 160 ? -17.953 -19.486 50.931 1.00 48.47 160 LEU A N 1
ATOM 1273 C CA . LEU A 1 160 ? -19.176 -18.703 50.708 1.00 48.47 160 LEU A CA 1
ATOM 1274 C C . LEU A 1 160 ? -19.844 -19.035 49.356 1.00 48.47 160 LEU A C 1
ATOM 1276 O O . LEU A 1 160 ? -19.483 -18.515 48.306 1.00 48.47 160 LEU A O 1
ATOM 1280 N N . THR A 1 161 ? -20.784 -19.982 49.433 1.00 48.44 161 THR A N 1
ATOM 1281 C CA . THR A 1 161 ? -22.005 -20.188 48.624 1.00 48.44 161 THR A CA 1
ATOM 1282 C C . THR A 1 161 ? -21.985 -19.772 47.138 1.00 48.44 161 THR A C 1
ATOM 1284 O O . THR A 1 161 ? -22.037 -18.601 46.773 1.00 48.44 161 THR A O 1
ATOM 1287 N N . LYS A 1 162 ? -22.085 -20.778 46.249 1.00 54.88 162 LYS A N 1
ATOM 1288 C CA . LYS A 1 162 ? -22.216 -20.661 44.774 1.00 54.88 162 LYS A CA 1
ATOM 1289 C C . LYS A 1 162 ? -23.225 -19.596 44.291 1.00 54.88 162 LYS A C 1
ATOM 1291 O O . LYS A 1 162 ? -23.039 -19.044 43.211 1.00 54.88 162 LYS A O 1
ATOM 1296 N N . LYS A 1 163 ? -24.266 -19.304 45.082 1.00 51.50 163 LYS A N 1
ATOM 1297 C CA . LYS A 1 163 ? -25.300 -18.295 44.792 1.00 51.50 163 LYS A CA 1
ATOM 1298 C C . LYS A 1 163 ? -24.737 -16.863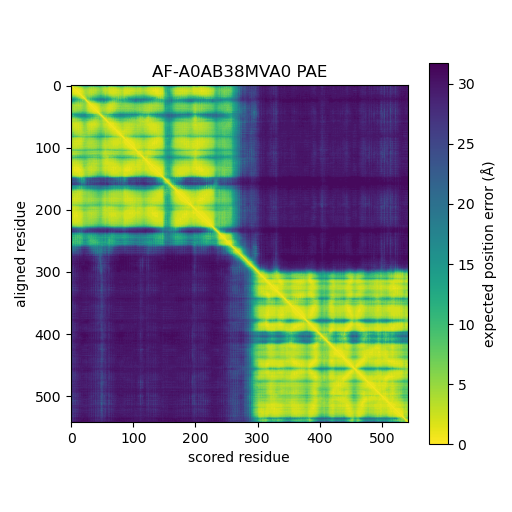 44.774 1.00 51.50 163 LYS A C 1
ATOM 1300 O O . LYS A 1 163 ? -24.984 -16.133 43.825 1.00 51.50 163 LYS A O 1
ATOM 1305 N N . VAL A 1 164 ? -23.878 -16.508 45.735 1.00 58.56 164 VAL A N 1
ATOM 1306 C CA . VAL A 1 164 ? -23.284 -15.158 45.845 1.00 58.56 164 VAL A CA 1
ATOM 1307 C C . VAL A 1 164 ? -22.312 -14.868 44.696 1.00 58.56 164 VAL A C 1
ATOM 1309 O O . VAL A 1 164 ? -22.227 -13.740 44.220 1.00 58.56 164 VAL A O 1
ATOM 1312 N N . ALA A 1 165 ? -21.580 -15.881 44.225 1.00 60.09 165 ALA A N 1
ATOM 1313 C CA . ALA A 1 165 ? -20.662 -15.732 43.095 1.00 60.09 165 ALA A CA 1
ATOM 1314 C C . ALA A 1 165 ? -21.397 -15.527 41.758 1.00 60.09 165 ALA A C 1
ATOM 1316 O O . ALA A 1 165 ? -20.930 -14.758 40.919 1.00 60.09 165 ALA A O 1
ATOM 1317 N N . LYS A 1 166 ? -22.548 -16.188 41.566 1.00 58.66 166 LYS A N 1
ATOM 1318 C CA . LYS A 1 166 ? -23.400 -15.998 40.385 1.00 58.66 166 LYS A CA 1
ATOM 1319 C C . LYS A 1 166 ? -23.980 -14.579 40.350 1.00 58.66 166 LYS A C 1
ATOM 1321 O O . LYS A 1 166 ? -23.750 -13.872 39.376 1.00 58.66 166 LYS A O 1
ATOM 1326 N N . ASP A 1 167 ? -24.570 -14.129 41.459 1.00 62.47 167 ASP A N 1
ATOM 1327 C CA . ASP A 1 167 ? -25.171 -12.790 41.566 1.00 62.47 167 ASP A CA 1
ATOM 1328 C C . ASP A 1 167 ? -24.162 -11.651 41.313 1.00 62.47 167 ASP A C 1
ATOM 1330 O O . ASP A 1 167 ? -24.542 -10.574 40.860 1.00 62.47 167 ASP A O 1
ATOM 1334 N N . LYS A 1 168 ? -22.864 -11.861 41.587 1.00 69.81 168 LYS A N 1
ATOM 1335 C CA . LYS A 1 168 ? -21.810 -10.872 41.297 1.00 69.81 168 LYS A CA 1
ATOM 1336 C C . LYS A 1 168 ? -21.474 -10.759 39.807 1.00 69.81 168 LYS A C 1
ATOM 1338 O O . LYS A 1 168 ? -21.264 -9.644 39.339 1.00 69.81 168 LYS A O 1
ATOM 1343 N N . ARG A 1 169 ? -21.419 -11.876 39.070 1.00 74.31 169 ARG A N 1
ATOM 1344 C CA . ARG A 1 169 ? -21.110 -11.863 37.626 1.00 74.31 169 ARG A CA 1
ATOM 1345 C C . ARG A 1 169 ? -22.249 -11.251 36.816 1.00 74.31 169 ARG A C 1
ATOM 1347 O O . ARG A 1 169 ? -21.986 -10.432 35.944 1.00 74.31 169 ARG A O 1
ATOM 1354 N N . ASP A 1 170 ? -23.491 -11.577 37.170 1.00 76.75 170 ASP A N 1
ATOM 1355 C CA . ASP A 1 170 ? -24.678 -11.035 36.499 1.00 76.75 170 ASP A CA 1
ATOM 1356 C C . ASP A 1 170 ? -24.765 -9.508 36.696 1.00 76.75 170 ASP A C 1
ATOM 1358 O O . ASP A 1 170 ? -24.997 -8.762 35.747 1.00 76.75 170 ASP A O 1
ATOM 1362 N N . LYS A 1 171 ? -24.472 -9.015 37.910 1.00 81.25 171 LYS A N 1
ATOM 1363 C CA . LYS A 1 171 ? -24.381 -7.570 38.189 1.00 81.25 171 LYS A CA 1
ATOM 1364 C C . LYS A 1 171 ? -23.258 -6.887 37.412 1.00 81.25 171 LYS A C 1
ATOM 1366 O O . LYS A 1 171 ? -23.478 -5.810 36.869 1.00 81.25 171 LYS A O 1
ATOM 1371 N N . LEU A 1 172 ? -22.074 -7.500 37.350 1.00 83.00 172 LEU A N 1
ATOM 1372 C CA . LEU A 1 172 ? -20.949 -6.953 36.590 1.00 83.00 172 LEU A CA 1
ATOM 1373 C C . LEU A 1 172 ? -21.279 -6.852 35.094 1.00 83.00 172 LEU A C 1
ATOM 1375 O O . LEU A 1 172 ? -20.982 -5.828 34.488 1.00 83.00 172 LEU A O 1
ATOM 1379 N N . LEU A 1 173 ? -21.944 -7.861 34.518 1.00 85.75 173 LEU A N 1
ATOM 1380 C CA . LEU A 1 173 ? -22.391 -7.827 33.123 1.00 85.75 173 LEU A CA 1
ATOM 1381 C C . LEU A 1 173 ? -23.331 -6.648 32.869 1.00 85.75 173 LEU A C 1
ATOM 1383 O O . LEU A 1 173 ? -23.125 -5.912 31.909 1.00 85.75 173 LEU A O 1
ATOM 1387 N N . ILE A 1 174 ? -24.329 -6.448 33.734 1.00 86.25 174 ILE A N 1
ATOM 1388 C CA . ILE A 1 174 ? -25.276 -5.333 33.602 1.00 86.25 174 ILE A CA 1
ATOM 1389 C C . ILE A 1 174 ? -24.538 -3.990 33.659 1.00 86.25 174 ILE A C 1
ATOM 1391 O O . ILE A 1 174 ? -24.812 -3.114 32.840 1.00 86.25 174 ILE A O 1
ATOM 1395 N N . ILE A 1 175 ? -23.582 -3.831 34.580 1.00 87.38 175 ILE A N 1
ATOM 1396 C CA . ILE A 1 175 ? -22.784 -2.603 34.711 1.00 87.38 175 ILE A CA 1
ATOM 1397 C C . ILE A 1 175 ? -21.955 -2.356 33.445 1.00 87.38 175 ILE A C 1
ATOM 1399 O O . ILE A 1 175 ? -22.044 -1.277 32.863 1.00 87.38 175 ILE A O 1
ATOM 1403 N N . LEU A 1 176 ? -21.190 -3.351 32.985 1.00 89.62 176 LEU A N 1
ATOM 1404 C CA . LEU A 1 176 ? -20.333 -3.212 31.804 1.00 89.62 176 LEU A CA 1
ATOM 1405 C C . LEU A 1 176 ? -21.145 -2.966 30.526 1.00 89.62 176 LEU A C 1
ATOM 1407 O O . LEU A 1 176 ? -20.780 -2.097 29.736 1.00 89.62 176 LEU A O 1
ATOM 1411 N N . ALA A 1 177 ? -22.278 -3.654 30.354 1.00 92.06 177 ALA A N 1
ATOM 1412 C CA . ALA A 1 177 ? -23.185 -3.423 29.233 1.00 92.06 177 ALA A CA 1
ATOM 1413 C C . ALA A 1 177 ? -23.774 -2.004 29.268 1.00 92.06 177 ALA A C 1
ATOM 1415 O O . ALA A 1 177 ? -23.803 -1.322 28.244 1.00 92.06 177 ALA A O 1
ATOM 1416 N N . SER A 1 178 ? -24.174 -1.526 30.451 1.00 92.81 178 SER A N 1
ATOM 1417 C CA . SER A 1 178 ? -24.687 -0.162 30.630 1.00 92.81 178 SER A CA 1
ATOM 1418 C C . SER A 1 178 ? -23.622 0.886 30.297 1.00 92.81 178 SER A C 1
ATOM 1420 O O . SER A 1 178 ? -23.906 1.849 29.589 1.00 92.81 178 SER A O 1
ATOM 1422 N N . PHE A 1 179 ? -22.381 0.683 30.746 1.00 92.06 179 PHE A N 1
ATOM 1423 C CA . PHE A 1 179 ? -21.259 1.562 30.417 1.00 92.06 179 PHE A CA 1
ATOM 1424 C C . PHE A 1 179 ? -20.888 1.518 28.935 1.00 92.06 179 PHE A C 1
ATOM 1426 O O . PHE A 1 179 ? -20.668 2.569 28.344 1.00 92.06 179 PHE A O 1
ATOM 1433 N N . SER A 1 180 ? -20.882 0.342 28.302 1.00 93.94 180 SER A N 1
ATOM 1434 C CA . SER A 1 180 ? -20.664 0.217 26.856 1.00 93.94 180 SER A CA 1
ATOM 1435 C C . SER A 1 180 ? -21.687 1.049 26.069 1.00 93.94 180 SER A C 1
ATOM 1437 O O . SER A 1 180 ? -21.292 1.880 25.251 1.00 93.94 180 SER A O 1
ATOM 1439 N N . ILE A 1 181 ? -22.983 0.916 26.380 1.00 95.81 181 ILE A N 1
ATOM 1440 C CA . ILE A 1 181 ? -24.058 1.695 25.742 1.00 95.81 181 ILE A CA 1
ATOM 1441 C C . ILE A 1 181 ? -23.879 3.195 26.001 1.00 95.81 181 ILE A C 1
ATOM 1443 O O . ILE A 1 181 ? -23.988 4.000 25.072 1.00 95.81 181 ILE A O 1
ATOM 1447 N N . LEU A 1 182 ? -23.576 3.579 27.243 1.00 94.94 182 LEU A N 1
ATOM 1448 C CA . LEU A 1 182 ? -23.352 4.972 27.623 1.00 94.94 182 LEU A CA 1
ATOM 1449 C C . LEU A 1 182 ? -22.190 5.586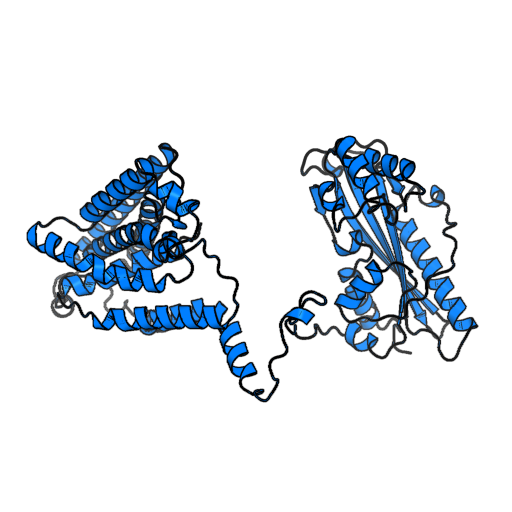 26.832 1.00 94.94 182 LEU A C 1
ATOM 1451 O O . LEU A 1 182 ? -22.354 6.644 26.232 1.00 94.94 182 LEU A O 1
ATOM 1455 N N . TYR A 1 183 ? -21.030 4.929 26.791 1.00 95.31 183 TYR A N 1
ATOM 1456 C CA . TYR A 1 183 ? -19.847 5.460 26.115 1.00 95.31 183 TYR A CA 1
ATOM 1457 C C . TYR A 1 183 ? -20.007 5.501 24.592 1.00 95.31 183 TYR A C 1
ATOM 1459 O O . TYR A 1 183 ? -19.569 6.471 23.977 1.00 95.31 183 TYR A O 1
ATOM 1467 N N . TRP A 1 184 ? -20.686 4.521 23.982 1.00 96.94 184 TRP A N 1
ATOM 1468 C CA . TRP A 1 184 ? -21.046 4.590 22.561 1.00 96.94 184 TRP A CA 1
ATOM 1469 C C . TRP A 1 184 ? -22.017 5.735 22.267 1.00 96.94 184 TRP A C 1
ATOM 1471 O O . TRP A 1 184 ? -21.846 6.432 21.269 1.00 96.94 184 TRP A O 1
ATOM 1481 N N . SER A 1 185 ? -22.986 5.977 23.153 1.00 96.31 185 SER A N 1
ATOM 1482 C CA . SER A 1 185 ? -23.922 7.103 23.029 1.00 96.31 185 SER A CA 1
ATOM 1483 C C . SER A 1 185 ? -23.205 8.449 23.154 1.00 96.31 185 SER A C 1
ATOM 1485 O O . SER A 1 185 ? -23.429 9.344 22.343 1.00 96.31 185 SER A O 1
ATOM 1487 N N . LEU A 1 186 ? -22.289 8.584 24.119 1.00 94.69 186 LEU A N 1
ATOM 1488 C CA . LEU A 1 186 ? -21.460 9.782 24.285 1.00 94.69 186 LEU A CA 1
ATOM 1489 C C . LEU A 1 186 ? -20.527 10.002 23.088 1.00 94.69 186 LEU A C 1
ATOM 1491 O O . LEU A 1 186 ? -20.381 11.133 22.627 1.00 94.69 186 LEU A O 1
ATOM 1495 N N . TYR A 1 187 ? -19.924 8.937 22.551 1.00 95.19 187 TYR A N 1
ATOM 1496 C CA . TYR A 1 187 ? -19.123 9.006 21.329 1.00 95.19 187 TYR A CA 1
ATOM 1497 C C . TYR A 1 187 ? -19.965 9.449 20.125 1.00 95.19 187 TYR A C 1
ATOM 1499 O O . TYR A 1 187 ? -19.564 10.358 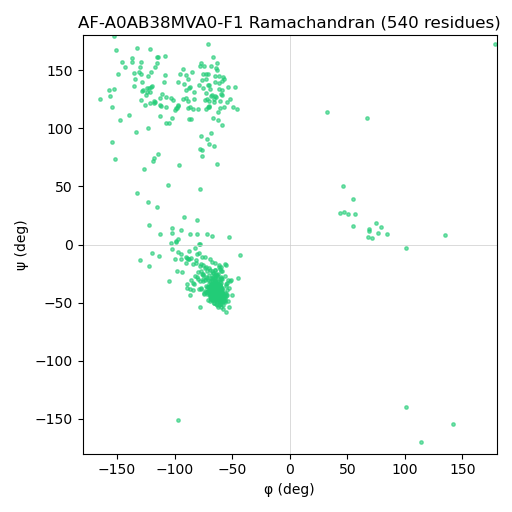19.400 1.00 95.19 187 TYR A O 1
ATOM 1507 N N . GLY A 1 188 ? -21.151 8.860 19.941 1.00 93.62 188 GLY A N 1
ATOM 1508 C CA . GLY A 1 188 ? -22.100 9.254 18.898 1.00 93.62 188 GLY A CA 1
ATOM 1509 C C . GLY A 1 188 ? -22.517 10.721 19.022 1.00 93.62 188 GLY A C 1
ATOM 1510 O O . GLY A 1 188 ? -22.511 11.443 18.028 1.00 93.62 188 GLY A O 1
ATOM 1511 N N . GLY A 1 189 ? -22.771 11.191 20.247 1.00 94.06 189 GLY A N 1
ATOM 1512 C CA . GLY A 1 189 ? -23.028 12.601 20.538 1.00 94.06 189 GLY A CA 1
ATOM 1513 C C . GLY A 1 189 ? -21.853 13.506 20.157 1.00 94.06 189 GLY A C 1
ATOM 1514 O O . GLY A 1 189 ? -22.048 14.507 19.478 1.00 94.06 189 GLY A O 1
ATOM 1515 N N . ALA A 1 190 ? -20.619 13.132 20.502 1.00 92.00 190 ALA A N 1
ATOM 1516 C CA . ALA A 1 190 ? -19.433 13.893 20.103 1.00 92.00 190 ALA A CA 1
ATOM 1517 C C . ALA A 1 190 ? -19.273 13.963 18.570 1.00 92.00 190 ALA A C 1
ATOM 1519 O O . ALA A 1 190 ? -18.932 15.012 18.024 1.00 92.00 190 ALA A O 1
ATOM 1520 N N . ARG A 1 191 ? -19.576 12.871 17.854 1.00 92.75 191 ARG A N 1
ATOM 1521 C CA . ARG A 1 191 ? -19.580 12.847 16.380 1.00 92.75 191 ARG A CA 1
ATOM 1522 C C . ARG A 1 191 ? -20.693 13.708 15.783 1.00 92.75 191 ARG A C 1
ATOM 1524 O O . ARG A 1 191 ? -20.458 14.332 14.755 1.00 92.75 191 ARG A O 1
ATOM 1531 N N . PHE A 1 192 ? -21.855 13.784 16.432 1.00 92.81 192 PHE A N 1
ATOM 1532 C CA . PHE A 1 192 ? -22.962 14.652 16.019 1.00 92.81 192 PHE A CA 1
ATOM 1533 C C . PHE A 1 192 ? -22.585 16.142 16.065 1.00 92.81 192 PHE A C 1
ATOM 1535 O O . PHE A 1 192 ? -22.985 16.902 15.191 1.00 92.81 192 PHE A O 1
ATOM 1542 N N . PHE A 1 193 ? -21.739 16.554 17.013 1.00 89.75 193 PHE A N 1
ATOM 1543 C CA . PHE A 1 193 ? -21.175 17.910 17.070 1.00 89.75 193 PHE A CA 1
ATOM 1544 C C . PHE A 1 193 ? -19.971 18.127 16.127 1.00 89.75 193 PHE A C 1
ATOM 1546 O O . PHE A 1 193 ? -19.172 19.033 16.350 1.00 89.75 193 PHE A O 1
ATOM 1553 N N . ASN A 1 194 ? -19.813 17.304 15.080 1.00 88.50 194 ASN A N 1
ATOM 1554 C CA . ASN A 1 194 ? -18.720 17.370 14.097 1.00 88.50 194 ASN A CA 1
ATOM 1555 C C . ASN A 1 194 ? -17.304 17.292 14.694 1.00 88.50 194 ASN A C 1
ATOM 1557 O O . ASN A 1 194 ? -16.334 17.752 14.093 1.00 88.50 194 ASN A O 1
ATOM 1561 N N . MET A 1 195 ? -17.145 16.670 15.863 1.00 88.88 195 MET A N 1
ATOM 1562 C CA . MET A 1 195 ? -15.822 16.485 16.448 1.00 88.88 195 MET A CA 1
ATOM 1563 C C . MET A 1 195 ? -15.115 15.300 15.781 1.00 88.88 195 MET A C 1
ATOM 1565 O O . MET A 1 195 ? -15.555 14.146 15.872 1.00 88.88 195 MET A O 1
ATOM 1569 N N . GLU A 1 196 ? -14.003 15.564 15.100 1.00 90.31 196 GLU A N 1
ATOM 1570 C CA . GLU A 1 196 ? -13.172 14.519 14.503 1.00 90.31 196 GLU A CA 1
ATOM 1571 C C . GLU A 1 196 ? -12.385 13.737 15.547 1.00 90.31 196 GLU A C 1
ATOM 1573 O O . GLU A 1 196 ? -11.978 14.268 16.576 1.00 90.31 196 GLU A O 1
ATOM 1578 N N . VAL A 1 197 ? -12.169 12.448 15.300 1.00 91.38 197 VAL A N 1
ATOM 1579 C CA . VAL A 1 197 ? -11.314 11.626 16.160 1.00 91.38 197 VAL A CA 1
ATOM 1580 C C . VAL A 1 197 ? -9.859 11.987 15.862 1.00 91.38 197 VAL A C 1
ATOM 1582 O O . VAL A 1 197 ? -9.478 12.088 14.705 1.00 91.38 197 VAL A O 1
ATOM 1585 N N . SER A 1 198 ? -9.019 12.181 16.877 1.00 91.19 198 SER A N 1
ATOM 1586 C CA . SER A 1 198 ? -7.591 12.427 16.655 1.00 91.19 198 SER A CA 1
ATOM 1587 C C . SER A 1 198 ? -6.735 11.688 17.672 1.00 91.19 198 SER A C 1
ATOM 1589 O O . SER A 1 198 ? -6.693 12.049 18.849 1.00 91.19 198 SER A O 1
ATOM 1591 N N . ARG A 1 199 ? -5.988 10.679 17.197 1.00 89.31 199 ARG A N 1
ATOM 1592 C CA . ARG A 1 199 ? -4.974 9.969 17.999 1.00 89.31 199 ARG A CA 1
ATOM 1593 C C . ARG A 1 199 ? -3.830 10.901 18.410 1.00 89.31 199 ARG A C 1
ATOM 1595 O O . ARG A 1 199 ? -3.357 10.804 19.535 1.00 89.31 199 ARG A O 1
ATOM 1602 N N . ARG A 1 200 ? -3.400 11.804 17.518 1.00 88.44 200 ARG A N 1
ATOM 1603 C CA . ARG A 1 200 ? -2.261 12.719 17.749 1.00 88.44 200 ARG A CA 1
ATOM 1604 C C . ARG A 1 200 ? -2.488 13.648 18.940 1.00 88.44 200 ARG A C 1
ATOM 1606 O O . ARG A 1 200 ? -1.547 13.958 19.650 1.00 88.44 200 ARG A O 1
ATOM 1613 N N . MET A 1 201 ? -3.734 14.072 19.158 1.00 89.38 201 MET A N 1
ATOM 1614 C CA . MET A 1 201 ? -4.117 14.925 20.291 1.00 89.38 201 MET A CA 1
ATOM 1615 C C . MET A 1 201 ? -4.753 14.140 21.445 1.00 89.38 201 MET A C 1
ATOM 1617 O O . MET A 1 201 ? -4.936 14.696 22.521 1.00 89.38 201 MET A O 1
ATOM 1621 N N . ALA A 1 202 ? -5.117 12.872 21.219 1.00 92.81 202 ALA A N 1
ATOM 1622 C CA . ALA A 1 202 ? -5.948 12.065 22.113 1.00 92.81 202 ALA A CA 1
ATOM 1623 C C . ALA A 1 202 ? -7.189 12.837 22.613 1.00 92.81 202 ALA A C 1
ATOM 1625 O O . ALA A 1 202 ? -7.453 12.928 23.810 1.00 92.81 202 ALA A O 1
ATOM 1626 N N . ASN A 1 203 ? -7.931 13.433 21.679 1.00 93.94 203 ASN A N 1
ATOM 1627 C CA . ASN A 1 203 ? -9.075 14.294 21.984 1.00 93.94 203 ASN A CA 1
ATOM 1628 C C . ASN A 1 203 ? -10.296 13.518 22.525 1.00 93.94 203 ASN A C 1
ATOM 1630 O O . ASN A 1 203 ? -10.320 12.286 22.525 1.00 93.94 203 ASN A O 1
ATOM 1634 N N . LEU A 1 204 ? -11.338 14.227 22.976 1.00 95.06 204 LEU A N 1
ATOM 1635 C CA . LEU A 1 204 ? -12.494 13.603 23.635 1.00 95.06 204 LEU A CA 1
ATOM 1636 C C . LEU A 1 204 ? -13.177 12.493 22.806 1.00 95.06 204 LEU A C 1
ATOM 1638 O O . LEU A 1 204 ? -13.419 11.423 23.369 1.00 95.06 204 LEU A O 1
ATOM 1642 N N . PRO A 1 205 ? -13.427 12.655 21.489 1.00 94.75 205 PRO A N 1
ATOM 1643 C CA . PRO A 1 205 ? -13.957 11.572 20.661 1.00 94.75 205 PRO A CA 1
ATOM 1644 C C . PRO A 1 205 ? -13.061 10.328 20.645 1.00 94.75 205 PRO A C 1
ATOM 1646 O O . PRO A 1 205 ? -13.572 9.211 20.674 1.00 94.75 205 PRO A O 1
ATOM 1649 N N . TYR A 1 206 ? -11.733 10.495 20.636 1.00 95.25 206 TYR A N 1
ATOM 1650 C CA . TYR A 1 206 ? -10.788 9.376 20.693 1.00 95.25 206 TYR A CA 1
ATOM 1651 C C . TYR A 1 206 ? -10.812 8.659 22.050 1.00 95.25 206 TYR A C 1
ATOM 1653 O O . TYR A 1 206 ? -10.801 7.426 22.089 1.00 95.25 206 TYR A O 1
ATOM 1661 N N . ILE A 1 207 ? -10.902 9.410 23.154 1.00 95.81 207 ILE A N 1
ATOM 1662 C CA . ILE A 1 207 ? -11.045 8.856 24.510 1.00 95.81 207 ILE A CA 1
ATOM 1663 C C . ILE A 1 207 ? -12.319 8.008 24.591 1.00 95.81 207 ILE A C 1
ATOM 1665 O O . ILE A 1 207 ? -12.254 6.831 24.946 1.00 95.81 207 ILE A O 1
ATOM 1669 N N . LEU A 1 208 ? -13.465 8.583 24.210 1.00 95.75 208 LEU A N 1
ATOM 1670 C CA . LEU A 1 208 ? -14.767 7.914 24.270 1.00 95.75 208 LEU A CA 1
ATOM 1671 C C . LEU A 1 208 ? -14.810 6.674 23.378 1.00 95.75 208 LEU A C 1
ATOM 1673 O O . LEU A 1 208 ? -15.261 5.623 23.826 1.00 95.75 208 LEU A O 1
ATOM 1677 N N . TRP A 1 209 ? -14.283 6.764 22.154 1.00 96.00 209 TRP A N 1
ATOM 1678 C CA . TRP A 1 209 ? -14.208 5.625 21.240 1.00 96.00 209 TRP A CA 1
ATOM 1679 C C . TRP A 1 209 ? -13.371 4.480 21.814 1.00 96.00 209 TRP A C 1
ATOM 1681 O O . TRP A 1 209 ? -13.809 3.330 21.817 1.00 96.00 209 TRP A O 1
ATOM 1691 N N . THR A 1 210 ? -12.195 4.795 22.364 1.00 95.50 210 THR A N 1
ATOM 1692 C CA . THR A 1 210 ? -11.297 3.799 22.961 1.00 95.50 210 THR A CA 1
ATOM 1693 C C . THR A 1 210 ? -11.954 3.106 24.155 1.00 95.50 210 THR A C 1
ATOM 1695 O O . THR A 1 210 ? -11.924 1.878 24.259 1.00 95.50 210 THR A O 1
ATOM 1698 N N . VAL A 1 211 ? -12.572 3.873 25.054 1.00 95.69 211 VAL A N 1
ATOM 1699 C CA . VAL A 1 211 ? -13.223 3.334 26.257 1.00 95.69 211 VAL A CA 1
ATOM 1700 C C . VAL A 1 211 ? -14.464 2.518 25.887 1.00 95.69 211 VAL A C 1
ATOM 1702 O O . VAL A 1 211 ? -14.642 1.415 26.408 1.00 95.69 211 VAL A O 1
ATOM 1705 N N . ALA A 1 212 ? -15.283 2.999 24.946 1.00 95.62 212 ALA A N 1
ATOM 1706 C CA . ALA A 1 212 ? -16.450 2.276 24.444 1.00 95.62 212 ALA A CA 1
ATOM 1707 C C . ALA A 1 212 ? -16.048 0.936 23.816 1.00 95.62 212 ALA A C 1
ATOM 1709 O O . ALA A 1 212 ? -16.618 -0.103 24.156 1.00 95.62 212 ALA A O 1
ATOM 1710 N N . PHE A 1 213 ? -15.018 0.937 22.965 1.00 95.25 213 PHE A N 1
ATOM 1711 C CA . PHE A 1 213 ? -14.489 -0.268 22.334 1.00 95.25 213 PHE A CA 1
ATOM 1712 C C . PHE A 1 213 ? -14.043 -1.299 23.378 1.00 95.25 213 PHE A C 1
ATOM 1714 O O . PHE A 1 213 ? -14.555 -2.418 23.402 1.00 95.25 213 PHE A O 1
ATOM 1721 N N . ASN A 1 214 ? -13.153 -0.918 24.299 1.00 94.88 214 ASN A N 1
ATOM 1722 C CA . ASN A 1 214 ? -12.598 -1.855 25.280 1.00 94.88 214 ASN A CA 1
ATOM 1723 C C . ASN A 1 214 ? -13.660 -2.382 26.258 1.00 94.88 214 ASN A C 1
ATOM 1725 O O . ASN A 1 214 ? -13.691 -3.576 26.557 1.00 94.88 214 ASN A O 1
ATOM 1729 N N . THR A 1 215 ? -14.584 -1.526 26.705 1.00 93.44 215 THR A N 1
ATOM 1730 C CA . THR A 1 215 ? -15.695 -1.939 27.581 1.00 93.44 215 THR A CA 1
ATOM 1731 C C . THR A 1 215 ? -16.636 -2.919 26.872 1.00 93.44 215 THR A C 1
ATOM 1733 O O . THR A 1 215 ? -17.123 -3.870 27.486 1.00 93.44 215 THR A O 1
ATOM 1736 N N . SER A 1 216 ? -16.851 -2.746 25.564 1.00 94.38 216 SER A N 1
ATOM 1737 C CA . SER A 1 216 ? -17.655 -3.669 24.752 1.00 94.38 216 SER A CA 1
ATOM 1738 C C . SER A 1 216 ? -17.004 -5.050 24.653 1.00 94.38 216 SER A C 1
ATOM 1740 O O . SER A 1 216 ? -17.683 -6.057 24.842 1.00 94.38 216 SER A O 1
ATOM 1742 N N . PHE A 1 217 ? -15.683 -5.115 24.448 1.00 92.81 217 PHE A N 1
ATOM 1743 C CA . PHE A 1 217 ? -14.949 -6.385 24.441 1.00 92.81 217 PHE A CA 1
ATOM 1744 C C . PHE A 1 217 ? -14.961 -7.078 25.806 1.00 92.81 217 PHE A C 1
ATOM 1746 O O . PHE A 1 217 ? -15.202 -8.280 25.870 1.00 92.81 217 PHE A O 1
ATOM 1753 N N . LEU A 1 218 ? -14.785 -6.338 26.905 1.00 89.44 218 LEU A N 1
ATOM 1754 C CA . LEU A 1 218 ? -14.922 -6.902 28.253 1.00 89.44 218 LEU A CA 1
ATOM 1755 C C . LEU A 1 218 ? -16.333 -7.455 28.504 1.00 89.44 218 LEU A C 1
ATOM 1757 O O . LEU A 1 218 ? -16.476 -8.545 29.059 1.00 89.44 218 LEU A O 1
ATOM 1761 N N . THR A 1 219 ? -17.367 -6.742 28.048 1.00 90.50 219 THR A N 1
ATOM 1762 C CA . THR A 1 219 ? -18.764 -7.199 28.123 1.00 90.50 219 THR A CA 1
ATOM 1763 C C . THR A 1 219 ? -18.962 -8.484 27.323 1.00 90.50 219 THR A C 1
ATOM 1765 O O . THR A 1 219 ? -19.546 -9.441 27.828 1.00 90.50 219 THR A O 1
ATOM 1768 N N . LEU A 1 220 ? -18.431 -8.537 26.098 1.00 91.44 220 LEU A N 1
ATOM 1769 C CA . LEU A 1 220 ? -18.503 -9.711 25.232 1.00 91.44 220 LEU A CA 1
ATOM 1770 C C . LEU A 1 220 ? -17.791 -10.917 25.856 1.00 91.44 220 LEU A C 1
ATOM 1772 O O . LEU A 1 220 ? -18.362 -12.004 25.895 1.00 91.44 220 LEU A O 1
ATOM 1776 N N . PHE A 1 221 ? -16.582 -10.736 26.391 1.00 87.00 221 PHE A N 1
ATOM 1777 C CA . PHE A 1 221 ? -15.849 -11.814 27.056 1.00 87.00 221 PHE A CA 1
ATOM 1778 C C . PHE A 1 221 ? -16.598 -12.346 28.279 1.00 87.00 221 PHE A C 1
ATOM 1780 O O . PHE A 1 221 ? -16.665 -13.560 28.471 1.00 87.00 221 PHE A O 1
ATOM 1787 N N . LEU A 1 222 ? -17.217 -11.467 29.071 1.00 82.94 222 LEU A N 1
ATOM 1788 C CA . LEU A 1 222 ? -18.033 -11.881 30.211 1.00 82.94 222 LEU A CA 1
ATOM 1789 C C . LEU A 1 222 ? -19.321 -12.598 29.774 1.00 82.94 222 LEU A C 1
ATOM 1791 O O . LEU A 1 222 ? -19.729 -13.565 30.413 1.00 82.94 222 LEU A O 1
ATOM 1795 N N . LEU A 1 223 ? -19.946 -12.171 28.674 1.00 86.69 223 LEU A N 1
ATOM 1796 C CA . LEU A 1 223 ? -21.119 -12.837 28.103 1.00 86.69 223 LEU A CA 1
ATOM 1797 C C . LEU A 1 223 ? -20.767 -14.247 27.614 1.00 86.69 223 LEU A C 1
ATOM 1799 O O . LEU A 1 223 ? -21.475 -15.200 27.939 1.00 86.69 223 LEU A O 1
ATOM 1803 N N . ILE A 1 224 ? -19.648 -14.395 26.900 1.00 85.56 224 ILE A N 1
ATOM 1804 C CA . ILE A 1 224 ? -19.119 -15.695 26.466 1.00 85.56 224 ILE A CA 1
ATOM 1805 C C . ILE A 1 224 ? -18.845 -16.590 27.683 1.00 85.56 224 ILE A C 1
ATOM 1807 O O . ILE A 1 224 ? -19.225 -17.763 27.666 1.00 85.56 224 ILE A O 1
ATOM 1811 N N . ASP A 1 225 ? -18.241 -16.049 28.750 1.00 79.12 225 ASP A N 1
ATOM 1812 C CA . ASP A 1 225 ? -18.008 -16.795 29.995 1.00 79.12 225 ASP A CA 1
ATOM 1813 C C . ASP A 1 225 ? -19.323 -17.285 30.621 1.00 79.12 225 ASP A C 1
ATOM 1815 O O . ASP A 1 225 ? -19.443 -18.446 31.005 1.00 79.12 225 ASP A O 1
ATOM 1819 N N . LEU A 1 226 ? -20.351 -16.436 30.673 1.00 78.12 226 LEU A N 1
ATOM 1820 C CA . LEU A 1 226 ? -21.646 -16.784 31.264 1.00 78.12 226 LEU A CA 1
ATOM 1821 C C . LEU A 1 226 ? -22.429 -17.822 30.447 1.00 78.12 226 LEU A C 1
ATOM 1823 O O . LEU A 1 226 ? -23.061 -18.705 31.037 1.00 78.12 226 LEU A O 1
ATOM 1827 N N . VAL A 1 227 ? -22.379 -17.743 29.113 1.00 81.81 227 VAL A N 1
ATOM 1828 C CA . VAL A 1 227 ? -23.045 -18.700 28.214 1.00 81.81 227 VAL A CA 1
ATOM 1829 C C . VAL A 1 227 ? -22.382 -20.076 28.298 1.00 81.81 227 VAL A C 1
ATOM 1831 O O . VAL A 1 227 ? -23.077 -21.087 28.445 1.00 81.81 227 VAL A O 1
ATOM 1834 N N . ASN A 1 228 ? -21.047 -20.113 28.253 1.00 78.25 228 ASN A N 1
ATOM 1835 C CA . ASN A 1 228 ? -20.284 -21.357 28.169 1.00 78.25 228 ASN A CA 1
ATOM 1836 C C . ASN A 1 228 ? -20.003 -21.992 29.542 1.00 78.25 228 ASN A C 1
ATOM 1838 O O . ASN A 1 228 ? -19.968 -23.217 29.657 1.00 78.25 228 ASN A O 1
ATOM 1842 N N . PHE A 1 229 ? -19.867 -21.197 30.610 1.00 69.88 229 PHE A N 1
ATOM 1843 C CA . PHE A 1 229 ? -19.494 -21.665 31.951 1.00 69.88 229 PHE A CA 1
ATOM 1844 C C . PHE A 1 229 ? -20.588 -21.360 32.993 1.00 69.88 229 PHE A C 1
ATOM 1846 O O . PHE A 1 229 ? -20.446 -20.550 33.920 1.00 69.88 229 PHE A O 1
ATOM 1853 N N . LYS A 1 230 ? -21.701 -22.106 32.880 1.00 60.78 230 LYS A N 1
ATOM 1854 C CA . LYS A 1 230 ? -22.919 -21.979 33.714 1.00 60.78 230 LYS A CA 1
ATOM 1855 C C . LYS A 1 230 ? -22.704 -22.200 35.218 1.00 60.78 230 LYS A C 1
ATOM 1857 O O . LYS A 1 230 ? -23.484 -21.711 36.035 1.00 60.78 230 LYS A O 1
ATOM 1862 N N . THR A 1 231 ? -21.648 -22.906 35.616 1.00 54.47 231 THR A N 1
ATOM 1863 C CA . THR A 1 231 ? -21.263 -23.089 37.025 1.00 54.47 231 THR A CA 1
ATOM 1864 C C . THR A 1 231 ? -19.798 -22.725 37.222 1.00 54.47 231 THR A C 1
ATOM 1866 O O . THR A 1 231 ? -18.993 -23.148 36.393 1.00 54.47 231 THR A O 1
ATOM 1869 N N . PRO A 1 232 ? -19.418 -22.043 38.325 1.00 53.47 232 PRO A N 1
ATOM 1870 C CA . PRO A 1 232 ? -18.019 -21.927 38.723 1.00 53.47 232 PRO A CA 1
ATOM 1871 C C . PRO A 1 232 ? -17.522 -23.328 39.097 1.00 53.47 232 PRO A C 1
ATOM 1873 O O . PRO A 1 232 ? -17.625 -23.779 40.240 1.00 53.47 232 PRO A O 1
ATOM 1876 N N . SER A 1 233 ? -17.090 -24.078 38.090 1.00 42.81 233 SER A N 1
ATOM 1877 C CA . SER A 1 233 ? -16.498 -25.392 38.252 1.00 42.81 233 SER A CA 1
ATOM 1878 C C . SER A 1 233 ? -15.156 -25.188 38.955 1.00 42.81 233 SER A C 1
ATOM 1880 O O . SER A 1 233 ? -14.329 -24.384 38.526 1.00 42.81 233 SER A O 1
ATOM 1882 N N . ARG A 1 234 ? -14.925 -25.924 40.051 1.00 43.94 234 ARG A N 1
ATOM 1883 C CA . ARG A 1 234 ? -13.622 -25.974 40.744 1.00 43.94 234 ARG A CA 1
ATOM 1884 C C . ARG A 1 234 ? -12.473 -26.380 39.809 1.00 43.94 234 ARG A C 1
ATOM 1886 O O . ARG A 1 234 ? -11.324 -26.165 40.169 1.00 43.94 234 ARG A O 1
ATOM 1893 N N . GLN A 1 235 ? -12.788 -26.966 38.655 1.00 40.09 235 GLN A N 1
ATOM 1894 C CA . GLN A 1 235 ? -11.847 -27.483 37.665 1.00 40.09 235 GLN A CA 1
ATOM 1895 C C . GLN A 1 235 ? -11.664 -26.552 36.451 1.00 40.09 235 GLN A C 1
ATOM 1897 O O . GLN A 1 235 ? -10.811 -26.825 35.617 1.00 40.09 235 GLN A O 1
ATOM 1902 N N . ALA A 1 236 ? -12.399 -25.438 36.350 1.00 44.62 236 ALA A N 1
ATOM 1903 C CA . ALA A 1 236 ? -12.382 -24.552 35.181 1.00 44.62 236 ALA A CA 1
ATOM 1904 C C . ALA A 1 236 ? -11.618 -23.239 35.428 1.00 44.62 236 ALA A C 1
ATOM 1906 O O . ALA A 1 236 ? -12.124 -22.155 35.171 1.00 44.62 236 ALA A O 1
ATOM 1907 N N . VAL A 1 237 ? -10.387 -23.328 35.933 1.00 51.72 237 VAL A N 1
ATOM 1908 C CA . VAL A 1 237 ? -9.372 -22.291 35.664 1.00 51.72 237 VAL A CA 1
ATOM 1909 C C . VAL A 1 237 ? -8.073 -22.988 35.264 1.00 51.72 237 VAL A C 1
ATOM 1911 O O . VAL A 1 237 ? -6.990 -22.665 35.739 1.00 51.72 237 VAL A O 1
ATOM 1914 N N . ALA A 1 238 ? -8.172 -24.001 34.403 1.00 52.06 238 ALA A N 1
ATOM 1915 C CA . ALA A 1 238 ? -7.034 -24.367 33.579 1.00 52.06 238 ALA A CA 1
ATOM 1916 C C . ALA A 1 238 ? -6.971 -23.305 32.479 1.00 52.06 238 ALA A C 1
ATOM 1918 O O . ALA A 1 238 ? -7.524 -23.483 31.397 1.00 52.06 238 ALA A O 1
ATOM 1919 N N . VAL A 1 239 ? -6.380 -22.146 32.791 1.00 59.66 239 VAL A N 1
ATOM 1920 C CA . VAL A 1 239 ? -5.933 -21.238 31.733 1.00 59.66 239 VAL A CA 1
ATOM 1921 C C . VAL A 1 239 ? -5.030 -22.098 30.847 1.00 59.66 239 VAL A C 1
ATOM 1923 O O . VAL A 1 239 ? -4.102 -22.701 31.393 1.00 59.66 239 VAL A O 1
ATOM 1926 N N . PRO A 1 240 ? -5.306 -22.240 29.537 1.00 67.69 240 PRO A N 1
ATOM 1927 C CA . PRO A 1 240 ? -4.445 -23.017 28.657 1.00 67.69 240 PRO A CA 1
ATOM 1928 C C . PRO A 1 240 ? -2.994 -22.610 28.896 1.00 67.69 240 PRO A C 1
ATOM 1930 O O . PRO A 1 240 ? -2.723 -21.414 29.018 1.00 67.69 240 PRO A O 1
ATOM 1933 N N . GLY A 1 241 ? -2.069 -23.571 28.987 1.00 69.94 241 GLY A N 1
ATOM 1934 C CA . GLY A 1 241 ? -0.677 -23.283 29.361 1.00 69.94 241 GLY A CA 1
ATOM 1935 C C . GLY A 1 241 ? -0.058 -22.163 28.519 1.00 69.94 241 GLY A C 1
ATOM 1936 O O . GLY A 1 241 ? 0.718 -21.364 29.031 1.00 69.94 241 GLY A O 1
ATOM 1937 N N . ILE A 1 242 ? -0.505 -22.026 27.265 1.00 71.69 242 ILE A N 1
ATOM 1938 C CA . ILE A 1 242 ? -0.135 -20.931 26.368 1.00 71.69 242 ILE A CA 1
ATOM 1939 C C . ILE A 1 242 ? -0.668 -19.560 26.814 1.00 71.69 242 ILE A C 1
ATOM 1941 O O . ILE A 1 242 ? 0.100 -18.613 26.890 1.00 71.69 242 ILE A O 1
ATOM 1945 N N . LEU A 1 243 ? -1.944 -19.439 27.194 1.00 67.06 243 LEU A N 1
ATOM 1946 C CA . LEU A 1 243 ? -2.531 -18.200 27.723 1.00 67.06 243 LEU A CA 1
ATOM 1947 C C . LEU A 1 243 ? -1.922 -17.831 29.079 1.00 67.06 243 LEU A C 1
ATOM 1949 O O . LEU A 1 243 ? -1.737 -16.655 29.381 1.00 67.06 243 LEU A O 1
ATOM 1953 N N . GLN A 1 244 ? -1.570 -18.830 29.887 1.00 67.62 244 GLN A N 1
ATOM 1954 C CA . GLN A 1 244 ? -0.885 -18.609 31.154 1.00 67.62 244 GLN A CA 1
ATOM 1955 C C . GLN A 1 244 ? 0.558 -18.143 30.930 1.00 67.62 244 GLN A C 1
ATOM 1957 O O . GLN A 1 244 ? 1.002 -17.197 31.580 1.00 67.62 244 GLN A O 1
ATOM 1962 N N . ALA A 1 245 ? 1.270 -18.747 29.975 1.00 70.81 245 ALA A N 1
ATOM 1963 C CA . ALA A 1 245 ? 2.585 -18.291 29.543 1.00 70.81 245 ALA A CA 1
ATOM 1964 C C . ALA A 1 245 ? 2.525 -16.871 28.961 1.00 70.81 245 ALA A C 1
ATOM 1966 O O . ALA A 1 245 ? 3.410 -16.068 29.260 1.00 70.81 245 ALA A O 1
ATOM 1967 N N . ILE A 1 246 ? 1.463 -16.542 28.212 1.00 70.31 246 ILE A N 1
ATOM 1968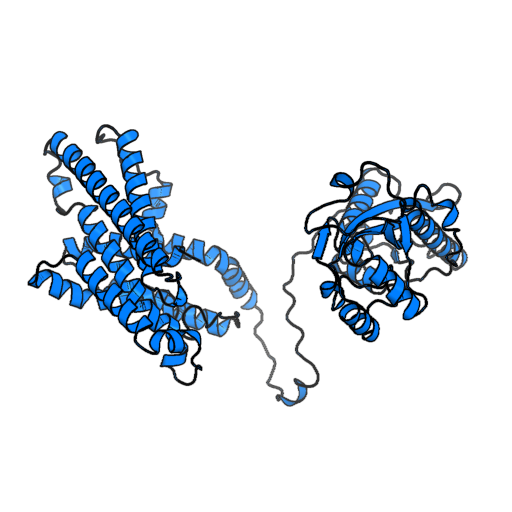 C CA . ILE A 1 246 ? 1.224 -15.206 27.661 1.00 70.31 246 ILE A CA 1
ATOM 1969 C C . ILE A 1 246 ? 1.018 -14.175 28.767 1.00 70.31 246 ILE A C 1
ATOM 1971 O O . ILE A 1 246 ? 1.719 -13.166 28.810 1.00 70.31 246 ILE A O 1
ATOM 1975 N N . ASN A 1 247 ? 0.119 -14.455 29.709 1.00 65.75 247 ASN A N 1
ATOM 1976 C CA . ASN A 1 247 ? -0.168 -13.554 30.823 1.00 65.75 247 ASN A CA 1
ATOM 1977 C C . ASN A 1 247 ? 1.046 -13.344 31.740 1.00 65.75 247 ASN A C 1
ATOM 1979 O O . ASN A 1 247 ? 1.269 -12.232 32.215 1.00 65.75 247 ASN A O 1
ATOM 1983 N N . ASN A 1 248 ? 1.852 -14.385 31.971 1.00 65.94 248 ASN A N 1
ATOM 1984 C CA . ASN A 1 248 ? 3.049 -14.287 32.809 1.00 65.94 248 ASN A CA 1
ATOM 1985 C C . ASN A 1 248 ? 4.188 -13.512 32.132 1.00 65.94 248 ASN A C 1
ATOM 1987 O O . ASN A 1 248 ? 4.993 -12.889 32.821 1.00 65.94 248 ASN A O 1
ATOM 1991 N N . ASN A 1 249 ? 4.247 -13.528 30.799 1.00 67.06 249 ASN A N 1
ATOM 1992 C CA . ASN A 1 249 ? 5.309 -12.904 30.011 1.00 67.06 249 ASN A CA 1
ATOM 1993 C C . ASN A 1 249 ? 4.787 -11.752 29.144 1.00 67.06 249 ASN A C 1
ATOM 1995 O O . ASN A 1 249 ? 5.323 -11.498 28.067 1.00 67.06 249 ASN A O 1
ATOM 1999 N N . GLY A 1 250 ? 3.758 -11.035 29.608 1.00 61.41 250 GLY A N 1
ATOM 2000 C CA . GLY A 1 250 ? 3.096 -9.984 28.829 1.00 61.41 250 GLY A CA 1
ATOM 2001 C C . GLY A 1 250 ? 4.057 -8.911 28.311 1.00 61.41 250 GLY A C 1
ATOM 2002 O O . GLY A 1 250 ? 3.951 -8.511 27.158 1.00 61.41 250 GLY A O 1
ATOM 2003 N N . LEU A 1 251 ? 5.057 -8.510 29.110 1.00 60.50 251 LEU A N 1
ATOM 2004 C CA . LEU A 1 251 ? 6.096 -7.575 28.664 1.00 60.50 251 LEU A CA 1
ATOM 2005 C C . LEU A 1 251 ? 6.986 -8.183 27.573 1.00 60.50 251 LEU A C 1
ATOM 2007 O O . LEU A 1 251 ? 7.290 -7.503 26.605 1.00 60.50 251 LEU A O 1
ATOM 2011 N N . ALA A 1 252 ? 7.385 -9.451 27.700 1.00 62.19 252 ALA A N 1
ATOM 2012 C CA . ALA A 1 252 ? 8.216 -10.111 26.698 1.00 62.19 252 ALA A CA 1
ATOM 2013 C C . ALA A 1 252 ? 7.448 -10.333 25.392 1.00 62.19 252 ALA A C 1
ATOM 2015 O O . ALA A 1 252 ? 8.009 -10.112 24.335 1.00 62.19 252 ALA A O 1
ATOM 2016 N N . LEU A 1 253 ? 6.163 -10.689 25.438 1.00 63.47 253 LEU A N 1
ATOM 2017 C CA . LEU A 1 253 ? 5.311 -10.813 24.248 1.00 63.47 253 LEU A CA 1
ATOM 2018 C C . LEU A 1 253 ? 4.958 -9.471 23.621 1.00 63.47 253 LEU A C 1
ATOM 2020 O O . LEU A 1 253 ? 4.916 -9.355 22.401 1.00 63.47 253 LEU A O 1
ATOM 2024 N N . PHE A 1 254 ? 4.745 -8.441 24.433 1.00 62.41 254 PHE A N 1
ATOM 2025 C CA . PHE A 1 254 ? 4.628 -7.075 23.945 1.00 62.41 254 PHE A CA 1
ATOM 2026 C C . PHE A 1 254 ? 5.924 -6.651 23.246 1.00 62.41 254 PHE A C 1
ATOM 2028 O O . PHE A 1 254 ? 5.895 -6.190 22.109 1.00 62.41 254 PHE A O 1
ATOM 2035 N N . LEU A 1 255 ? 7.077 -6.894 23.870 1.00 61.16 255 LEU A N 1
ATOM 2036 C CA . LEU A 1 255 ? 8.373 -6.641 23.256 1.00 61.16 255 LEU A CA 1
ATOM 2037 C C . LEU A 1 255 ? 8.600 -7.516 22.026 1.00 61.16 255 LEU A C 1
ATOM 2039 O O . LEU A 1 255 ? 9.119 -6.976 21.078 1.00 61.16 255 LEU A O 1
ATOM 2043 N N . ILE A 1 256 ? 8.177 -8.786 21.980 1.00 60.44 256 ILE A N 1
ATOM 2044 C CA . ILE A 1 256 ? 8.293 -9.688 20.816 1.00 60.44 256 ILE A CA 1
ATOM 2045 C C . ILE A 1 256 ? 7.375 -9.249 19.680 1.00 60.44 256 ILE A C 1
ATOM 2047 O O . ILE A 1 256 ? 7.820 -9.218 18.549 1.00 60.44 256 ILE A O 1
ATOM 2051 N N . SER A 1 257 ? 6.131 -8.862 19.950 1.00 55.84 257 SER A N 1
ATOM 2052 C CA . SER A 1 257 ? 5.208 -8.358 18.921 1.00 55.84 257 SER A CA 1
ATOM 2053 C C . SER A 1 257 ? 5.674 -7.015 18.352 1.00 55.84 257 SER A C 1
ATOM 2055 O O . SER A 1 257 ? 5.640 -6.806 17.141 1.00 55.84 257 SER A O 1
ATOM 2057 N N . THR A 1 258 ? 6.224 -6.147 19.205 1.00 52.12 258 THR A N 1
ATOM 2058 C CA . THR A 1 258 ? 6.915 -4.920 18.777 1.00 52.12 258 THR A CA 1
ATOM 2059 C C . THR A 1 258 ? 8.263 -5.255 18.115 1.00 52.12 258 THR A C 1
ATOM 2061 O O . THR A 1 258 ? 8.697 -4.589 17.178 1.00 52.12 258 THR A O 1
ATOM 2064 N N . CYS A 1 259 ? 8.903 -6.346 18.541 1.00 43.91 259 CYS A N 1
ATOM 2065 C CA . CYS A 1 259 ? 10.113 -6.909 17.960 1.00 43.91 259 CYS A CA 1
ATOM 2066 C C . CYS A 1 259 ? 9.854 -7.752 16.724 1.00 43.91 259 CYS A C 1
ATOM 2068 O O . CYS A 1 259 ? 10.820 -8.048 16.070 1.00 43.91 259 CYS A O 1
ATOM 2070 N N . GLN A 1 260 ? 8.644 -8.088 16.294 1.00 41.53 260 GLN A N 1
ATOM 2071 C CA . GLN A 1 260 ? 8.474 -8.689 14.969 1.00 41.53 260 GLN A CA 1
ATOM 2072 C C . GLN A 1 260 ? 8.808 -7.639 13.888 1.00 41.53 260 GLN A C 1
ATOM 2074 O O . GLN A 1 260 ? 9.214 -7.983 12.785 1.00 41.53 260 GLN A O 1
ATOM 2079 N N . HIS A 1 261 ? 8.720 -6.348 14.243 1.00 40.97 261 HIS A N 1
ATOM 2080 C CA . HIS A 1 261 ? 9.323 -5.242 13.494 1.00 40.97 261 HIS A CA 1
ATOM 2081 C C . HIS A 1 261 ? 10.818 -5.039 13.839 1.00 40.97 261 HIS A C 1
ATOM 2083 O O . HIS A 1 261 ? 11.616 -4.727 12.957 1.00 40.97 261 HIS A O 1
ATOM 2089 N N . CYS A 1 262 ? 11.229 -5.273 15.093 1.00 36.19 262 CYS A N 1
ATOM 2090 C CA . CYS A 1 262 ? 12.612 -5.111 15.589 1.00 36.19 262 CYS A CA 1
ATOM 2091 C C . CYS A 1 262 ? 13.533 -6.356 15.416 1.00 36.19 262 CYS A C 1
ATOM 2093 O O . CYS A 1 262 ? 14.726 -6.290 15.678 1.00 36.19 262 CYS A O 1
ATOM 2095 N N . SER A 1 263 ? 13.048 -7.507 14.956 1.00 38.66 263 SER A N 1
ATOM 2096 C CA . SER A 1 263 ? 13.808 -8.750 14.735 1.00 38.66 263 SER A CA 1
ATOM 2097 C C . SER A 1 263 ? 14.601 -8.635 13.445 1.00 38.66 263 SER A C 1
ATOM 2099 O O . SER A 1 263 ? 15.735 -9.096 13.361 1.00 38.66 263 SER A O 1
ATOM 2101 N N . THR A 1 264 ? 14.048 -7.881 12.496 1.00 45.56 264 THR A N 1
ATOM 2102 C CA . THR A 1 264 ? 14.768 -7.273 11.380 1.00 45.56 264 THR A CA 1
ATOM 2103 C C . THR A 1 264 ? 15.939 -6.406 11.860 1.00 45.56 264 THR A C 1
ATOM 2105 O O . THR A 1 264 ? 16.971 -6.365 11.206 1.00 45.56 264 THR A O 1
ATOM 2108 N N . TRP A 1 265 ? 15.802 -5.738 13.010 1.00 43.41 265 TRP A N 1
ATOM 2109 C CA . TRP A 1 265 ? 16.764 -4.766 13.542 1.00 43.41 265 TRP A CA 1
ATOM 2110 C C . TRP A 1 265 ? 17.875 -5.420 14.380 1.00 43.41 265 TRP A C 1
ATOM 2112 O O . TRP A 1 265 ? 19.048 -5.128 14.168 1.00 43.41 265 TRP A O 1
ATOM 2122 N N . LEU A 1 266 ? 17.552 -6.381 15.255 1.00 36.75 266 LEU A N 1
ATOM 2123 C CA . LEU A 1 266 ? 18.562 -7.125 16.024 1.00 36.75 266 LEU A CA 1
ATOM 2124 C C . LEU A 1 266 ? 19.406 -8.047 15.123 1.00 36.75 266 LEU A C 1
ATOM 2126 O O . LEU A 1 266 ? 20.606 -8.195 15.351 1.00 36.75 266 LEU A O 1
ATOM 2130 N N . GLY A 1 267 ? 18.804 -8.608 14.065 1.00 44.25 267 GLY A N 1
ATOM 2131 C CA . GLY A 1 267 ? 19.531 -9.344 13.025 1.00 44.25 267 GLY A CA 1
ATOM 2132 C C . GLY A 1 267 ? 20.526 -8.463 12.259 1.00 44.25 267 GLY A C 1
ATOM 2133 O O . GLY A 1 267 ? 21.631 -8.905 11.960 1.00 44.25 267 GLY A O 1
ATOM 2134 N N . TYR A 1 268 ? 20.181 -7.193 12.027 1.00 42.50 268 TYR A N 1
ATOM 2135 C CA . TYR A 1 268 ? 21.063 -6.202 11.400 1.00 42.50 268 TYR A CA 1
ATOM 2136 C C . TYR A 1 268 ? 22.202 -5.767 12.339 1.00 42.50 268 TYR A C 1
ATOM 2138 O O . TYR A 1 268 ? 23.361 -5.697 11.935 1.00 42.50 268 TYR A O 1
ATOM 2146 N N . PHE A 1 269 ? 21.892 -5.542 13.620 1.00 39.69 269 PHE A N 1
ATOM 2147 C CA . PHE A 1 269 ? 22.851 -5.088 14.632 1.00 39.69 269 PHE A CA 1
ATOM 2148 C C . PHE A 1 269 ? 23.916 -6.147 14.963 1.00 39.69 269 PHE A C 1
ATOM 2150 O O . PHE A 1 269 ? 25.091 -5.822 15.120 1.00 39.69 269 PHE A O 1
ATOM 2157 N N . LEU A 1 270 ? 23.534 -7.429 15.019 1.00 40.62 270 LEU A N 1
ATOM 2158 C CA . LEU A 1 270 ? 24.486 -8.525 15.234 1.00 40.62 270 LEU A CA 1
ATOM 2159 C C . LEU A 1 270 ? 25.318 -8.844 13.982 1.00 40.62 270 LEU A C 1
ATOM 2161 O O . LEU A 1 270 ? 26.445 -9.313 14.118 1.00 40.62 270 LEU A O 1
ATOM 2165 N N . SER A 1 271 ? 24.812 -8.544 12.780 1.00 45.03 271 SER A N 1
ATOM 2166 C CA . SER A 1 271 ? 25.565 -8.716 11.531 1.00 45.03 271 SER A CA 1
ATOM 2167 C C . SER A 1 271 ? 26.631 -7.630 11.318 1.00 45.03 271 SER A C 1
ATOM 2169 O O . SER A 1 271 ? 27.671 -7.915 10.728 1.00 45.03 271 SER A O 1
ATOM 2171 N N . ASN A 1 272 ? 26.406 -6.401 11.800 1.00 38.94 272 ASN A N 1
ATOM 2172 C CA . ASN A 1 272 ? 27.299 -5.258 11.551 1.00 38.94 272 ASN A CA 1
ATOM 2173 C C . ASN A 1 272 ? 28.478 -5.125 12.531 1.00 38.94 272 ASN A C 1
ATOM 2175 O O . ASN A 1 272 ? 29.411 -4.375 12.257 1.00 38.94 272 ASN A O 1
ATOM 2179 N N . ASN A 1 273 ? 28.487 -5.863 13.644 1.00 35.03 273 ASN A N 1
ATOM 2180 C CA . ASN A 1 273 ? 29.546 -5.753 14.658 1.00 35.03 273 ASN A CA 1
ATOM 2181 C C . ASN A 1 273 ? 30.860 -6.484 14.302 1.00 35.03 273 ASN A C 1
ATOM 2183 O O . ASN A 1 273 ? 31.804 -6.441 15.087 1.00 35.03 273 ASN A O 1
ATOM 2187 N N . ASN A 1 274 ? 30.946 -7.132 13.133 1.00 34.19 274 ASN A N 1
ATOM 2188 C CA . ASN A 1 274 ? 32.155 -7.845 12.696 1.00 34.19 274 ASN A CA 1
ATOM 2189 C C . ASN A 1 274 ? 33.095 -7.028 11.796 1.00 34.19 274 ASN A C 1
ATOM 2191 O O . ASN A 1 274 ? 34.215 -7.471 11.564 1.00 34.19 274 ASN A O 1
ATOM 2195 N N . ASN A 1 275 ? 32.700 -5.837 11.334 1.00 35.28 275 ASN A N 1
ATOM 2196 C CA . ASN A 1 275 ? 33.509 -5.034 10.412 1.00 35.28 275 ASN A CA 1
ATOM 2197 C C . ASN A 1 275 ? 33.722 -3.610 10.937 1.00 35.28 275 ASN A C 1
ATOM 2199 O O . ASN A 1 275 ? 33.284 -2.634 10.340 1.00 35.28 275 ASN A O 1
ATOM 2203 N N . THR A 1 276 ? 34.432 -3.471 12.055 1.00 31.56 276 THR A N 1
ATOM 2204 C CA . THR A 1 276 ? 35.051 -2.191 12.421 1.00 31.56 276 THR A CA 1
ATOM 2205 C C . THR A 1 276 ? 36.547 -2.266 12.176 1.00 31.56 276 THR A C 1
ATOM 2207 O O . THR A 1 276 ? 37.264 -2.859 12.983 1.00 31.56 276 THR A O 1
ATOM 2210 N N . LYS A 1 277 ? 37.018 -1.626 11.101 1.00 29.91 277 LYS A N 1
ATOM 2211 C CA . LYS A 1 277 ? 38.276 -0.868 11.104 1.00 29.91 277 LYS A CA 1
ATOM 2212 C C . LYS A 1 277 ? 38.376 0.055 9.885 1.00 29.91 277 LYS A C 1
ATOM 2214 O O . LYS A 1 277 ? 38.348 -0.417 8.761 1.00 29.91 277 LYS A O 1
ATOM 2219 N N . GLN A 1 278 ? 38.596 1.329 10.218 1.00 32.03 278 GLN A N 1
ATOM 2220 C CA . GLN A 1 278 ? 39.209 2.401 9.430 1.00 32.03 278 GLN A CA 1
ATOM 2221 C C . GLN A 1 278 ? 38.445 2.901 8.202 1.00 32.03 278 GLN A C 1
ATOM 2223 O O . GLN A 1 278 ? 38.473 2.264 7.163 1.00 32.03 278 GLN A O 1
ATOM 2228 N N . GLU A 1 279 ? 37.910 4.121 8.296 1.00 30.88 279 GLU A N 1
ATOM 2229 C CA . GLU A 1 279 ? 38.177 5.148 7.284 1.00 30.88 279 GLU A CA 1
ATOM 2230 C C . GLU A 1 279 ? 37.955 6.553 7.869 1.00 30.88 279 GLU A C 1
ATOM 2232 O O . GLU A 1 279 ? 37.008 6.802 8.614 1.00 30.88 279 GLU A O 1
ATOM 2237 N N . GLU A 1 280 ? 38.934 7.419 7.611 1.00 32.62 280 GLU A N 1
ATOM 2238 C CA . GLU A 1 280 ? 39.113 8.770 8.145 1.00 32.62 280 GLU A CA 1
ATOM 2239 C C . GLU A 1 280 ? 38.203 9.806 7.460 1.00 32.62 280 GLU A C 1
ATOM 2241 O O . GLU A 1 280 ? 37.820 9.669 6.298 1.00 32.62 280 GLU A O 1
ATOM 2246 N N . GLU A 1 281 ? 37.894 10.883 8.189 1.00 34.94 281 GLU A N 1
ATOM 2247 C CA . GLU A 1 281 ? 37.086 12.024 7.746 1.00 34.94 281 GLU A CA 1
ATOM 2248 C C . GLU A 1 281 ? 37.672 12.729 6.505 1.00 34.94 281 GLU A C 1
ATOM 2250 O O . GLU A 1 281 ? 38.819 13.182 6.505 1.00 34.94 281 GLU A O 1
ATOM 2255 N N . LYS A 1 282 ? 36.849 12.925 5.464 1.00 31.53 282 LYS A N 1
ATOM 2256 C CA . LYS A 1 282 ? 37.149 13.799 4.315 1.00 31.53 282 LYS A CA 1
ATOM 2257 C C . LYS A 1 282 ? 36.082 14.908 4.213 1.00 31.53 282 LYS A C 1
ATOM 2259 O O . LYS A 1 282 ? 34.899 14.617 4.379 1.00 31.53 282 LYS A O 1
ATOM 2264 N N . PRO A 1 283 ? 36.458 16.183 3.981 1.00 37.94 283 PRO A N 1
ATOM 2265 C CA . PRO A 1 283 ? 35.573 17.323 4.221 1.00 37.94 283 PRO A CA 1
ATOM 2266 C C . PRO A 1 283 ? 34.462 17.519 3.175 1.00 37.94 283 PRO A C 1
ATOM 2268 O O . PRO A 1 283 ? 34.652 17.343 1.974 1.00 37.94 283 PRO A O 1
ATOM 2271 N N . LEU A 1 284 ? 33.332 18.013 3.692 1.00 38.81 284 LEU A N 1
ATOM 2272 C CA . LEU A 1 284 ? 31.978 18.233 3.152 1.00 38.81 284 LEU A CA 1
ATOM 2273 C C . LEU A 1 284 ? 31.824 18.829 1.731 1.00 38.81 284 LEU A C 1
ATOM 2275 O O . LEU A 1 284 ? 30.715 18.860 1.206 1.00 38.81 284 LEU A O 1
ATOM 2279 N N . LYS A 1 285 ? 32.888 19.306 1.076 1.00 35.50 285 LYS A N 1
ATOM 2280 C CA . LYS A 1 285 ? 32.788 19.958 -0.245 1.00 35.50 285 LYS A CA 1
ATOM 2281 C C . LYS A 1 285 ? 32.628 18.989 -1.418 1.00 35.50 285 LYS A C 1
ATOM 2283 O O . LYS A 1 285 ? 32.183 19.418 -2.469 1.00 35.50 285 LYS A O 1
ATOM 2288 N N . THR A 1 286 ? 32.953 17.708 -1.249 1.00 37.94 286 THR A N 1
ATOM 2289 C CA . THR A 1 286 ? 32.843 16.695 -2.319 1.00 37.94 286 THR A CA 1
ATOM 2290 C C . THR A 1 286 ? 31.461 16.034 -2.404 1.00 37.94 286 THR A C 1
ATOM 2292 O O . THR A 1 286 ? 31.175 15.359 -3.386 1.00 37.94 286 THR A O 1
ATOM 2295 N N . LEU A 1 287 ? 30.598 16.225 -1.396 1.00 39.38 287 LEU A N 1
ATOM 2296 C CA . LEU A 1 287 ? 29.288 15.562 -1.285 1.00 39.38 287 LEU A CA 1
ATOM 2297 C C . LEU A 1 287 ? 28.158 16.259 -2.056 1.00 39.38 287 LEU A C 1
ATOM 2299 O O . LEU A 1 287 ? 27.120 15.648 -2.288 1.00 39.38 287 LEU A O 1
ATOM 2303 N N . LEU A 1 288 ? 28.341 17.523 -2.448 1.00 44.72 288 LEU A N 1
ATOM 2304 C CA . LEU A 1 288 ? 27.359 18.235 -3.275 1.00 44.72 288 LEU A CA 1
ATOM 2305 C C . LEU A 1 288 ? 27.459 17.854 -4.758 1.00 44.72 288 LEU A C 1
ATOM 2307 O O . LEU A 1 288 ? 26.459 17.939 -5.462 1.00 44.72 288 LEU A O 1
ATOM 2311 N N . ASP A 1 289 ? 28.623 17.373 -5.201 1.00 38.06 289 ASP A N 1
ATOM 2312 C CA . ASP A 1 289 ? 28.847 16.992 -6.600 1.00 38.06 289 ASP A CA 1
ATOM 2313 C C . ASP A 1 289 ? 28.501 15.518 -6.877 1.00 38.06 289 ASP A C 1
ATOM 2315 O O . ASP A 1 289 ? 28.331 15.139 -8.031 1.00 38.06 289 ASP A O 1
ATOM 2319 N N . ASN A 1 290 ? 28.366 14.681 -5.839 1.00 42.25 290 ASN A N 1
ATOM 2320 C CA . ASN A 1 290 ? 27.981 13.271 -5.951 1.00 42.25 290 ASN A CA 1
ATOM 2321 C C . ASN A 1 290 ? 27.161 12.838 -4.719 1.00 42.25 290 ASN A C 1
ATOM 2323 O O . ASN A 1 290 ? 27.744 12.666 -3.643 1.00 42.25 290 ASN A O 1
ATOM 2327 N N . PRO A 1 291 ? 25.835 12.631 -4.830 1.00 36.09 291 PRO A N 1
ATOM 2328 C CA . PRO A 1 291 ? 25.050 12.126 -3.709 1.00 36.09 291 PRO A CA 1
ATOM 2329 C C . PRO A 1 291 ? 25.496 10.695 -3.344 1.00 36.09 291 PRO A C 1
ATOM 2331 O O . PRO A 1 291 ? 25.752 9.885 -4.241 1.00 36.09 291 PRO A O 1
ATOM 2334 N N . PRO A 1 292 ? 25.587 10.343 -2.046 1.00 40.62 292 PRO A N 1
ATOM 2335 C CA . PRO A 1 292 ? 25.968 8.999 -1.631 1.00 40.62 292 PRO A CA 1
ATOM 2336 C C . PRO A 1 292 ? 24.887 8.000 -2.054 1.00 40.62 292 PRO A C 1
ATOM 2338 O O . PRO A 1 292 ? 23.707 8.159 -1.734 1.00 40.62 292 PRO A O 1
ATOM 2341 N N . ALA A 1 293 ? 25.295 6.965 -2.791 1.00 44.31 293 ALA A N 1
ATOM 2342 C CA . ALA A 1 293 ? 24.416 5.887 -3.218 1.00 44.31 293 ALA A CA 1
ATOM 2343 C C . ALA A 1 293 ? 23.771 5.225 -1.991 1.00 44.31 293 ALA A C 1
ATOM 2345 O O . ALA A 1 293 ? 24.463 4.680 -1.130 1.00 44.31 293 ALA A O 1
ATOM 2346 N N . ALA A 1 294 ? 22.440 5.280 -1.911 1.00 44.06 294 ALA A N 1
ATOM 2347 C CA . ALA A 1 294 ? 21.673 4.622 -0.863 1.00 44.06 294 ALA A CA 1
ATOM 2348 C C . ALA A 1 294 ? 22.075 3.140 -0.776 1.00 44.06 294 ALA A C 1
ATOM 2350 O O . ALA A 1 294 ? 22.034 2.421 -1.778 1.00 44.06 294 ALA A O 1
ATOM 2351 N N . ALA A 1 295 ? 22.471 2.684 0.415 1.00 42.09 295 ALA A N 1
ATOM 2352 C CA . ALA A 1 295 ? 22.849 1.297 0.651 1.00 42.09 295 ALA A CA 1
ATOM 2353 C C . ALA A 1 295 ? 21.665 0.373 0.309 1.00 42.09 295 ALA A C 1
ATOM 2355 O O . ALA A 1 295 ? 20.688 0.274 1.056 1.00 42.09 295 ALA A O 1
ATOM 2356 N N . LYS A 1 296 ? 21.730 -0.283 -0.858 1.00 43.69 296 LYS A N 1
ATOM 2357 C CA . LYS A 1 296 ? 20.719 -1.240 -1.317 1.00 43.69 296 LYS A CA 1
ATOM 2358 C C . LYS A 1 296 ? 20.674 -2.414 -0.339 1.00 43.69 296 LYS A C 1
ATOM 2360 O O . LYS A 1 296 ? 21.626 -3.180 -0.228 1.00 43.69 296 LYS A O 1
ATOM 2365 N N . LYS A 1 297 ? 19.543 -2.559 0.355 1.00 45.91 297 LYS A N 1
ATOM 2366 C CA . LYS A 1 297 ? 19.161 -3.748 1.128 1.00 45.91 297 LYS A CA 1
ATOM 2367 C C . LYS A 1 297 ? 19.444 -4.995 0.271 1.00 45.91 297 LYS A C 1
ATOM 2369 O O . LYS A 1 297 ? 18.849 -5.125 -0.796 1.00 45.91 297 LYS A O 1
ATOM 2374 N N . GLN A 1 298 ? 20.353 -5.882 0.690 1.00 43.41 298 GLN A N 1
ATOM 2375 C CA . GLN A 1 298 ? 20.598 -7.143 -0.022 1.00 43.41 298 GLN A CA 1
ATOM 2376 C C . GLN A 1 298 ? 19.365 -8.039 0.126 1.00 43.41 298 GLN A C 1
ATOM 2378 O O . GLN A 1 298 ? 19.165 -8.708 1.139 1.00 43.41 298 GLN A O 1
ATOM 2383 N N . ILE A 1 299 ? 18.496 -7.998 -0.877 1.00 49.62 299 ILE A N 1
ATOM 2384 C CA . ILE A 1 299 ? 17.416 -8.961 -1.059 1.00 49.62 299 ILE A CA 1
ATOM 2385 C C . ILE A 1 299 ? 18.094 -10.289 -1.424 1.00 49.62 299 ILE A C 1
ATOM 2387 O O . ILE A 1 299 ? 18.944 -10.315 -2.314 1.00 49.62 299 ILE A O 1
ATOM 2391 N N . LEU A 1 300 ? 17.772 -11.378 -0.711 1.00 52.97 300 LEU A N 1
ATOM 2392 C CA . LEU A 1 300 ? 18.241 -12.717 -1.090 1.00 52.97 300 LEU A CA 1
ATOM 2393 C C . LEU A 1 300 ? 17.863 -12.971 -2.558 1.00 52.97 300 LEU A C 1
ATOM 2395 O O . LEU A 1 300 ? 16.731 -12.658 -2.932 1.00 52.97 300 LEU A O 1
ATOM 2399 N N . PRO A 1 301 ? 18.767 -13.517 -3.390 1.00 58.03 301 PRO A N 1
ATOM 2400 C CA . PRO A 1 301 ? 18.484 -13.697 -4.805 1.00 58.03 301 PRO A CA 1
ATOM 2401 C C . PRO A 1 301 ? 17.272 -14.615 -4.963 1.00 58.03 301 PRO A C 1
ATOM 2403 O O . PRO A 1 301 ? 17.261 -15.733 -4.445 1.00 58.03 301 PRO A O 1
ATOM 2406 N N . PHE A 1 302 ? 16.250 -14.124 -5.656 1.00 67.62 302 PHE A N 1
ATOM 2407 C CA . PHE A 1 302 ? 15.096 -14.915 -6.054 1.00 67.62 302 PHE A CA 1
ATOM 2408 C C . PHE A 1 302 ? 15.574 -15.959 -7.072 1.00 67.62 302 PHE A C 1
ATOM 2410 O O . PHE A 1 302 ? 15.998 -15.600 -8.168 1.00 67.62 302 PHE A O 1
ATOM 2417 N N . ARG A 1 303 ? 15.615 -17.237 -6.671 1.00 69.19 303 ARG A N 1
ATOM 2418 C CA . ARG A 1 303 ? 16.142 -18.332 -7.500 1.00 69.19 303 ARG A CA 1
ATOM 2419 C C . ARG A 1 303 ? 14.997 -19.073 -8.173 1.00 69.19 303 ARG A C 1
ATOM 2421 O O . ARG A 1 303 ? 14.177 -19.675 -7.483 1.00 69.19 303 ARG A O 1
ATOM 2428 N N . LEU A 1 304 ? 14.982 -19.036 -9.500 1.00 79.56 304 LEU A N 1
ATOM 2429 C CA . LEU A 1 304 ? 14.121 -19.857 -10.345 1.00 79.56 304 LEU A CA 1
ATOM 2430 C C . LEU A 1 304 ? 14.991 -20.720 -11.269 1.00 79.56 304 LEU A C 1
ATOM 2432 O O . LEU A 1 304 ? 16.065 -20.255 -11.662 1.00 79.56 304 LEU A O 1
ATOM 2436 N N . PRO A 1 305 ? 14.546 -21.936 -11.637 1.00 77.81 305 PRO A N 1
ATOM 2437 C CA . PRO A 1 305 ? 15.290 -22.816 -12.536 1.00 77.81 305 PRO A CA 1
ATOM 2438 C C . PRO A 1 305 ? 15.664 -22.153 -13.868 1.00 77.81 305 PRO A C 1
ATOM 2440 O O . PRO A 1 305 ? 16.818 -22.257 -14.284 1.00 77.81 305 PRO A O 1
ATOM 2443 N N . SER A 1 306 ? 14.741 -21.413 -14.498 1.00 79.25 306 SER A N 1
ATOM 2444 C CA . SER A 1 306 ? 15.028 -20.625 -15.708 1.00 79.25 306 SER A CA 1
ATOM 2445 C C . SER A 1 306 ? 16.143 -19.605 -15.503 1.00 79.25 306 SER A C 1
ATOM 2447 O O . SER A 1 306 ? 17.085 -19.553 -16.289 1.00 79.25 306 SER A O 1
ATOM 2449 N N . LEU A 1 307 ? 16.072 -18.817 -14.428 1.00 83.62 307 LEU A N 1
ATOM 2450 C CA . LEU A 1 307 ? 17.068 -17.788 -14.122 1.00 83.62 307 LEU A CA 1
ATOM 2451 C C . LEU A 1 307 ? 18.450 -18.383 -13.847 1.00 83.62 307 LEU A C 1
ATOM 2453 O O . LEU A 1 307 ? 19.454 -17.778 -14.210 1.00 83.62 307 LEU A O 1
ATOM 2457 N N . ASP A 1 308 ? 18.515 -19.554 -13.212 1.00 83.62 308 ASP A 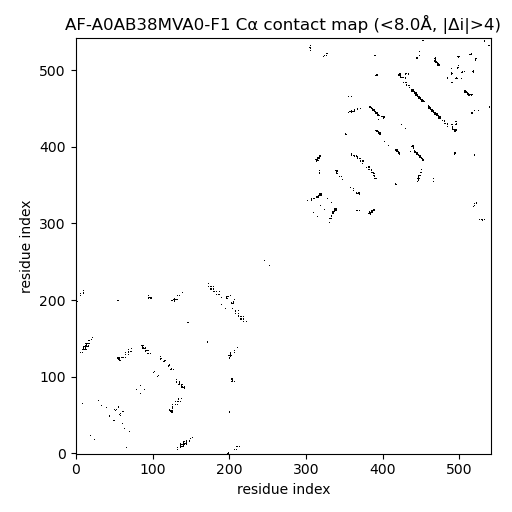N 1
ATOM 2458 C CA . ASP A 1 308 ? 19.781 -20.241 -12.974 1.00 83.62 308 ASP A CA 1
ATOM 2459 C C . ASP A 1 308 ? 20.355 -20.841 -14.271 1.00 83.62 308 ASP A C 1
ATOM 2461 O O . ASP A 1 308 ? 21.551 -20.679 -14.507 1.00 83.62 308 ASP A O 1
ATOM 2465 N N . LYS A 1 309 ? 19.528 -21.437 -15.150 1.00 83.69 309 LYS A N 1
ATOM 2466 C CA . LYS A 1 309 ? 19.974 -21.934 -16.470 1.00 83.69 309 LYS A CA 1
ATOM 2467 C C . LYS A 1 309 ? 20.478 -20.814 -17.392 1.00 83.69 309 LYS A C 1
ATOM 2469 O O . LYS A 1 309 ? 21.389 -21.048 -18.178 1.00 83.69 309 LYS A O 1
ATOM 2474 N N . LEU A 1 310 ? 19.915 -19.606 -17.306 1.00 84.94 310 LEU A N 1
ATOM 2475 C CA . LEU A 1 310 ? 20.291 -18.472 -18.165 1.00 84.94 310 LEU A CA 1
ATOM 2476 C C . LEU A 1 310 ? 21.651 -17.837 -17.828 1.00 84.94 310 LEU A C 1
ATOM 2478 O O . LEU A 1 310 ? 22.197 -17.131 -18.671 1.00 84.94 310 LEU A O 1
ATOM 2482 N N . LYS A 1 311 ? 22.193 -18.033 -16.617 1.00 82.62 311 LYS A N 1
ATOM 2483 C CA . LYS A 1 311 ? 23.397 -17.312 -16.146 1.00 82.62 311 LYS A CA 1
ATOM 2484 C C . LYS A 1 311 ? 24.638 -17.544 -16.999 1.00 82.62 311 LYS A C 1
ATOM 2486 O O . LYS A 1 311 ? 25.421 -16.617 -17.179 1.00 82.62 311 LYS A O 1
ATOM 2491 N N . ASP A 1 312 ? 24.789 -18.759 -17.511 1.00 82.25 312 ASP A N 1
ATOM 2492 C CA . ASP A 1 312 ? 25.960 -19.180 -18.281 1.00 82.25 312 ASP A CA 1
ATOM 2493 C C . ASP A 1 312 ? 25.684 -19.198 -19.796 1.00 82.25 312 ASP A C 1
ATOM 2495 O O . ASP A 1 312 ? 26.448 -19.788 -20.556 1.00 82.25 312 ASP A O 1
ATOM 2499 N N . LYS A 1 313 ? 24.585 -18.569 -20.239 1.00 88.38 313 LYS A N 1
ATOM 2500 C CA . LYS A 1 313 ? 24.117 -18.589 -21.631 1.00 88.38 313 LYS A CA 1
ATOM 2501 C C . LYS A 1 313 ? 24.314 -17.239 -22.323 1.00 88.38 313 LYS A C 1
ATOM 2503 O O . LYS A 1 313 ? 24.169 -16.171 -21.723 1.00 88.38 313 LYS A O 1
ATOM 2508 N N . HIS A 1 314 ? 24.608 -17.276 -23.617 1.00 90.62 314 HIS A N 1
ATOM 2509 C CA . HIS A 1 314 ? 24.717 -16.120 -24.498 1.00 90.62 314 HIS A CA 1
ATOM 2510 C C . HIS A 1 314 ? 23.318 -15.617 -24.889 1.00 90.62 314 HIS A C 1
ATOM 2512 O O . HIS A 1 314 ? 22.771 -15.952 -25.941 1.00 90.62 314 HIS A O 1
ATOM 2518 N N . VAL A 1 315 ? 22.724 -14.817 -23.998 1.00 94.00 315 VAL A N 1
ATOM 2519 C CA . VAL A 1 315 ? 21.387 -14.230 -24.171 1.00 94.00 315 VAL A CA 1
ATOM 2520 C C . VAL A 1 315 ? 21.471 -12.873 -24.866 1.00 94.00 315 VAL A C 1
ATOM 2522 O O . VAL A 1 315 ? 22.234 -11.991 -24.459 1.00 94.00 315 VAL A O 1
ATOM 2525 N N . ILE A 1 316 ? 20.626 -12.670 -25.873 1.00 95.44 316 ILE A N 1
ATOM 2526 C CA . ILE A 1 316 ? 20.555 -11.447 -26.673 1.00 95.44 316 ILE A CA 1
ATOM 2527 C C . ILE A 1 316 ? 19.179 -10.808 -26.547 1.00 95.44 316 ILE A C 1
ATOM 2529 O O . ILE A 1 316 ? 18.154 -11.478 -26.634 1.00 95.44 316 ILE A O 1
ATOM 2533 N N . LEU A 1 317 ? 19.159 -9.487 -26.379 1.00 97.00 317 LEU A N 1
ATOM 2534 C CA . LEU A 1 317 ? 17.951 -8.675 -26.450 1.00 97.00 317 LEU A CA 1
ATOM 2535 C C . LEU A 1 317 ? 17.906 -7.959 -27.804 1.00 97.00 317 LEU A C 1
ATOM 2537 O O . LEU A 1 317 ? 18.652 -7.006 -28.039 1.00 97.00 317 LEU A O 1
ATOM 2541 N N . ALA A 1 318 ? 16.987 -8.397 -28.664 1.00 96.19 318 ALA A N 1
ATOM 2542 C CA . ALA A 1 318 ? 16.727 -7.874 -30.003 1.00 96.19 318 ALA A CA 1
ATOM 2543 C C . ALA A 1 318 ? 15.906 -6.567 -29.981 1.00 96.19 318 ALA A C 1
ATOM 2545 O O . ALA A 1 318 ? 14.881 -6.433 -30.649 1.00 96.19 318 ALA A O 1
ATOM 2546 N N . SER A 1 319 ? 16.292 -5.600 -29.144 1.00 93.31 319 SER A N 1
ATOM 2547 C CA . SER A 1 319 ? 15.526 -4.367 -28.927 1.00 93.31 319 SER A CA 1
ATOM 2548 C C . SER A 1 319 ? 16.425 -3.207 -28.509 1.00 93.31 319 SER A C 1
ATOM 2550 O O . SER A 1 319 ? 17.205 -3.338 -27.575 1.00 93.31 319 SER A O 1
ATOM 2552 N N . ALA A 1 320 ? 16.236 -2.035 -29.124 1.00 90.50 320 ALA A N 1
ATOM 2553 C CA . ALA A 1 320 ? 16.905 -0.790 -28.726 1.00 90.50 320 ALA A CA 1
ATOM 2554 C C . ALA A 1 320 ? 16.279 -0.108 -27.492 1.00 90.50 320 ALA A C 1
ATOM 2556 O O . ALA A 1 320 ? 16.804 0.891 -27.009 1.00 90.50 320 ALA A O 1
ATOM 2557 N N . SER A 1 321 ? 15.137 -0.598 -26.994 1.00 89.56 321 SER A N 1
ATOM 2558 C CA . SER A 1 321 ? 14.431 0.037 -25.876 1.00 89.56 321 SER A CA 1
ATOM 2559 C C . SER A 1 321 ? 15.200 -0.114 -24.551 1.00 89.56 321 SER A C 1
ATOM 2561 O O . SER A 1 321 ? 15.343 -1.249 -24.081 1.00 89.56 321 SER A O 1
ATOM 2563 N N . PRO A 1 322 ? 15.610 0.993 -23.893 1.00 90.00 322 PRO A N 1
ATOM 2564 C CA . PRO A 1 322 ? 16.290 0.929 -22.597 1.00 90.00 322 PRO A CA 1
ATOM 2565 C C . PRO A 1 322 ? 15.376 0.360 -21.504 1.00 90.00 322 PRO A C 1
ATOM 2567 O O . PRO A 1 322 ? 15.818 -0.426 -20.674 1.00 90.00 322 PRO A O 1
ATOM 2570 N N . ARG A 1 323 ? 14.067 0.640 -21.577 1.00 90.38 323 ARG A N 1
ATOM 2571 C CA . ARG A 1 323 ? 13.067 0.162 -20.609 1.00 90.38 323 ARG A CA 1
ATOM 2572 C C . ARG A 1 323 ? 13.025 -1.366 -20.521 1.00 90.38 323 ARG A C 1
ATOM 2574 O O . ARG A 1 323 ? 12.943 -1.919 -19.431 1.00 90.38 323 ARG A O 1
ATOM 2581 N N . ARG A 1 324 ? 13.109 -2.062 -21.660 1.00 94.44 324 ARG A N 1
ATOM 2582 C CA . ARG A 1 324 ? 13.096 -3.536 -21.694 1.00 94.44 324 ARG A CA 1
ATOM 2583 C C . ARG A 1 324 ? 14.360 -4.131 -21.074 1.00 94.44 324 ARG A C 1
ATOM 2585 O O . ARG A 1 324 ? 14.274 -5.133 -20.369 1.00 94.44 324 ARG A O 1
ATOM 2592 N N . LEU A 1 325 ? 15.509 -3.491 -21.301 1.00 93.81 325 LEU A N 1
ATOM 2593 C CA . LEU A 1 325 ? 16.768 -3.869 -20.661 1.00 93.81 325 LEU A CA 1
ATOM 2594 C C . LEU A 1 325 ? 16.686 -3.678 -19.141 1.00 93.81 325 LEU A C 1
ATOM 2596 O O . LEU A 1 325 ? 17.033 -4.593 -18.398 1.00 93.81 325 LEU A O 1
ATOM 2600 N N . ASP A 1 326 ? 16.173 -2.532 -18.689 1.00 92.62 326 ASP A N 1
ATOM 2601 C CA . ASP A 1 326 ? 16.011 -2.231 -17.266 1.00 92.62 326 ASP A CA 1
ATOM 2602 C C . ASP A 1 326 ? 15.072 -3.231 -16.578 1.00 92.62 326 ASP A C 1
ATOM 2604 O O . ASP A 1 326 ? 15.365 -3.688 -15.475 1.00 92.62 326 ASP A O 1
ATOM 2608 N N . ILE A 1 327 ? 13.968 -3.614 -17.231 1.00 93.50 327 ILE A N 1
ATOM 2609 C CA . ILE A 1 327 ? 13.024 -4.622 -16.723 1.00 93.50 327 ILE A CA 1
ATOM 2610 C C . ILE A 1 327 ? 13.711 -5.986 -16.555 1.00 93.50 327 ILE A C 1
ATOM 2612 O O . ILE A 1 327 ? 13.586 -6.605 -15.501 1.00 93.50 327 ILE A O 1
ATOM 2616 N N . LEU A 1 328 ? 14.471 -6.454 -17.550 1.00 92.31 328 LEU A N 1
ATOM 2617 C CA . LEU A 1 328 ? 15.196 -7.731 -17.462 1.00 92.31 328 LEU A CA 1
ATOM 2618 C C . LEU A 1 328 ? 16.307 -7.697 -16.398 1.00 92.31 328 LEU A C 1
ATOM 2620 O O . LEU A 1 328 ? 16.490 -8.660 -15.648 1.00 92.31 328 LEU A O 1
ATOM 2624 N N . ALA A 1 329 ? 16.994 -6.561 -16.257 1.00 90.44 329 ALA A N 1
ATOM 2625 C CA . ALA A 1 329 ? 18.042 -6.380 -15.259 1.00 90.44 329 ALA A CA 1
ATOM 2626 C C . ALA A 1 329 ? 17.516 -6.468 -13.813 1.00 90.44 329 ALA A C 1
ATOM 2628 O O . ALA A 1 329 ? 18.271 -6.853 -12.918 1.00 90.44 329 ALA A O 1
ATOM 2629 N N . GLN A 1 330 ? 16.230 -6.178 -13.566 1.00 88.38 330 GLN A N 1
ATOM 2630 C CA . GLN A 1 330 ? 15.618 -6.300 -12.232 1.00 88.38 330 GLN A CA 1
ATOM 2631 C C . GLN A 1 330 ? 15.653 -7.732 -11.683 1.00 88.38 330 GLN A C 1
ATOM 2633 O O . GLN A 1 330 ? 15.725 -7.911 -10.467 1.00 88.38 330 GLN A O 1
ATOM 2638 N N . VAL A 1 331 ? 15.631 -8.742 -12.557 1.00 87.38 331 VAL A N 1
ATOM 2639 C CA . VAL A 1 331 ? 15.707 -10.168 -12.183 1.00 87.38 331 VAL A CA 1
ATOM 2640 C C . VAL A 1 331 ? 17.098 -10.769 -12.404 1.00 87.38 331 VAL A C 1
ATOM 2642 O O . VAL A 1 331 ? 17.277 -11.977 -12.278 1.00 87.38 331 VAL A O 1
ATOM 2645 N N . GLY A 1 332 ? 18.098 -9.930 -12.697 1.00 86.44 332 GLY A N 1
ATOM 2646 C CA . GLY A 1 332 ? 19.484 -10.353 -12.904 1.00 86.44 332 GLY A CA 1
ATOM 2647 C C . GLY A 1 332 ? 19.773 -10.944 -14.286 1.00 86.44 332 GLY A C 1
ATOM 2648 O O . GLY A 1 332 ? 20.817 -11.569 -14.459 1.00 86.44 332 GLY A O 1
ATOM 2649 N N . ILE A 1 333 ? 18.883 -10.755 -15.268 1.00 88.75 333 ILE A N 1
ATOM 2650 C CA . ILE A 1 333 ? 19.159 -11.105 -16.665 1.00 88.75 333 ILE A CA 1
ATOM 2651 C C . ILE A 1 333 ? 19.864 -9.907 -17.307 1.00 88.75 333 ILE A C 1
ATOM 2653 O O . ILE A 1 333 ? 19.304 -8.814 -17.395 1.00 88.75 333 ILE A O 1
ATOM 2657 N N . HIS A 1 334 ? 21.095 -10.116 -17.767 1.00 90.69 334 HIS A N 1
ATOM 2658 C CA . HIS A 1 334 ? 21.925 -9.085 -18.394 1.00 90.69 334 HIS A CA 1
ATOM 2659 C C . HIS A 1 334 ? 22.237 -9.472 -19.846 1.00 90.69 334 HIS A C 1
ATOM 2661 O O . HIS A 1 334 ? 23.344 -9.927 -20.133 1.00 90.69 334 HIS A O 1
ATOM 2667 N N . PRO A 1 335 ? 21.261 -9.346 -20.763 1.00 92.50 335 PRO A N 1
ATOM 2668 C CA . PRO A 1 335 ? 21.442 -9.767 -22.142 1.00 92.50 335 PRO A CA 1
ATOM 2669 C C . PRO A 1 335 ? 22.332 -8.780 -22.901 1.00 92.50 335 PRO A C 1
ATOM 2671 O O . PRO A 1 335 ? 22.350 -7.577 -22.617 1.00 92.50 335 PRO A O 1
ATOM 2674 N N . ARG A 1 336 ? 23.021 -9.264 -23.935 1.00 93.94 336 ARG A N 1
ATOM 2675 C CA . ARG A 1 336 ? 23.689 -8.385 -24.896 1.00 93.94 336 ARG A CA 1
ATOM 2676 C C . ARG A 1 336 ? 22.632 -7.706 -25.765 1.00 93.94 336 ARG A C 1
ATOM 2678 O O . ARG A 1 336 ? 21.808 -8.372 -26.384 1.00 93.94 336 ARG A O 1
ATOM 2685 N N . VAL A 1 337 ? 22.653 -6.380 -25.826 1.00 95.62 337 VAL A N 1
ATOM 2686 C CA . VAL A 1 337 ? 21.690 -5.614 -26.627 1.00 95.62 337 VAL A CA 1
ATOM 2687 C C . VAL A 1 337 ? 22.164 -5.541 -28.073 1.00 95.62 337 VAL A C 1
ATOM 2689 O O . VAL A 1 337 ? 23.212 -4.960 -28.352 1.00 95.62 337 VAL A O 1
ATOM 2692 N N . ILE A 1 338 ? 21.386 -6.117 -28.987 1.00 94.69 338 ILE A N 1
ATOM 2693 C CA . ILE A 1 338 ? 21.620 -6.043 -30.433 1.00 94.69 338 ILE A CA 1
ATOM 2694 C C . ILE A 1 338 ? 20.282 -5.704 -31.090 1.00 94.69 338 ILE A C 1
ATOM 2696 O O . ILE A 1 338 ? 19.469 -6.600 -31.287 1.00 94.69 338 ILE A O 1
ATOM 2700 N N . PRO A 1 339 ? 20.006 -4.426 -31.398 1.00 94.19 339 PRO A N 1
ATOM 2701 C CA . PRO A 1 339 ? 18.752 -4.037 -32.032 1.00 94.19 339 PRO A CA 1
ATOM 2702 C C . PRO A 1 339 ? 18.531 -4.762 -33.364 1.00 94.19 339 PRO A C 1
ATOM 2704 O O . PRO A 1 339 ? 19.483 -4.998 -34.114 1.00 94.19 339 PRO A O 1
ATOM 2707 N N . SER A 1 340 ? 17.272 -5.094 -33.650 1.00 93.69 340 SER A N 1
ATOM 2708 C CA . SER A 1 340 ? 16.885 -5.622 -34.958 1.00 93.69 340 SER A CA 1
ATOM 2709 C C . SER A 1 340 ? 16.956 -4.534 -36.029 1.00 93.69 340 SER A C 1
ATOM 2711 O O . SER A 1 340 ? 16.698 -3.362 -35.743 1.00 93.69 340 SER A O 1
ATOM 2713 N N . THR A 1 341 ? 17.306 -4.934 -37.251 1.00 92.00 341 THR A N 1
ATOM 2714 C CA . THR A 1 341 ? 17.294 -4.067 -38.441 1.00 92.00 341 THR A CA 1
ATOM 2715 C C . THR A 1 341 ? 16.044 -4.257 -39.302 1.00 92.00 341 THR A C 1
ATOM 2717 O O . THR A 1 341 ? 15.918 -3.622 -40.344 1.00 92.00 341 THR A O 1
ATOM 2720 N N . PHE A 1 342 ? 15.112 -5.108 -38.862 1.00 90.00 342 PHE A N 1
ATOM 2721 C CA . PHE A 1 342 ? 13.852 -5.348 -39.550 1.00 90.00 342 PHE A CA 1
ATOM 2722 C C . PHE A 1 342 ? 13.033 -4.055 -39.652 1.00 90.00 342 PHE A C 1
ATOM 2724 O O . PHE A 1 342 ? 12.628 -3.479 -38.640 1.00 90.00 342 PHE A O 1
ATOM 2731 N N . GLU A 1 343 ? 12.784 -3.604 -40.881 1.00 78.19 343 GLU A N 1
ATOM 2732 C CA . GLU A 1 343 ? 11.848 -2.517 -41.151 1.00 78.19 343 GLU A CA 1
ATOM 2733 C C . GLU A 1 343 ? 10.431 -3.042 -40.887 1.00 78.19 343 GLU A C 1
ATOM 2735 O O . GLU A 1 343 ? 10.009 -4.005 -41.529 1.00 78.19 343 GLU A O 1
ATOM 2740 N N . GLU A 1 344 ? 9.717 -2.441 -39.926 1.00 78.19 344 GLU A N 1
ATOM 2741 C CA . GLU A 1 344 ? 8.352 -2.791 -39.484 1.00 78.19 344 GLU A CA 1
ATOM 2742 C C . GLU A 1 344 ? 7.323 -2.598 -40.621 1.00 78.19 344 GLU A C 1
ATOM 2744 O O . GLU A 1 344 ? 6.506 -1.686 -40.626 1.00 78.19 344 GLU A O 1
ATOM 2749 N N . THR A 1 345 ? 7.408 -3.450 -41.639 1.00 77.00 345 THR A N 1
ATOM 2750 C CA . THR A 1 345 ? 6.717 -3.350 -42.936 1.00 77.00 345 THR A CA 1
ATOM 2751 C C . THR A 1 345 ? 5.443 -4.189 -42.998 1.00 77.00 345 THR A C 1
ATOM 2753 O O . THR A 1 345 ? 4.804 -4.270 -44.047 1.00 77.00 345 THR A O 1
ATOM 2756 N N . LEU A 1 346 ? 5.059 -4.820 -41.885 1.00 85.69 346 LEU A N 1
ATOM 2757 C CA . LEU A 1 346 ? 3.831 -5.601 -41.796 1.00 85.69 346 LEU A CA 1
ATOM 2758 C C . LEU A 1 346 ? 2.620 -4.681 -41.993 1.00 85.69 346 LEU A C 1
ATOM 2760 O O . LEU A 1 346 ? 2.475 -3.665 -41.314 1.00 85.69 346 LEU A O 1
ATOM 2764 N N . SER A 1 347 ? 1.738 -5.041 -42.926 1.00 86.81 347 SER A N 1
ATOM 2765 C CA . SER A 1 347 ? 0.524 -4.267 -43.173 1.00 86.81 347 SER A CA 1
ATOM 2766 C C . SER A 1 347 ? -0.439 -4.426 -42.003 1.00 86.81 347 SER A C 1
ATOM 2768 O O . SER A 1 347 ? -0.845 -5.540 -41.679 1.00 86.81 347 SER A O 1
ATOM 2770 N N . LYS A 1 348 ? -0.846 -3.315 -41.383 1.00 86.00 348 LYS A N 1
ATOM 2771 C CA . LYS A 1 348 ? -1.840 -3.315 -40.295 1.00 86.00 348 LYS A CA 1
ATOM 2772 C C . LYS A 1 348 ? -3.209 -3.816 -40.765 1.00 86.00 348 LYS A C 1
ATOM 2774 O O . LYS A 1 348 ? -3.943 -4.395 -39.966 1.00 86.00 348 LYS A O 1
ATOM 2779 N N . ASP A 1 349 ? -3.513 -3.660 -42.055 1.00 83.94 349 ASP A N 1
ATOM 2780 C CA . ASP A 1 349 ? -4.776 -4.098 -42.658 1.00 83.94 349 ASP A CA 1
ATOM 2781 C C . ASP A 1 349 ? -4.969 -5.618 -42.563 1.00 83.94 349 ASP A C 1
ATOM 2783 O O . ASP A 1 349 ? -6.090 -6.093 -42.378 1.00 83.94 349 ASP A O 1
ATOM 2787 N N . ASP A 1 350 ? -3.873 -6.383 -42.585 1.00 87.12 350 ASP A N 1
ATOM 2788 C CA . ASP A 1 350 ? -3.905 -7.846 -42.459 1.00 87.12 350 ASP A CA 1
ATOM 2789 C C . ASP A 1 350 ? -4.348 -8.303 -41.055 1.00 87.12 350 ASP A C 1
ATOM 2791 O O . ASP A 1 350 ? -4.723 -9.460 -40.854 1.00 87.12 350 ASP A O 1
ATOM 2795 N N . TYR A 1 351 ? -4.343 -7.390 -40.078 1.00 86.88 351 TYR A N 1
ATOM 2796 C CA . TYR A 1 351 ? -4.634 -7.656 -38.671 1.00 86.88 351 TYR A CA 1
ATOM 2797 C C . TYR A 1 351 ? -5.931 -7.005 -38.186 1.00 86.88 351 TYR A C 1
ATOM 2799 O O . TYR A 1 351 ? -6.224 -7.081 -36.994 1.00 86.88 351 TYR A O 1
ATOM 2807 N N . LEU A 1 352 ? -6.753 -6.436 -39.078 1.00 80.38 352 LEU A N 1
ATOM 2808 C CA . LEU A 1 352 ? -8.012 -5.771 -38.705 1.00 80.38 352 LEU A CA 1
ATOM 2809 C C . LEU A 1 352 ? -8.935 -6.657 -37.847 1.00 80.38 3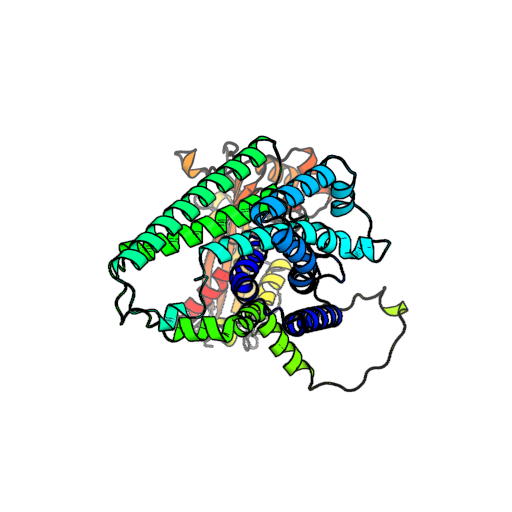52 LEU A C 1
ATOM 2811 O O . LEU A 1 352 ? -9.606 -6.181 -36.937 1.00 80.38 352 LEU A O 1
ATOM 2815 N N . HIS A 1 353 ? -8.971 -7.961 -38.138 1.00 81.75 353 HIS A N 1
ATOM 2816 C CA . HIS A 1 353 ? -9.810 -8.935 -37.430 1.00 81.75 353 HIS A CA 1
ATOM 2817 C C . HIS A 1 353 ? -9.127 -9.573 -36.210 1.00 81.75 353 HIS A C 1
ATOM 2819 O O . HIS A 1 353 ? -9.788 -10.264 -35.437 1.00 81.75 353 HIS A O 1
ATOM 2825 N N . ASN A 1 354 ? -7.815 -9.382 -36.044 1.00 88.19 354 ASN A N 1
ATOM 2826 C CA . ASN A 1 354 ? -7.052 -9.881 -34.901 1.00 88.19 354 ASN A CA 1
ATOM 2827 C C . ASN A 1 354 ? -5.832 -8.980 -34.613 1.00 88.19 354 ASN A C 1
ATOM 2829 O O . ASN A 1 354 ? -4.687 -9.374 -34.870 1.00 88.19 354 ASN A O 1
ATOM 2833 N N . PRO A 1 355 ? -6.057 -7.781 -34.053 1.00 89.25 355 PRO A N 1
ATOM 2834 C CA . PRO A 1 355 ? -4.990 -6.809 -33.818 1.00 89.25 355 PRO A CA 1
ATOM 2835 C C . PRO A 1 355 ? -3.956 -7.293 -32.789 1.00 89.25 355 PRO A C 1
ATOM 2837 O O . PRO A 1 355 ? -2.803 -6.871 -32.824 1.00 89.25 355 PRO A O 1
ATOM 2840 N N . HIS A 1 356 ? -4.316 -8.240 -31.913 1.00 90.62 356 HIS A N 1
ATOM 2841 C CA . HIS A 1 356 ? -3.398 -8.837 -30.935 1.00 90.62 356 HIS A CA 1
ATOM 2842 C C . HIS A 1 356 ? -2.277 -9.669 -31.572 1.00 90.62 356 HIS A C 1
ATOM 2844 O O . HIS A 1 356 ? -1.224 -9.843 -30.958 1.00 90.62 356 HIS A O 1
ATOM 2850 N N . ALA A 1 357 ? -2.482 -10.185 -32.788 1.00 92.56 357 ALA A N 1
ATOM 2851 C CA . ALA A 1 357 ? -1.469 -10.966 -33.494 1.00 92.56 357 ALA A CA 1
ATOM 2852 C C . ALA A 1 357 ? -0.366 -10.095 -34.116 1.00 92.56 357 ALA A C 1
ATOM 2854 O O . ALA A 1 357 ? 0.744 -10.586 -34.316 1.00 92.56 357 ALA A O 1
ATOM 2855 N N . TYR A 1 358 ? -0.640 -8.810 -34.371 1.00 94.50 358 TYR A N 1
ATOM 2856 C CA . TYR A 1 358 ? 0.329 -7.880 -34.952 1.00 94.50 358 TYR A CA 1
ATOM 2857 C C . TYR A 1 358 ? 1.640 -7.807 -34.147 1.00 94.50 358 TYR A C 1
ATOM 2859 O O . TYR A 1 358 ? 2.681 -8.173 -34.694 1.00 94.50 358 TYR A O 1
ATOM 2867 N N . PRO A 1 359 ? 1.636 -7.455 -32.842 1.00 94.75 359 PRO A N 1
ATOM 2868 C CA . PRO A 1 359 ? 2.880 -7.362 -32.077 1.00 94.75 359 PRO A CA 1
ATOM 2869 C C . PRO A 1 359 ? 3.592 -8.717 -31.919 1.00 94.75 359 PRO A C 1
ATOM 2871 O O . PRO A 1 359 ? 4.814 -8.763 -31.790 1.00 94.75 359 PRO A O 1
ATOM 2874 N N . ILE A 1 360 ? 2.867 -9.842 -31.962 1.00 95.00 360 ILE A N 1
ATOM 2875 C CA . ILE A 1 360 ? 3.477 -11.181 -31.925 1.00 95.00 360 ILE A CA 1
ATOM 2876 C C . ILE A 1 360 ? 4.30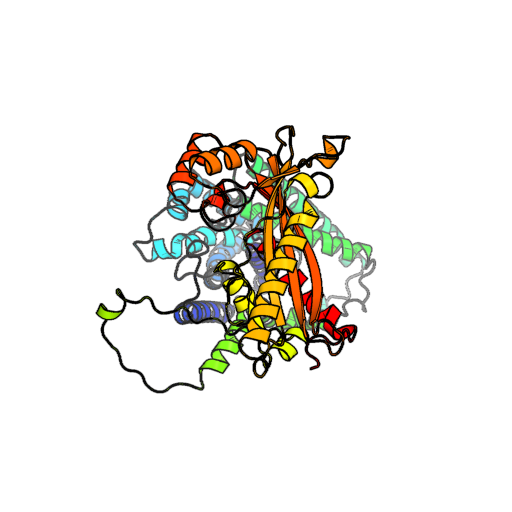4 -11.418 -33.189 1.00 95.00 360 ILE A C 1
ATOM 2878 O O . ILE A 1 360 ? 5.471 -11.808 -33.105 1.00 95.00 360 ILE A O 1
ATOM 2882 N N . ASN A 1 361 ? 3.718 -11.166 -34.357 1.00 95.19 361 ASN A N 1
ATOM 2883 C CA . ASN A 1 361 ? 4.380 -11.396 -35.637 1.00 95.19 361 ASN A CA 1
ATOM 2884 C C . ASN A 1 361 ? 5.543 -10.417 -35.839 1.00 95.19 361 ASN A C 1
ATOM 2886 O O . ASN A 1 361 ? 6.631 -10.840 -36.225 1.00 95.19 361 ASN A O 1
ATOM 2890 N N . THR A 1 362 ? 5.371 -9.147 -35.461 1.00 94.50 362 THR A N 1
ATOM 2891 C CA . THR A 1 362 ? 6.456 -8.156 -35.470 1.00 94.50 362 THR A CA 1
ATOM 2892 C C . THR A 1 362 ? 7.620 -8.583 -34.572 1.00 94.50 362 THR A C 1
ATOM 2894 O O . THR A 1 362 ? 8.778 -8.517 -34.985 1.00 94.50 362 THR A O 1
ATOM 2897 N N . ALA A 1 363 ? 7.346 -9.059 -33.351 1.00 96.00 363 ALA A N 1
ATOM 2898 C CA . ALA A 1 363 ? 8.391 -9.583 -32.471 1.00 96.00 363 ALA A CA 1
ATOM 2899 C C . ALA A 1 363 ? 9.083 -10.813 -33.083 1.00 96.00 363 ALA A C 1
ATOM 2901 O O . ALA A 1 363 ? 10.304 -10.923 -33.016 1.00 96.00 363 ALA A O 1
ATOM 2902 N N . THR A 1 364 ? 8.321 -11.701 -33.723 1.00 95.88 364 THR A N 1
ATOM 2903 C CA . THR A 1 364 ? 8.832 -12.927 -34.356 1.00 95.88 364 THR A CA 1
ATOM 2904 C C . THR A 1 364 ? 9.833 -12.626 -35.468 1.00 95.88 364 THR A C 1
ATOM 2906 O O . THR A 1 364 ? 10.929 -13.192 -35.467 1.00 95.88 364 THR A O 1
ATOM 2909 N N . GLU A 1 365 ? 9.511 -11.691 -36.365 1.00 95.81 365 GLU A N 1
ATOM 2910 C CA . GLU A 1 365 ? 10.416 -11.283 -37.447 1.00 95.81 365 GLU A CA 1
ATOM 2911 C C . GLU A 1 365 ? 11.670 -10.577 -36.907 1.00 95.81 365 GLU A C 1
ATOM 2913 O O . GLU A 1 365 ? 12.781 -10.873 -37.349 1.00 95.81 365 GLU A O 1
ATOM 2918 N N . LYS A 1 366 ? 11.535 -9.728 -35.874 1.00 95.38 366 LYS A N 1
ATOM 2919 C CA . LYS A 1 366 ? 12.687 -9.096 -35.199 1.00 95.38 366 LYS A CA 1
ATOM 2920 C C . LYS A 1 366 ? 13.631 -10.130 -34.582 1.00 95.38 366 LYS A C 1
ATOM 2922 O O . LYS A 1 366 ? 14.849 -10.019 -34.710 1.00 95.38 366 LYS A O 1
ATOM 2927 N N . GLY A 1 367 ? 13.080 -11.125 -33.886 1.00 94.81 367 GLY A N 1
ATOM 2928 C CA . GLY A 1 367 ? 13.860 -12.196 -33.266 1.00 94.81 367 GLY A CA 1
ATOM 2929 C C . GLY A 1 367 ? 14.567 -13.069 -34.299 1.00 94.81 367 GLY A C 1
ATOM 2930 O O . GLY A 1 367 ? 15.750 -13.370 -34.138 1.00 94.81 367 GLY A O 1
ATOM 2931 N N . LYS A 1 368 ? 13.858 -13.413 -35.378 1.00 94.88 368 LYS A N 1
ATOM 2932 C CA . LYS A 1 368 ? 14.387 -14.182 -36.505 1.00 94.88 368 LYS A CA 1
ATOM 2933 C C . LYS A 1 368 ? 15.542 -13.464 -37.197 1.00 94.88 368 LYS A C 1
ATOM 2935 O O . LYS A 1 368 ? 16.608 -14.052 -37.341 1.00 94.88 368 LYS A O 1
ATOM 2940 N N . GLU A 1 369 ? 15.356 -12.199 -37.574 1.00 95.31 369 GLU A N 1
ATOM 2941 C CA . GLU A 1 369 ? 16.382 -11.409 -38.266 1.00 95.31 369 GLU A CA 1
ATOM 2942 C C . GLU A 1 369 ? 17.670 -11.316 -37.445 1.00 95.31 369 GLU A C 1
ATOM 2944 O O . GLU A 1 369 ? 18.754 -11.565 -37.972 1.00 95.31 369 GLU A O 1
ATOM 2949 N N . VAL A 1 370 ? 17.566 -11.009 -36.147 1.00 94.75 370 VAL A N 1
ATOM 2950 C CA . VAL A 1 370 ? 18.743 -10.915 -35.273 1.00 94.75 370 VAL A CA 1
ATOM 2951 C C . VAL A 1 370 ? 19.430 -12.270 -35.126 1.00 94.75 370 VAL A C 1
ATOM 2953 O O . VAL A 1 370 ? 20.656 -12.328 -35.176 1.00 94.75 370 VAL A O 1
ATOM 2956 N N . TYR A 1 371 ? 18.671 -13.355 -34.963 1.00 94.06 371 TYR A N 1
ATOM 2957 C CA . TYR A 1 371 ? 19.245 -14.694 -34.852 1.00 94.06 371 TYR A CA 1
ATOM 2958 C C . TYR A 1 371 ? 19.995 -15.090 -36.132 1.00 94.06 371 TYR A C 1
ATOM 2960 O O . TYR A 1 371 ? 21.181 -15.408 -36.076 1.00 94.06 371 TYR A O 1
ATOM 2968 N N . GLU A 1 372 ? 19.334 -15.005 -37.290 1.00 92.88 372 GLU A N 1
ATOM 2969 C CA . GLU A 1 372 ? 19.912 -15.377 -38.586 1.00 92.88 372 GLU A CA 1
ATOM 2970 C C . GLU A 1 372 ? 21.147 -14.532 -38.915 1.00 92.88 372 GLU A C 1
ATOM 2972 O O . GLU A 1 372 ? 22.172 -15.075 -39.326 1.00 92.88 372 GLU A O 1
ATOM 2977 N N . ARG A 1 373 ? 21.099 -13.217 -38.667 1.00 93.25 373 ARG A N 1
ATOM 2978 C CA . ARG A 1 373 ? 22.247 -12.331 -38.890 1.00 93.25 373 ARG A CA 1
ATOM 2979 C C . ARG A 1 373 ? 23.453 -12.719 -38.038 1.00 93.25 373 ARG A C 1
ATOM 2981 O O . ARG A 1 373 ? 24.565 -12.755 -38.553 1.00 93.25 373 ARG A O 1
ATOM 2988 N N . LEU A 1 374 ? 23.252 -13.032 -36.761 1.00 91.50 374 LEU A N 1
ATOM 2989 C CA . LEU A 1 374 ? 24.357 -13.367 -35.859 1.00 91.50 374 LEU A CA 1
ATOM 2990 C C . LEU A 1 374 ? 24.967 -14.737 -36.147 1.00 91.50 374 LEU A C 1
ATOM 2992 O O . LEU A 1 374 ? 26.186 -14.874 -36.080 1.00 91.50 374 LEU A O 1
ATOM 2996 N N . VAL A 1 375 ? 24.145 -15.720 -36.522 1.00 89.44 375 VAL A N 1
ATOM 2997 C CA . VAL A 1 375 ? 24.635 -17.034 -36.965 1.00 89.44 375 VAL A CA 1
ATOM 2998 C C . VAL A 1 375 ? 25.454 -16.904 -38.256 1.00 89.44 375 VAL A C 1
ATOM 3000 O O . VAL A 1 375 ? 26.484 -17.557 -38.404 1.00 89.44 375 VAL A O 1
ATOM 3003 N N . LEU A 1 376 ? 25.042 -16.028 -39.181 1.00 87.50 376 LEU A N 1
ATOM 3004 C CA . LEU A 1 376 ? 25.794 -15.755 -40.412 1.00 87.50 376 LEU A CA 1
ATOM 3005 C C . LEU A 1 376 ? 27.109 -14.996 -40.164 1.00 87.50 376 LEU A C 1
ATOM 3007 O O . LEU A 1 376 ? 28.078 -15.211 -40.894 1.00 87.50 376 LEU A O 1
ATOM 3011 N N . GLU A 1 377 ? 27.147 -14.102 -39.173 1.00 87.81 377 GLU A N 1
ATOM 3012 C CA . GLU A 1 377 ? 28.338 -13.321 -38.817 1.00 87.81 377 GLU A CA 1
ATOM 3013 C C . GLU A 1 377 ? 29.402 -14.163 -38.084 1.00 87.81 377 GLU A C 1
ATOM 3015 O O . GLU A 1 377 ? 30.590 -14.028 -38.388 1.00 87.81 377 GLU A O 1
ATOM 3020 N N . ASP A 1 378 ? 29.001 -15.025 -37.139 1.00 81.25 378 ASP A N 1
ATOM 3021 C CA . ASP A 1 378 ? 29.912 -15.882 -36.365 1.00 81.25 378 ASP A CA 1
ATOM 3022 C C . ASP A 1 378 ? 29.224 -17.159 -35.842 1.00 81.25 378 ASP A C 1
ATOM 3024 O O . ASP A 1 378 ? 28.757 -17.225 -34.704 1.00 81.25 378 ASP A O 1
ATOM 3028 N N . ASP A 1 379 ? 29.240 -18.214 -36.662 1.00 74.56 379 ASP A N 1
ATOM 3029 C CA . ASP A 1 379 ? 28.664 -19.537 -36.360 1.00 74.56 379 ASP A CA 1
ATOM 3030 C C . ASP A 1 379 ? 29.180 -20.142 -35.034 1.00 74.56 379 ASP A C 1
ATOM 3032 O O . ASP A 1 379 ? 28.452 -20.834 -34.320 1.00 74.56 379 ASP A O 1
ATOM 3036 N N . LYS A 1 380 ? 30.423 -19.827 -34.634 1.00 73.38 380 LYS A N 1
ATOM 3037 C CA . LYS A 1 380 ? 31.023 -20.342 -33.388 1.00 73.38 380 LYS A CA 1
ATOM 3038 C C . LYS A 1 380 ? 30.523 -19.637 -32.131 1.00 73.38 380 LYS A C 1
ATOM 3040 O O . LYS A 1 380 ? 30.729 -20.165 -31.040 1.00 73.38 380 LYS A O 1
ATOM 3045 N N . ASN A 1 381 ? 29.913 -18.463 -32.272 1.00 80.75 381 ASN A N 1
ATOM 3046 C CA . ASN A 1 381 ? 29.385 -17.657 -31.174 1.00 80.75 381 ASN A CA 1
ATOM 3047 C C . ASN A 1 381 ? 27.886 -17.369 -31.362 1.00 80.75 381 ASN A C 1
ATOM 3049 O O . ASN A 1 381 ? 27.389 -16.282 -31.045 1.00 80.75 381 ASN A O 1
ATOM 3053 N N . SER A 1 382 ? 27.176 -18.363 -31.896 1.00 82.75 382 SER A N 1
ATOM 3054 C CA . SER A 1 382 ? 25.730 -18.331 -32.075 1.00 82.75 382 SER A CA 1
ATOM 3055 C C . SER A 1 382 ? 25.013 -18.092 -30.735 1.00 82.75 382 SER A C 1
ATOM 3057 O O . SER A 1 382 ? 25.469 -18.566 -29.692 1.00 82.75 382 SER A O 1
ATOM 3059 N N . PRO A 1 383 ? 23.913 -17.322 -30.714 1.00 90.06 383 PRO A N 1
ATOM 3060 C CA . PRO A 1 383 ? 23.184 -17.058 -29.480 1.00 90.06 383 PRO A CA 1
ATOM 3061 C C . PRO A 1 383 ? 22.441 -18.291 -28.971 1.00 90.06 383 PRO A C 1
ATOM 3063 O O . PRO A 1 383 ? 21.737 -18.961 -29.727 1.00 90.06 383 PRO A O 1
ATOM 3066 N N . ASP A 1 384 ? 22.519 -18.516 -27.661 1.00 91.31 384 ASP A N 1
ATOM 3067 C CA . ASP A 1 384 ? 21.728 -19.544 -26.977 1.00 91.31 384 ASP A CA 1
ATOM 3068 C C . ASP A 1 384 ? 20.251 -19.142 -26.880 1.00 91.31 384 ASP A C 1
ATOM 3070 O O . ASP A 1 384 ? 19.358 -19.988 -26.820 1.00 91.31 384 ASP A O 1
ATOM 3074 N N . LEU A 1 385 ? 19.989 -17.832 -26.836 1.00 93.56 385 LEU A N 1
ATOM 3075 C CA . LEU A 1 385 ? 18.647 -17.280 -26.720 1.00 93.56 385 LEU A CA 1
ATOM 3076 C C . LEU A 1 385 ? 18.583 -15.857 -27.275 1.00 93.56 385 LEU A C 1
ATOM 3078 O O . LEU A 1 385 ? 19.321 -14.980 -26.828 1.00 93.56 385 LEU A O 1
ATOM 3082 N N . VAL A 1 386 ? 17.642 -15.592 -28.177 1.00 95.94 386 VAL A N 1
ATOM 3083 C CA . VAL A 1 386 ? 17.299 -14.238 -28.633 1.00 95.94 386 VAL A CA 1
ATOM 3084 C C . VAL A 1 386 ? 15.896 -13.893 -28.146 1.00 95.94 386 VAL A C 1
ATOM 3086 O O . VAL A 1 386 ? 14.920 -14.562 -28.483 1.00 95.94 386 VAL A O 1
ATOM 3089 N N . ILE A 1 387 ? 15.799 -12.828 -27.352 1.00 97.06 387 ILE A N 1
ATOM 3090 C CA . ILE A 1 387 ? 14.551 -12.276 -26.825 1.00 97.06 387 ILE A CA 1
ATOM 3091 C C . ILE A 1 387 ? 14.186 -11.053 -27.659 1.00 97.06 387 ILE A C 1
ATOM 3093 O O . ILE A 1 387 ? 14.952 -10.095 -27.752 1.00 97.06 387 ILE A O 1
ATOM 3097 N N . SER A 1 388 ? 12.988 -11.059 -28.223 1.00 97.00 388 SER A N 1
ATOM 3098 C CA . SER A 1 388 ? 12.436 -9.964 -29.022 1.00 97.00 388 SER A CA 1
ATOM 3099 C C . SER A 1 388 ? 11.045 -9.612 -28.512 1.00 97.00 388 SER A C 1
ATOM 3101 O O . SER A 1 388 ? 10.327 -10.474 -28.005 1.00 97.00 388 SER A O 1
ATOM 3103 N N . ALA A 1 389 ? 10.681 -8.334 -28.592 1.00 96.69 389 ALA A N 1
ATOM 3104 C CA . ALA A 1 389 ? 9.382 -7.867 -28.131 1.00 96.69 389 ALA A CA 1
ATOM 3105 C C . ALA A 1 389 ? 8.898 -6.666 -28.939 1.00 96.69 389 ALA A C 1
ATOM 3107 O O . ALA A 1 389 ? 9.691 -5.800 -29.334 1.00 96.69 389 ALA A O 1
ATOM 3108 N N . ASP A 1 390 ? 7.587 -6.589 -29.104 1.00 95.81 390 ASP A N 1
ATOM 3109 C CA . ASP A 1 390 ? 6.900 -5.491 -29.762 1.00 95.81 390 ASP A CA 1
ATOM 3110 C C . ASP A 1 390 ? 5.680 -5.068 -28.949 1.00 95.81 390 ASP A C 1
ATOM 3112 O O . ASP A 1 390 ? 4.973 -5.923 -28.427 1.00 95.81 390 ASP A O 1
ATOM 3116 N N . THR A 1 391 ? 5.475 -3.761 -28.793 1.00 95.38 391 THR A N 1
ATOM 3117 C CA . THR A 1 391 ? 4.430 -3.209 -27.922 1.00 95.38 391 THR A CA 1
ATOM 3118 C C . THR A 1 391 ? 3.619 -2.204 -28.714 1.00 95.38 391 THR A C 1
ATOM 3120 O O . THR A 1 391 ? 4.183 -1.231 -29.216 1.00 95.38 391 THR A O 1
ATOM 3123 N N . VAL A 1 392 ? 2.308 -2.413 -28.765 1.00 95.12 392 VAL A N 1
ATOM 3124 C CA . VAL A 1 392 ? 1.354 -1.525 -29.432 1.00 95.12 392 VAL A CA 1
ATOM 3125 C C . VAL A 1 392 ? 0.209 -1.171 -28.493 1.00 95.12 392 VAL A C 1
ATOM 3127 O O . VAL A 1 392 ? -0.084 -1.896 -27.537 1.00 95.12 392 VAL A O 1
ATOM 3130 N N . VAL A 1 393 ? -0.441 -0.047 -28.770 1.00 95.69 393 VAL A N 1
ATOM 3131 C CA . VAL A 1 393 ? -1.657 0.377 -28.078 1.00 95.69 393 VAL A CA 1
ATOM 3132 C C . VAL A 1 393 ? -2.827 0.201 -29.028 1.00 95.69 393 VAL A C 1
ATOM 3134 O O . VAL A 1 393 ? -2.797 0.686 -30.152 1.00 95.69 393 VAL A O 1
ATOM 3137 N N . LEU A 1 394 ? -3.850 -0.509 -28.581 1.00 94.00 394 LEU A N 1
ATOM 3138 C CA . LEU A 1 394 ? -5.092 -0.710 -29.303 1.00 94.00 394 LEU A CA 1
ATOM 3139 C C . LEU A 1 394 ? -6.127 0.266 -28.751 1.00 94.00 394 LEU A C 1
ATOM 3141 O O . LEU A 1 394 ? -6.497 0.198 -27.573 1.00 94.00 394 LEU A O 1
ATOM 3145 N N . VAL A 1 395 ? -6.572 1.179 -29.609 1.00 90.94 395 VAL A N 1
ATOM 3146 C CA . VAL A 1 395 ? -7.607 2.166 -29.293 1.00 90.94 395 VAL A CA 1
ATOM 3147 C C . VAL A 1 395 ? -8.910 1.702 -29.935 1.00 90.94 395 VAL A C 1
ATOM 3149 O O . VAL A 1 395 ? -8.903 1.421 -31.131 1.00 90.94 395 VAL A O 1
ATOM 3152 N N . PRO A 1 396 ? -10.013 1.572 -29.182 1.00 88.38 396 PRO A N 1
ATOM 3153 C CA . PRO A 1 396 ? -11.278 1.138 -29.756 1.00 88.38 396 PRO A CA 1
ATOM 3154 C C . PRO A 1 396 ? -11.859 2.221 -30.675 1.00 88.38 396 PRO A C 1
ATOM 3156 O O . PRO A 1 396 ? -11.917 3.400 -30.301 1.00 88.38 396 PRO A O 1
ATOM 3159 N N . ASP A 1 397 ? -12.308 1.812 -31.860 1.00 82.06 397 ASP A N 1
ATOM 3160 C CA . ASP A 1 397 ? -12.952 2.702 -32.825 1.00 82.06 397 ASP A CA 1
ATOM 3161 C C . ASP A 1 397 ? -14.393 2.999 -32.387 1.00 82.06 397 ASP A C 1
ATOM 3163 O O . ASP A 1 397 ? -15.091 2.122 -31.874 1.00 82.06 397 ASP A O 1
ATOM 3167 N N . ASP A 1 398 ? -14.842 4.242 -32.585 1.00 71.44 398 ASP A N 1
ATOM 3168 C CA . ASP A 1 398 ? -16.223 4.693 -32.341 1.00 71.44 398 ASP A CA 1
ATOM 3169 C C . ASP A 1 398 ? -16.807 4.345 -30.952 1.00 71.44 398 ASP A C 1
ATOM 3171 O O . ASP A 1 398 ? -18.023 4.244 -30.767 1.00 71.44 398 ASP A O 1
ATOM 3175 N N . ALA A 1 399 ? -15.946 4.188 -29.944 1.00 70.44 399 ALA A N 1
ATOM 3176 C CA . ALA A 1 399 ? -16.359 3.831 -28.595 1.00 70.44 399 ALA A CA 1
ATOM 3177 C C . ALA A 1 399 ? -16.727 5.074 -27.750 1.00 70.44 399 ALA A C 1
ATOM 3179 O O . ALA A 1 399 ? -16.006 6.077 -27.778 1.00 70.44 399 ALA A O 1
ATOM 3180 N N . PRO A 1 400 ? -17.840 5.037 -26.986 1.00 69.94 400 PRO A N 1
ATOM 3181 C CA . PRO A 1 400 ? -18.241 6.127 -26.104 1.00 69.94 400 PRO A CA 1
ATOM 3182 C C . PRO A 1 400 ? -17.275 6.268 -24.922 1.00 69.94 400 PRO A C 1
ATOM 3184 O O . PRO A 1 400 ? -16.687 5.289 -24.468 1.00 69.94 400 PRO A O 1
ATOM 3187 N N . SER A 1 401 ? -17.169 7.474 -24.365 1.00 72.25 401 SER A N 1
ATOM 3188 C CA . SER A 1 401 ? -16.419 7.696 -23.125 1.00 72.25 401 SER A CA 1
ATOM 3189 C C . SER A 1 401 ? -17.024 6.895 -21.965 1.00 72.25 401 SER A C 1
ATOM 3191 O O . SER A 1 401 ? -18.248 6.828 -21.811 1.00 72.25 401 SER A O 1
ATOM 3193 N N . LEU A 1 402 ? -16.170 6.297 -21.133 1.00 66.12 402 LEU A N 1
ATOM 3194 C CA . LEU A 1 402 ? -16.579 5.450 -20.011 1.00 66.12 402 LEU A CA 1
ATOM 3195 C C . LEU A 1 402 ? -16.596 6.241 -18.698 1.00 66.12 402 LEU A C 1
ATOM 3197 O O . LEU A 1 402 ? -15.696 7.032 -18.417 1.00 66.12 402 LEU A O 1
ATOM 3201 N N . SER A 1 403 ? -17.601 5.995 -17.846 1.00 65.38 403 SER A N 1
ATOM 3202 C CA . SER A 1 403 ? -17.550 6.479 -16.460 1.00 65.38 403 SER A CA 1
ATOM 3203 C C . SER A 1 403 ? -16.623 5.595 -15.627 1.00 65.38 403 SER A C 1
ATOM 3205 O O . SER A 1 403 ? -16.408 4.422 -15.929 1.00 65.38 403 SER A O 1
ATOM 3207 N N . LYS A 1 404 ? -16.094 6.148 -14.531 1.00 61.06 404 LYS A N 1
ATOM 3208 C CA . LYS A 1 404 ? -15.149 5.462 -13.640 1.00 61.06 404 LYS A CA 1
ATOM 3209 C C . LYS A 1 404 ? -15.636 4.062 -13.233 1.00 61.06 404 LYS A C 1
ATOM 3211 O O . LYS A 1 404 ? -16.637 3.943 -12.528 1.00 61.06 404 LYS A O 1
ATOM 3216 N N . GLY A 1 405 ? -14.864 3.040 -13.605 1.00 59.97 405 GLY A N 1
ATOM 3217 C CA . GLY A 1 405 ? -15.108 1.639 -13.246 1.00 59.97 405 GLY A CA 1
ATOM 3218 C C . GLY A 1 405 ? -16.085 0.885 -14.152 1.00 59.97 405 GLY A C 1
ATOM 3219 O O . GLY A 1 405 ? -16.463 -0.222 -13.790 1.00 59.97 405 GLY A O 1
ATOM 3220 N N . GLN A 1 406 ? -16.503 1.464 -15.283 1.00 65.44 406 GLN A N 1
ATOM 3221 C CA . GLN A 1 406 ? -17.227 0.742 -16.333 1.00 65.44 406 GLN A CA 1
ATOM 3222 C C . GLN A 1 406 ? -16.242 0.149 -17.343 1.00 65.44 406 GLN A C 1
ATOM 3224 O O . GLN A 1 406 ? -15.237 0.786 -17.660 1.00 65.44 406 GLN A O 1
ATOM 3229 N N . SER A 1 407 ? -16.565 -1.022 -17.892 1.00 66.44 407 SER A N 1
ATOM 3230 C CA . SER A 1 407 ? -15.855 -1.596 -19.042 1.00 66.44 407 SER A CA 1
ATOM 3231 C C . SER A 1 407 ? -16.779 -1.690 -20.253 1.00 66.44 407 SER A C 1
ATOM 3233 O O . SER A 1 407 ? -18.003 -1.756 -20.114 1.00 66.44 407 SER A O 1
ATOM 3235 N N . TYR A 1 408 ? -16.209 -1.710 -21.458 1.00 71.19 408 TYR A N 1
ATOM 3236 C CA . TYR A 1 408 ? -16.998 -1.811 -22.687 1.00 71.19 408 TYR A CA 1
ATOM 3237 C C . TYR A 1 408 ? -17.853 -3.077 -22.753 1.00 71.19 408 TYR A C 1
ATOM 3239 O O . TYR A 1 408 ? -18.955 -3.012 -23.294 1.00 71.19 408 TYR A O 1
ATOM 3247 N N . ASP A 1 409 ? -17.408 -4.170 -22.126 1.00 67.12 409 ASP A N 1
ATOM 3248 C CA . ASP A 1 409 ? -18.161 -5.427 -22.019 1.00 67.12 409 ASP A CA 1
ATOM 3249 C C . ASP A 1 409 ? -19.528 -5.247 -21.321 1.00 67.12 409 ASP A C 1
ATOM 3251 O O . ASP A 1 409 ? -20.444 -6.043 -21.520 1.00 67.12 409 ASP A O 1
ATOM 3255 N N . GLU A 1 410 ? -19.693 -4.193 -20.512 1.00 64.00 410 GLU A N 1
ATOM 3256 C CA . GLU A 1 410 ? -20.940 -3.874 -19.802 1.00 64.00 410 GLU A CA 1
ATOM 3257 C C . GLU A 1 410 ? -21.846 -2.904 -20.576 1.00 64.00 410 GLU A C 1
ATOM 3259 O O . GLU A 1 410 ? -23.054 -2.847 -20.335 1.00 64.00 410 GLU A O 1
ATOM 3264 N N . VAL A 1 411 ? -21.265 -2.107 -21.478 1.00 67.75 411 VAL A N 1
ATOM 3265 C CA . VAL A 1 411 ? -21.930 -0.971 -22.138 1.00 67.75 411 VAL A CA 1
ATOM 3266 C C . VAL A 1 411 ? -22.303 -1.294 -23.586 1.00 67.75 411 VAL A C 1
ATOM 3268 O O . VAL A 1 411 ? -23.313 -0.798 -24.089 1.00 67.75 411 VAL A O 1
ATOM 3271 N N . ILE A 1 412 ? -21.517 -2.133 -24.265 1.00 73.38 412 ILE A N 1
ATOM 3272 C CA . ILE A 1 412 ? -21.632 -2.394 -25.700 1.00 73.38 412 ILE A CA 1
ATOM 3273 C C . ILE A 1 412 ? -21.889 -3.885 -25.932 1.00 73.38 412 ILE A C 1
ATOM 3275 O O . ILE A 1 412 ? -21.091 -4.740 -25.576 1.00 73.38 412 ILE A O 1
ATOM 3279 N N . ASN A 1 413 ? -23.003 -4.202 -26.597 1.00 65.62 413 ASN A N 1
ATOM 3280 C CA . ASN A 1 413 ? -23.390 -5.576 -26.957 1.00 65.62 413 ASN A CA 1
ATOM 3281 C C . ASN A 1 413 ? -22.895 -5.998 -28.359 1.00 65.62 413 ASN A C 1
ATOM 3283 O O . ASN A 1 413 ? -23.503 -6.853 -29.004 1.00 65.62 413 ASN A O 1
ATOM 3287 N N . GLN A 1 414 ? -21.841 -5.362 -28.873 1.00 67.31 414 GLN A N 1
ATOM 3288 C CA . GLN A 1 414 ? -21.255 -5.612 -30.194 1.00 67.31 414 GLN A CA 1
ATOM 3289 C C . GLN A 1 414 ? -19.724 -5.666 -30.088 1.00 67.31 414 GLN A C 1
ATOM 3291 O O . GLN A 1 414 ? -19.160 -4.976 -29.241 1.00 67.31 414 GLN A O 1
ATOM 3296 N N . PRO A 1 415 ? -19.048 -6.477 -30.922 1.00 70.38 415 PRO A N 1
ATOM 3297 C CA . PRO A 1 415 ? -17.593 -6.550 -30.921 1.00 70.38 415 PRO A CA 1
ATOM 3298 C C . PRO A 1 415 ? -16.991 -5.209 -31.352 1.00 70.38 415 PRO A C 1
ATOM 3300 O O . PRO A 1 415 ? -17.351 -4.673 -32.399 1.00 70.38 415 PRO A O 1
ATOM 3303 N N . LEU A 1 416 ? -16.075 -4.688 -30.537 1.00 78.12 416 LEU A N 1
ATOM 3304 C CA . LEU A 1 416 ? -15.305 -3.488 -30.848 1.00 78.12 416 LEU A CA 1
ATOM 3305 C C . LEU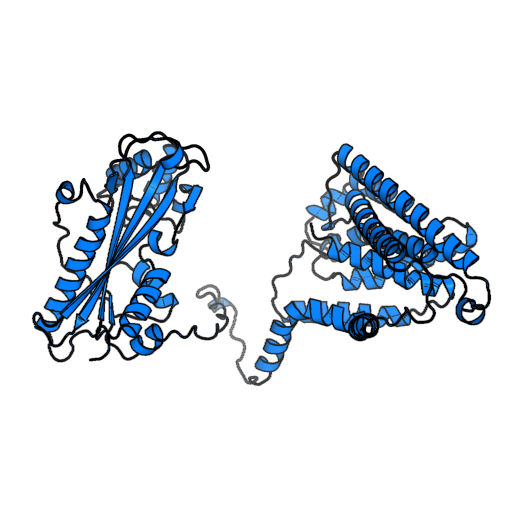 A 1 416 ? -14.254 -3.784 -31.920 1.00 78.12 416 LEU A C 1
ATOM 3307 O O . LEU A 1 416 ? -13.618 -4.841 -31.906 1.00 78.12 416 LEU A O 1
ATOM 3311 N N . THR A 1 417 ? -14.047 -2.827 -32.820 1.00 83.69 417 THR A N 1
ATOM 3312 C CA . THR A 1 417 ? -12.853 -2.775 -33.666 1.00 83.69 417 THR A CA 1
ATOM 3313 C C . THR A 1 417 ? -11.799 -1.912 -32.985 1.00 83.69 417 THR A C 1
ATOM 3315 O O . THR A 1 417 ? -12.127 -1.040 -32.178 1.00 83.69 417 THR A O 1
ATOM 3318 N N . TYR A 1 418 ? -10.528 -2.199 -33.255 1.00 88.25 418 TYR A N 1
ATOM 3319 C CA . TYR A 1 418 ? -9.416 -1.490 -32.639 1.00 88.25 418 TYR A CA 1
ATOM 3320 C C . TYR A 1 418 ? -8.434 -0.992 -33.691 1.00 88.25 418 TYR A C 1
ATOM 3322 O O . TYR A 1 418 ? -7.948 -1.764 -34.521 1.00 88.25 418 TYR A O 1
ATOM 3330 N N . SER A 1 419 ? -8.057 0.272 -33.561 1.00 89.75 419 SER A N 1
ATOM 3331 C CA . SER A 1 419 ? -6.951 0.886 -34.279 1.00 89.75 419 SER A CA 1
ATOM 3332 C C . SER A 1 419 ? -5.617 0.600 -33.583 1.00 89.75 419 SER A C 1
ATOM 3334 O O . SER A 1 419 ? -5.472 0.796 -32.374 1.00 89.75 419 SER A O 1
ATOM 3336 N N . ILE A 1 420 ? -4.618 0.155 -34.354 1.00 92.19 420 ILE A N 1
ATOM 3337 C CA . ILE A 1 420 ? -3.263 -0.140 -33.862 1.00 92.19 420 ILE A CA 1
ATOM 3338 C C . ILE A 1 420 ? -2.417 1.142 -33.855 1.00 92.19 420 ILE A C 1
ATOM 3340 O O . ILE A 1 420 ? -1.966 1.627 -34.901 1.00 92.19 420 ILE A O 1
ATOM 3344 N N . CYS A 1 421 ? -2.139 1.653 -32.659 1.00 91.75 421 CYS A N 1
ATOM 3345 C CA . CYS A 1 421 ? -1.268 2.793 -32.410 1.00 91.75 421 CYS A CA 1
ATOM 3346 C C . CYS A 1 421 ? 0.145 2.336 -32.018 1.00 91.75 421 CYS A C 1
ATOM 3348 O O . CYS A 1 421 ? 0.362 1.669 -31.004 1.00 91.75 421 CYS A O 1
ATOM 3350 N N . GLU A 1 422 ? 1.120 2.749 -32.822 1.00 91.62 422 GLU A N 1
ATOM 3351 C CA . GLU A 1 422 ? 2.549 2.591 -32.542 1.00 91.62 422 GLU A CA 1
ATOM 3352 C C . GLU A 1 422 ? 3.092 3.885 -31.925 1.00 91.62 422 GLU A C 1
ATOM 3354 O O . GLU A 1 422 ? 2.368 4.605 -31.233 1.00 91.62 422 GLU A O 1
ATOM 3359 N N . LYS A 1 423 ? 4.377 4.175 -32.135 1.00 92.12 423 LYS A N 1
ATOM 3360 C CA . LYS A 1 423 ? 4.974 5.442 -31.727 1.00 92.12 423 LYS A CA 1
ATOM 3361 C C . LYS A 1 423 ? 4.438 6.574 -32.613 1.00 92.12 423 LYS A C 1
ATOM 3363 O O . LYS A 1 423 ? 4.356 6.381 -33.829 1.00 92.12 423 LYS A O 1
ATOM 3368 N N . PRO A 1 424 ? 4.101 7.734 -32.035 1.00 93.31 424 PRO A N 1
ATOM 3369 C CA . PRO A 1 424 ? 3.722 8.906 -32.813 1.00 93.31 424 PRO A CA 1
ATOM 3370 C C . PRO A 1 424 ? 4.873 9.361 -33.716 1.00 93.31 424 PRO A C 1
ATOM 3372 O O . PRO A 1 424 ? 6.048 9.263 -33.354 1.00 93.31 424 PRO A O 1
ATOM 3375 N N . LYS A 1 425 ? 4.531 9.859 -34.905 1.00 91.44 425 LYS A N 1
ATOM 3376 C CA . LYS A 1 425 ? 5.524 10.371 -35.867 1.00 91.44 425 LYS A CA 1
ATOM 3377 C C . LYS A 1 425 ? 6.045 11.752 -35.480 1.00 91.44 425 LYS A C 1
ATOM 3379 O O . LYS A 1 425 ? 7.220 12.054 -35.677 1.00 91.44 425 LYS A O 1
ATOM 3384 N N . ASP A 1 426 ? 5.154 12.574 -34.947 1.00 93.81 426 ASP A N 1
ATOM 3385 C CA . ASP A 1 426 ? 5.384 13.953 -34.545 1.00 93.81 426 ASP A CA 1
ATOM 3386 C C . ASP A 1 426 ? 4.418 14.344 -33.410 1.00 93.81 426 ASP A C 1
ATOM 3388 O O . ASP A 1 426 ? 3.618 13.533 -32.936 1.00 93.81 426 ASP A O 1
ATOM 3392 N N . ALA A 1 427 ? 4.535 15.584 -32.933 1.00 92.88 427 ALA A N 1
ATOM 3393 C CA . ALA A 1 427 ? 3.726 16.101 -31.833 1.00 92.88 427 ALA A CA 1
ATOM 3394 C C . ALA A 1 427 ? 2.225 16.182 -32.174 1.00 92.88 427 ALA A C 1
ATOM 3396 O O . ALA A 1 427 ? 1.394 15.966 -31.291 1.00 92.88 427 ALA A O 1
ATOM 3397 N N . ASP A 1 428 ? 1.873 16.439 -33.437 1.00 93.69 428 ASP A N 1
ATOM 3398 C CA . ASP A 1 428 ? 0.476 16.530 -33.879 1.00 93.69 428 ASP A CA 1
ATOM 3399 C C . ASP A 1 428 ? -0.174 15.138 -33.900 1.00 93.69 428 ASP A C 1
ATOM 3401 O O . ASP A 1 428 ? -1.307 14.953 -33.448 1.00 93.69 428 ASP A O 1
ATOM 3405 N N . ASP A 1 429 ? 0.566 14.127 -34.359 1.00 93.12 429 ASP A N 1
ATOM 3406 C CA . ASP A 1 429 ? 0.145 12.729 -34.304 1.00 93.12 429 ASP A CA 1
ATOM 3407 C C . ASP A 1 429 ? 0.015 12.244 -32.852 1.00 93.12 429 ASP A C 1
ATOM 3409 O O . ASP A 1 429 ? -0.949 11.557 -32.510 1.00 93.12 429 ASP A O 1
ATOM 3413 N N . GLN A 1 430 ? 0.926 12.668 -31.968 1.00 95.19 430 GLN A N 1
ATOM 3414 C CA . GLN A 1 430 ? 0.827 12.393 -30.534 1.00 95.19 430 GLN A CA 1
ATOM 3415 C C . GLN A 1 430 ? -0.429 13.024 -29.917 1.00 95.19 430 GLN A C 1
ATOM 3417 O O . GLN A 1 430 ? -1.138 12.354 -29.166 1.00 95.19 430 GLN A O 1
ATOM 3422 N N . TYR A 1 431 ? -0.734 14.281 -30.251 1.00 95.06 431 TYR A N 1
ATOM 3423 C CA . TYR A 1 431 ? -1.953 14.951 -29.798 1.00 95.06 431 TYR A CA 1
ATOM 3424 C C . TYR A 1 431 ? -3.201 14.191 -30.221 1.00 95.06 431 TYR A C 1
ATOM 3426 O O . TYR A 1 431 ? -4.060 13.910 -29.387 1.00 95.06 431 TYR A O 1
ATOM 3434 N N . ARG A 1 432 ? -3.276 13.805 -31.498 1.00 93.38 432 ARG A N 1
ATOM 3435 C CA . ARG A 1 432 ? -4.394 13.029 -32.033 1.00 93.38 432 ARG A CA 1
ATOM 3436 C C . ARG A 1 432 ? -4.581 11.718 -31.265 1.00 93.38 432 ARG A C 1
ATOM 3438 O O . ARG A 1 432 ? -5.688 11.441 -30.819 1.00 93.38 432 ARG A O 1
ATOM 3445 N N . MET A 1 433 ? -3.505 10.955 -31.045 1.00 93.38 433 MET A N 1
ATOM 3446 C CA . MET A 1 433 ? -3.560 9.699 -30.282 1.00 93.38 433 MET A CA 1
ATOM 3447 C C . MET A 1 433 ? -4.064 9.902 -28.845 1.00 93.38 433 MET A C 1
ATOM 3449 O O . MET A 1 433 ? -4.890 9.126 -28.368 1.00 93.38 433 MET A O 1
ATOM 3453 N N . LEU A 1 434 ? -3.588 10.941 -28.151 1.00 93.88 434 LEU A N 1
ATOM 3454 C CA . LEU A 1 434 ? -3.979 11.227 -26.766 1.00 93.88 434 LEU A CA 1
ATOM 3455 C C . LEU A 1 434 ? -5.409 11.765 -26.653 1.00 93.88 434 LEU A C 1
ATOM 3457 O O . LEU A 1 434 ? -6.113 11.429 -25.702 1.00 93.88 434 LEU A O 1
ATOM 3461 N N . ALA A 1 435 ? -5.848 12.569 -27.621 1.00 91.25 435 ALA A N 1
ATOM 3462 C CA . ALA A 1 435 ? -7.222 13.046 -27.700 1.00 91.25 435 ALA A CA 1
ATOM 3463 C C . ALA A 1 435 ? -8.197 11.881 -27.939 1.00 91.25 435 ALA A C 1
ATOM 3465 O O . ALA A 1 435 ? -9.209 11.789 -27.248 1.00 91.25 435 ALA A O 1
ATOM 3466 N N . ASP A 1 436 ? -7.853 10.953 -28.839 1.00 89.00 436 ASP A N 1
ATOM 3467 C CA . ASP A 1 436 ? -8.645 9.744 -29.101 1.00 89.00 436 ASP A CA 1
ATOM 3468 C C . ASP A 1 436 ? -8.693 8.807 -27.880 1.00 89.00 436 ASP A C 1
ATOM 3470 O O . ASP A 1 436 ? -9.690 8.120 -27.654 1.00 89.00 436 ASP A O 1
ATOM 3474 N N . ALA A 1 437 ? -7.632 8.793 -27.068 1.00 91.00 437 ALA A N 1
ATOM 3475 C CA . ALA A 1 437 ? -7.544 8.014 -25.836 1.00 91.00 437 ALA A CA 1
ATOM 3476 C C . ALA A 1 437 ? -8.327 8.605 -24.653 1.00 91.00 437 ALA A C 1
ATOM 3478 O O . ALA A 1 437 ? -8.691 7.873 -23.728 1.00 91.00 437 ALA A O 1
ATOM 3479 N N . SER A 1 438 ? -8.559 9.918 -24.648 1.00 91.31 438 SER A N 1
ATOM 3480 C CA . SER A 1 438 ? -9.136 10.636 -23.513 1.00 91.31 438 SER A CA 1
ATOM 3481 C C . SER A 1 438 ? -10.531 10.111 -23.147 1.00 91.31 438 SER A C 1
ATOM 3483 O O . SER A 1 438 ? -11.404 9.945 -23.999 1.00 91.31 438 SER A O 1
ATOM 3485 N N . GLY A 1 439 ? -10.738 9.803 -21.864 1.00 88.62 439 GLY A N 1
ATOM 3486 C CA . GLY A 1 439 ? -11.993 9.259 -21.339 1.00 88.62 439 GLY A CA 1
ATOM 3487 C C . GLY A 1 439 ? -12.325 7.825 -21.780 1.00 88.62 439 GLY A C 1
ATOM 3488 O O . GLY A 1 439 ? -13.461 7.385 -21.580 1.00 88.62 439 GLY A O 1
ATOM 3489 N N . ARG A 1 440 ? -11.378 7.091 -22.384 1.00 89.56 440 ARG A N 1
ATOM 3490 C CA . ARG A 1 440 ? -11.578 5.723 -22.893 1.00 89.56 440 ARG A CA 1
ATOM 3491 C C . ARG A 1 440 ? -10.723 4.683 -22.160 1.00 89.56 440 ARG A C 1
ATOM 3493 O O . ARG A 1 440 ? -9.731 4.989 -21.498 1.00 89.56 440 ARG A O 1
ATOM 3500 N N . GLU A 1 441 ? -11.125 3.421 -22.298 1.00 91.94 441 GLU A N 1
ATOM 3501 C CA . GLU A 1 441 ? -10.297 2.249 -21.983 1.00 91.94 441 GLU A CA 1
ATOM 3502 C C . GLU A 1 441 ? -9.508 1.842 -23.239 1.00 91.94 441 GLU A C 1
ATOM 3504 O O . GLU A 1 441 ? -10.088 1.634 -24.305 1.00 91.94 441 GLU A O 1
ATOM 3509 N N . LEU A 1 442 ? -8.187 1.732 -23.113 1.00 93.12 442 LEU A N 1
ATOM 3510 C CA . LEU A 1 442 ? -7.278 1.248 -24.155 1.00 93.12 442 LEU A CA 1
ATOM 3511 C C . LEU A 1 442 ? -6.748 -0.138 -23.797 1.00 93.12 442 LEU A C 1
ATOM 3513 O O . LEU A 1 442 ? -6.728 -0.509 -22.623 1.00 93.12 442 LEU A O 1
ATOM 3517 N N . GLN A 1 443 ? -6.218 -0.868 -24.777 1.00 94.88 443 GLN A N 1
ATOM 3518 C CA . GLN A 1 443 ? -5.495 -2.115 -24.521 1.00 94.88 443 GLN A CA 1
ATOM 3519 C C . GLN A 1 443 ? -4.042 -1.992 -24.958 1.00 94.88 443 GLN A C 1
ATOM 3521 O O . GLN A 1 443 ? -3.748 -1.726 -26.118 1.00 94.88 443 GLN A O 1
ATOM 3526 N N . VAL A 1 444 ? -3.113 -2.219 -24.038 1.00 96.62 444 VAL A N 1
ATOM 3527 C CA . VAL A 1 444 ? -1.686 -2.287 -24.349 1.00 96.62 444 VAL A CA 1
ATOM 3528 C C . VAL A 1 444 ? -1.303 -3.744 -24.514 1.00 96.62 444 VAL A C 1
ATOM 3530 O O . VAL A 1 444 ? -1.454 -4.543 -23.587 1.00 96.62 444 VAL A O 1
ATOM 3533 N N . VAL A 1 445 ? -0.816 -4.089 -25.702 1.00 97.00 445 VAL A N 1
ATOM 3534 C CA . VAL A 1 445 ? -0.472 -5.462 -26.065 1.00 97.00 445 VAL A CA 1
ATOM 3535 C C . VAL A 1 445 ? 1.016 -5.531 -26.358 1.00 97.00 445 VAL A C 1
ATOM 3537 O O . VAL A 1 445 ? 1.504 -4.838 -27.251 1.00 97.00 445 VAL A O 1
ATOM 3540 N N . THR A 1 446 ? 1.730 -6.387 -25.626 1.00 97.38 446 THR A N 1
ATOM 3541 C CA . THR A 1 446 ? 3.122 -6.718 -25.941 1.00 97.38 446 THR A CA 1
ATOM 3542 C C . THR A 1 446 ? 3.219 -8.162 -26.398 1.00 97.38 446 THR A C 1
ATOM 3544 O O . THR A 1 446 ? 2.920 -9.078 -25.632 1.00 97.38 446 THR A O 1
ATOM 3547 N N . GLY A 1 447 ? 3.672 -8.359 -27.633 1.00 96.94 447 GLY A N 1
ATOM 3548 C CA . GLY A 1 447 ? 4.077 -9.656 -28.161 1.00 96.94 447 GLY A CA 1
ATOM 3549 C C . GLY A 1 447 ? 5.543 -9.911 -27.839 1.00 96.94 447 GLY A C 1
ATOM 3550 O O . GLY A 1 447 ? 6.381 -9.023 -28.006 1.00 96.94 447 GLY A O 1
ATOM 3551 N N . VAL A 1 448 ? 5.862 -11.112 -27.366 1.00 97.56 448 VAL A N 1
ATOM 3552 C CA . VAL A 1 448 ? 7.230 -11.536 -27.052 1.00 97.56 448 VAL A CA 1
ATOM 3553 C C . VAL A 1 448 ? 7.543 -12.805 -27.830 1.00 97.56 448 VAL A C 1
ATOM 3555 O O . VAL A 1 448 ? 6.744 -13.741 -27.854 1.00 97.56 448 VAL A O 1
ATOM 3558 N N . CYS A 1 449 ? 8.723 -12.844 -28.445 1.00 96.81 449 CYS A N 1
ATOM 3559 C CA . CYS A 1 449 ? 9.245 -14.015 -29.135 1.00 96.81 449 CYS A CA 1
ATOM 3560 C C . CYS A 1 449 ? 10.610 -14.411 -28.565 1.00 96.81 449 CYS A C 1
ATOM 3562 O O . CYS A 1 449 ? 11.518 -13.583 -28.424 1.00 96.81 449 CYS A O 1
ATOM 3564 N N . ILE A 1 450 ? 10.737 -15.701 -28.263 1.00 95.31 450 ILE A N 1
ATOM 3565 C CA . ILE A 1 450 ? 11.958 -16.370 -27.834 1.00 95.31 450 ILE A CA 1
ATOM 3566 C C . ILE A 1 450 ? 12.443 -17.237 -28.994 1.00 95.31 450 ILE A C 1
ATOM 3568 O O . ILE A 1 450 ? 11.739 -18.159 -29.405 1.00 95.31 450 ILE A O 1
ATOM 3572 N N . THR A 1 451 ? 13.638 -16.946 -29.506 1.00 94.75 451 THR A N 1
ATOM 3573 C CA . THR A 1 451 ? 14.296 -17.733 -30.562 1.00 94.75 451 THR A CA 1
ATOM 3574 C C . THR A 1 451 ? 15.508 -18.453 -29.976 1.00 94.75 451 THR A C 1
ATOM 3576 O O . THR A 1 451 ? 16.316 -17.817 -29.300 1.00 94.75 451 THR A O 1
ATOM 3579 N N . TYR A 1 452 ? 15.628 -19.760 -30.200 1.00 92.12 452 TYR A N 1
ATOM 3580 C CA . TYR A 1 452 ? 16.700 -20.602 -29.649 1.00 92.12 452 TYR A CA 1
ATOM 3581 C C . TYR A 1 452 ? 17.137 -21.674 -30.661 1.00 92.12 452 TYR A C 1
ATOM 3583 O O . TYR A 1 452 ? 16.327 -22.067 -31.507 1.00 92.12 452 TYR A O 1
ATOM 3591 N N . PRO A 1 453 ? 18.397 -22.145 -30.604 1.00 90.25 453 PRO A N 1
ATOM 3592 C CA . PRO A 1 453 ? 18.913 -23.153 -31.526 1.00 90.25 453 PRO A CA 1
ATOM 3593 C C . PRO A 1 453 ? 18.208 -24.503 -31.360 1.00 90.25 453 PRO A C 1
ATOM 3595 O O . PRO A 1 453 ? 17.905 -24.925 -30.246 1.00 90.25 453 PRO A O 1
ATOM 3598 N N . ILE A 1 454 ? 18.015 -25.217 -32.470 1.00 88.81 454 ILE A N 1
ATOM 3599 C CA . ILE A 1 454 ? 17.600 -26.627 -32.484 1.00 88.81 454 ILE A CA 1
ATOM 3600 C C . ILE A 1 454 ? 18.419 -27.398 -33.522 1.00 88.81 454 ILE A C 1
ATOM 3602 O O . ILE A 1 454 ? 18.903 -26.839 -34.501 1.00 88.81 454 ILE A O 1
ATOM 3606 N N . LEU A 1 455 ? 18.521 -28.718 -33.362 1.00 83.50 455 LEU A N 1
ATOM 3607 C CA . LEU A 1 455 ? 19.257 -29.576 -34.304 1.00 83.50 455 LEU A CA 1
ATOM 3608 C C . LEU A 1 455 ? 18.531 -29.793 -35.648 1.00 83.50 455 LEU A C 1
ATOM 3610 O O . LEU A 1 455 ? 19.105 -30.354 -36.580 1.00 83.50 455 LEU A O 1
ATOM 3614 N N . GLN A 1 456 ? 17.260 -29.401 -35.749 1.00 82.19 456 GLN A N 1
ATOM 3615 C CA . GLN A 1 456 ? 16.432 -29.583 -36.943 1.00 82.19 456 GLN A CA 1
ATOM 3616 C C . GLN A 1 456 ? 16.453 -28.321 -37.812 1.00 82.19 456 GLN A C 1
ATOM 3618 O O . GLN A 1 456 ? 16.509 -27.212 -37.297 1.00 82.19 456 GLN A O 1
ATOM 3623 N N . SER A 1 457 ? 16.368 -28.471 -39.137 1.00 79.62 457 SER A N 1
ATOM 3624 C CA . SER A 1 457 ? 16.245 -27.327 -40.057 1.00 79.62 457 SER A CA 1
ATOM 3625 C C . SER A 1 457 ? 14.982 -26.505 -39.728 1.00 79.62 457 SER A C 1
ATOM 3627 O O . SER A 1 457 ? 13.930 -27.123 -39.544 1.00 79.62 457 SER A O 1
ATOM 3629 N N . PRO A 1 458 ? 15.048 -25.156 -39.639 1.00 83.38 458 PRO A N 1
ATOM 3630 C CA . PRO A 1 458 ? 16.098 -24.245 -40.132 1.00 83.38 458 PRO A CA 1
ATOM 3631 C C . PRO A 1 458 ? 17.293 -23.990 -39.189 1.00 83.38 458 PRO A C 1
ATOM 3633 O O . PRO A 1 458 ? 18.126 -23.145 -39.495 1.00 83.38 458 PRO A O 1
ATOM 3636 N N . GLY A 1 459 ? 17.418 -24.720 -38.080 1.00 85.44 459 GLY A N 1
ATOM 3637 C CA . GLY A 1 459 ? 18.498 -24.571 -37.092 1.00 85.44 459 GLY A CA 1
ATOM 3638 C C . GLY A 1 459 ? 18.083 -23.792 -35.842 1.00 85.44 459 GLY A C 1
ATOM 3639 O O . GLY A 1 459 ? 18.859 -23.683 -34.899 1.00 85.44 459 GLY A O 1
ATOM 3640 N N . TYR A 1 460 ? 16.849 -23.288 -35.806 1.00 90.75 460 TYR A N 1
ATOM 3641 C CA . TYR A 1 460 ? 16.263 -22.607 -34.656 1.00 90.75 460 TYR A CA 1
ATOM 3642 C C . TYR A 1 460 ? 14.762 -22.886 -34.541 1.00 90.75 460 TYR A C 1
ATOM 3644 O O . TYR A 1 460 ? 14.095 -23.222 -35.521 1.00 90.75 460 TYR A O 1
ATOM 3652 N N . ALA A 1 461 ? 14.235 -22.728 -33.331 1.00 91.75 461 ALA A N 1
ATOM 3653 C CA . ALA A 1 461 ? 12.810 -22.701 -33.038 1.00 91.75 461 ALA A CA 1
ATOM 3654 C C . ALA A 1 461 ? 12.416 -21.339 -32.469 1.00 91.75 461 ALA A C 1
ATOM 3656 O O . ALA A 1 461 ? 13.218 -20.648 -31.838 1.00 91.75 461 ALA A O 1
ATOM 3657 N N . GLN A 1 462 ? 11.151 -20.976 -32.674 1.00 93.88 462 GLN A N 1
ATOM 3658 C CA . GLN A 1 462 ? 10.551 -19.769 -32.120 1.00 93.88 462 GLN A CA 1
ATOM 3659 C C . GLN A 1 462 ? 9.343 -20.138 -31.268 1.00 93.88 462 GLN A C 1
ATOM 3661 O O . GLN A 1 462 ? 8.507 -20.956 -31.658 1.00 93.88 462 GLN A O 1
ATOM 3666 N N . LYS A 1 463 ? 9.257 -19.536 -30.086 1.00 95.06 463 LYS A N 1
ATOM 3667 C CA . LYS A 1 463 ? 8.116 -19.661 -29.178 1.00 95.06 463 LYS A CA 1
ATOM 3668 C C . LYS A 1 463 ? 7.646 -18.264 -28.813 1.00 95.06 463 LYS A C 1
ATOM 3670 O O . LYS A 1 463 ? 8.458 -17.404 -28.470 1.00 95.06 463 LYS A O 1
ATOM 3675 N N . THR A 1 464 ? 6.341 -18.044 -28.895 1.00 96.12 464 THR A N 1
ATOM 3676 C CA . THR A 1 464 ? 5.746 -16.717 -28.752 1.00 96.12 464 THR A CA 1
ATOM 3677 C C . THR A 1 464 ? 4.599 -16.718 -27.757 1.00 96.12 464 THR A C 1
ATOM 3679 O O . THR A 1 464 ? 3.938 -17.734 -27.546 1.00 96.12 464 THR A O 1
ATOM 3682 N N . PHE A 1 465 ? 4.366 -15.562 -27.146 1.00 95.81 465 PHE A N 1
ATOM 3683 C CA . PHE A 1 465 ? 3.171 -15.273 -26.360 1.00 95.81 465 PHE A CA 1
ATOM 3684 C C . PHE A 1 465 ? 2.870 -13.770 -26.429 1.00 95.81 465 PHE A C 1
ATOM 3686 O O . PHE A 1 465 ? 3.707 -12.979 -26.875 1.00 95.81 465 PHE A O 1
ATOM 3693 N N . ALA A 1 466 ? 1.680 -13.369 -25.989 1.00 95.62 466 ALA A N 1
ATOM 3694 C CA . ALA A 1 466 ? 1.329 -11.964 -25.831 1.00 95.62 466 ALA A CA 1
ATOM 3695 C C . ALA A 1 466 ? 0.644 -11.720 -24.493 1.00 95.62 466 ALA A C 1
ATOM 3697 O O . ALA A 1 466 ? -0.192 -12.515 -24.070 1.00 95.62 466 ALA A O 1
ATOM 3698 N N . ASN A 1 467 ? 0.958 -10.577 -23.887 1.00 97.19 467 ASN A N 1
ATOM 3699 C CA . ASN A 1 467 ? 0.263 -10.070 -22.713 1.00 97.19 467 ASN A CA 1
ATOM 3700 C C . ASN A 1 467 ? -0.572 -8.845 -23.095 1.00 97.19 467 ASN A C 1
ATOM 3702 O O . ASN A 1 467 ? -0.118 -7.994 -23.865 1.00 97.19 467 ASN A O 1
ATOM 3706 N N . MET A 1 468 ? -1.777 -8.745 -22.538 1.00 96.31 468 MET A N 1
ATOM 3707 C CA . MET A 1 468 ? -2.670 -7.605 -22.718 1.00 96.31 468 MET A CA 1
ATOM 3708 C C . MET A 1 468 ? -2.994 -6.984 -21.359 1.00 96.31 468 MET A C 1
ATOM 3710 O O . MET A 1 468 ? -3.376 -7.688 -20.424 1.00 96.31 468 MET A O 1
ATOM 3714 N N . THR A 1 469 ? -2.853 -5.660 -21.273 1.00 96.56 469 THR A N 1
ATOM 3715 C CA . THR A 1 469 ? -3.223 -4.858 -20.102 1.00 96.56 469 THR A CA 1
ATOM 3716 C C . THR A 1 469 ? -4.189 -3.761 -20.526 1.00 96.56 469 THR A C 1
ATOM 3718 O O . THR A 1 469 ? -3.884 -2.995 -21.442 1.00 96.56 469 THR A O 1
ATOM 3721 N N . LYS A 1 470 ? -5.326 -3.640 -19.837 1.00 95.19 470 LYS A N 1
ATOM 3722 C CA . LYS A 1 470 ? -6.261 -2.528 -20.037 1.00 95.19 470 LYS A CA 1
ATOM 3723 C C . LYS A 1 470 ? -5.754 -1.281 -19.312 1.00 95.19 470 LYS A C 1
ATOM 3725 O O . LYS A 1 470 ? -5.275 -1.370 -18.180 1.00 95.19 470 LYS A O 1
ATOM 3730 N N . VAL A 1 471 ? -5.849 -0.122 -19.956 1.00 94.94 471 VAL A N 1
ATOM 3731 C CA . VAL A 1 471 ? -5.432 1.177 -19.409 1.00 94.94 471 VAL A CA 1
ATOM 3732 C C . VAL A 1 471 ? -6.603 2.144 -19.501 1.00 94.94 471 VAL A C 1
ATOM 3734 O O . VAL A 1 471 ? -7.088 2.431 -20.591 1.00 94.94 471 VAL A O 1
ATOM 3737 N N . HIS A 1 472 ? -7.047 2.657 -18.357 1.00 93.56 472 HIS A N 1
ATOM 3738 C CA . HIS A 1 472 ? -8.185 3.568 -18.271 1.00 93.56 472 HIS A CA 1
ATOM 3739 C C . HIS A 1 472 ? -7.676 5.002 -18.199 1.00 93.56 472 HIS A C 1
ATOM 3741 O O . HIS A 1 472 ? -6.984 5.360 -17.243 1.00 93.56 472 HIS A O 1
ATOM 3747 N N . PHE A 1 473 ? -8.014 5.824 -19.185 1.00 93.25 473 PHE A N 1
ATOM 3748 C CA . PHE A 1 473 ? -7.664 7.241 -19.191 1.00 93.25 473 PHE A CA 1
ATOM 3749 C C . PHE A 1 473 ? -8.697 8.063 -18.420 1.00 93.25 473 PHE A C 1
ATOM 3751 O O . PHE A 1 473 ? -9.884 7.734 -18.382 1.00 93.25 473 PHE A O 1
ATOM 3758 N N . PHE A 1 474 ? -8.246 9.149 -17.794 1.00 91.88 474 PHE A N 1
ATOM 3759 C CA . PHE A 1 474 ? -9.165 10.206 -17.381 1.00 91.88 474 PHE A CA 1
ATOM 3760 C C . PHE A 1 474 ? -9.758 10.901 -18.610 1.00 91.88 474 PHE A C 1
ATOM 3762 O O . PHE A 1 474 ? -9.202 10.831 -19.707 1.00 91.88 474 PHE A O 1
ATOM 3769 N N . ASP A 1 475 ? -10.873 11.598 -18.408 1.00 90.50 475 ASP A N 1
ATOM 3770 C CA . ASP A 1 475 ? -11.317 12.632 -19.340 1.00 90.50 475 ASP A CA 1
ATOM 3771 C C . ASP A 1 475 ? -10.363 13.827 -19.189 1.00 90.50 475 ASP A C 1
ATOM 3773 O O . ASP A 1 475 ? -10.472 14.626 -18.258 1.00 90.50 475 ASP A O 1
ATOM 3777 N N . ASN A 1 476 ? -9.306 13.819 -19.997 1.00 91.06 476 ASN A N 1
ATOM 3778 C CA . ASN A 1 476 ? -8.232 14.797 -19.984 1.00 91.06 476 ASN A CA 1
ATOM 3779 C C . ASN A 1 476 ? -8.596 15.974 -20.893 1.00 91.06 476 ASN A C 1
ATOM 3781 O O . ASN A 1 476 ? -8.799 15.793 -22.096 1.00 91.06 476 ASN A O 1
ATOM 3785 N N . ASP A 1 477 ? -8.599 17.178 -20.322 1.00 90.31 477 ASP A N 1
ATOM 3786 C CA . ASP A 1 477 ? -8.780 18.419 -21.071 1.00 90.31 477 ASP A CA 1
ATOM 3787 C C . ASP A 1 477 ? -7.627 18.649 -22.063 1.00 90.31 477 ASP A C 1
ATOM 3789 O O . ASP A 1 477 ? -6.475 18.277 -21.809 1.00 90.31 477 ASP A O 1
ATOM 3793 N N . HIS A 1 478 ? -7.921 19.351 -23.162 1.00 92.00 478 HIS A N 1
ATOM 3794 C CA . HIS A 1 478 ? -6.941 19.701 -24.197 1.00 92.00 478 HIS A CA 1
ATOM 3795 C C . HIS A 1 478 ? -5.667 20.347 -23.620 1.00 92.00 478 HIS A C 1
ATOM 3797 O O . HIS A 1 478 ? -4.564 19.929 -23.964 1.00 92.00 478 HIS A O 1
ATOM 3803 N N . ASP A 1 479 ? -5.805 21.272 -22.664 1.00 93.88 479 ASP A N 1
ATOM 3804 C CA . ASP A 1 479 ? -4.677 21.945 -22.002 1.00 93.88 479 ASP A CA 1
ATOM 3805 C C . ASP A 1 479 ? -3.723 20.974 -21.282 1.00 93.88 479 ASP A C 1
ATOM 3807 O O . ASP A 1 479 ? -2.523 21.236 -21.169 1.00 93.88 479 ASP A O 1
ATOM 3811 N N . VAL A 1 480 ? -4.246 19.875 -20.728 1.00 93.50 480 VAL A N 1
ATOM 3812 C CA . VAL A 1 480 ? -3.439 18.867 -20.022 1.00 93.50 480 VAL A CA 1
ATOM 3813 C C . VAL A 1 480 ? -2.649 18.038 -21.029 1.00 93.50 480 VAL A C 1
ATOM 3815 O O . VAL A 1 480 ? -1.463 17.783 -20.816 1.00 93.50 480 VAL A O 1
ATOM 3818 N N . ILE A 1 481 ? -3.292 17.663 -22.137 1.00 94.94 481 ILE A N 1
ATOM 3819 C CA . ILE A 1 481 ? -2.676 16.905 -23.229 1.00 94.94 481 ILE A CA 1
ATOM 3820 C C . ILE A 1 481 ? -1.550 17.720 -23.879 1.00 94.94 481 ILE A C 1
ATOM 3822 O O . ILE A 1 481 ? -0.446 17.205 -24.039 1.00 94.94 481 ILE A O 1
ATOM 3826 N N . GLU A 1 482 ? -1.778 19.000 -24.185 1.00 94.88 482 GLU A N 1
ATOM 3827 C CA . GLU A 1 482 ? -0.757 19.873 -24.786 1.00 94.88 482 GLU A CA 1
ATOM 3828 C C . GLU A 1 482 ? 0.470 20.017 -23.883 1.00 94.88 482 GLU A C 1
ATOM 3830 O O . GLU A 1 482 ? 1.594 19.758 -24.315 1.00 94.88 482 GLU A O 1
ATOM 3835 N N . LYS A 1 483 ? 0.262 20.311 -22.593 1.00 95.56 483 LYS A N 1
ATOM 3836 C CA . LYS A 1 483 ? 1.359 20.398 -21.614 1.00 95.56 483 LYS A CA 1
ATOM 3837 C C . LYS A 1 483 ? 2.120 19.090 -21.468 1.00 95.56 483 LYS A C 1
ATOM 3839 O O . LYS A 1 483 ? 3.315 19.104 -21.187 1.00 95.56 483 LYS A O 1
ATOM 3844 N N . TYR A 1 484 ? 1.446 17.952 -21.623 1.00 96.00 484 TYR A N 1
ATOM 3845 C CA . TYR A 1 484 ? 2.118 16.663 -21.614 1.00 96.00 484 TYR A CA 1
ATOM 3846 C C . TYR A 1 484 ? 3.011 16.482 -22.846 1.00 96.00 484 TYR A C 1
ATOM 3848 O O . TYR A 1 484 ? 4.160 16.063 -22.713 1.00 96.00 484 TYR A O 1
ATOM 3856 N N . ILE A 1 485 ? 2.528 16.841 -24.033 1.00 94.94 485 ILE A N 1
ATOM 3857 C CA . ILE A 1 485 ? 3.290 16.742 -25.286 1.00 94.94 485 ILE A CA 1
ATOM 3858 C C . ILE A 1 485 ? 4.525 17.645 -25.255 1.00 94.94 485 ILE A C 1
ATOM 3860 O O . ILE A 1 485 ? 5.604 17.209 -25.651 1.00 94.94 485 ILE A O 1
ATOM 3864 N N . GLU A 1 486 ? 4.412 18.853 -24.693 1.00 95.12 486 GLU A N 1
ATOM 3865 C CA . GLU A 1 486 ? 5.540 19.779 -24.502 1.00 95.12 486 GLU A CA 1
ATOM 3866 C C . GLU A 1 486 ? 6.702 19.163 -23.705 1.00 95.12 486 GLU A C 1
ATOM 3868 O O . GLU A 1 486 ? 7.858 19.545 -23.889 1.00 95.12 486 GLU A O 1
ATOM 3873 N N . THR A 1 487 ? 6.424 18.186 -22.834 1.00 94.50 487 THR A N 1
ATOM 3874 C CA . THR A 1 487 ? 7.470 17.498 -22.058 1.00 94.50 487 THR A CA 1
ATOM 3875 C C . THR A 1 487 ? 8.315 16.552 -22.911 1.00 94.50 487 THR A C 1
ATOM 3877 O O . THR A 1 487 ? 9.405 16.162 -22.495 1.00 94.50 487 THR A O 1
ATOM 3880 N N . GLY A 1 488 ? 7.808 16.144 -24.078 1.00 93.19 488 GLY A N 1
ATOM 3881 C CA . GLY A 1 488 ? 8.431 15.156 -24.952 1.00 93.19 488 GLY A CA 1
ATOM 3882 C C . GLY A 1 488 ? 8.455 13.735 -24.385 1.00 93.19 488 GLY A C 1
ATOM 3883 O O . GLY A 1 488 ? 9.063 12.860 -24.995 1.00 93.19 488 GLY A O 1
ATOM 3884 N N . GLU A 1 489 ? 7.815 13.467 -23.238 1.00 91.75 489 GLU A N 1
ATOM 3885 C CA . GLU A 1 489 ? 7.869 12.145 -22.612 1.00 91.75 489 GLU A CA 1
ATOM 3886 C C . GLU A 1 489 ? 7.215 11.089 -23.523 1.00 91.75 489 GLU A C 1
ATOM 3888 O O . GLU A 1 489 ? 7.814 10.064 -23.803 1.00 91.75 489 GLU A O 1
ATOM 3893 N N . GLY A 1 490 ? 6.027 11.312 -24.076 1.00 89.06 490 GLY A N 1
ATOM 3894 C CA . GLY A 1 490 ? 5.320 10.253 -24.814 1.00 89.06 490 GLY A CA 1
ATOM 3895 C C . GLY A 1 490 ? 5.806 9.921 -26.239 1.00 89.06 490 GLY A C 1
ATOM 3896 O O . GLY A 1 490 ? 5.379 8.902 -26.776 1.00 89.06 490 GLY A O 1
ATOM 3897 N N . ILE A 1 491 ? 6.687 10.718 -26.857 1.00 91.12 491 ILE A N 1
ATOM 3898 C CA . ILE A 1 491 ? 6.987 10.637 -28.305 1.00 91.12 491 ILE A CA 1
ATOM 3899 C C . ILE A 1 491 ? 7.657 9.313 -28.733 1.00 91.12 491 ILE A C 1
ATOM 3901 O O . ILE A 1 491 ? 7.460 8.827 -29.841 1.00 91.12 491 ILE A O 1
ATOM 3905 N N . ASP A 1 492 ? 8.436 8.682 -27.849 1.00 89.12 492 ASP A N 1
ATOM 3906 C CA . ASP A 1 492 ? 9.157 7.429 -28.119 1.00 89.12 492 ASP A CA 1
ATOM 3907 C C . ASP A 1 492 ? 8.378 6.171 -27.675 1.00 89.12 492 ASP A C 1
ATOM 3909 O O . ASP A 1 492 ? 8.941 5.068 -27.578 1.00 89.12 492 ASP A O 1
ATOM 3913 N N . ARG A 1 493 ? 7.085 6.326 -27.361 1.00 90.62 493 ARG A N 1
ATOM 3914 C CA . ARG A 1 493 ? 6.238 5.298 -26.743 1.00 90.62 493 ARG A CA 1
ATOM 3915 C C . ARG A 1 493 ? 5.008 4.999 -27.590 1.00 90.62 493 ARG A C 1
ATOM 3917 O O . ARG A 1 493 ? 4.443 5.881 -28.226 1.00 90.62 493 ARG A O 1
ATOM 3924 N N . ALA A 1 494 ? 4.593 3.734 -27.581 1.00 89.56 494 ALA A N 1
ATOM 3925 C CA . ALA A 1 494 ? 3.376 3.324 -28.265 1.00 89.56 494 ALA A CA 1
ATOM 3926 C C . ALA A 1 494 ? 2.163 4.056 -27.669 1.00 89.56 494 ALA A C 1
ATOM 3928 O O . ALA A 1 494 ? 2.052 4.168 -26.448 1.00 89.56 494 ALA A O 1
ATOM 3929 N N . GLY A 1 495 ? 1.292 4.588 -28.527 1.00 90.75 495 GLY A N 1
ATOM 3930 C CA . GLY A 1 495 ? 0.132 5.385 -28.118 1.00 90.75 495 GLY A CA 1
ATOM 3931 C C . GLY A 1 495 ? 0.463 6.779 -27.575 1.00 90.75 495 GLY A C 1
ATOM 3932 O O . GLY A 1 495 ? -0.436 7.470 -27.110 1.00 90.75 495 GLY A O 1
ATOM 3933 N N . GLY A 1 496 ? 1.729 7.209 -27.613 1.00 93.44 496 GLY A N 1
ATOM 3934 C CA . GLY A 1 496 ? 2.097 8.586 -27.288 1.00 93.44 496 GLY A CA 1
ATOM 3935 C C . GLY A 1 496 ? 2.065 8.942 -25.799 1.00 93.44 496 GLY A C 1
ATOM 3936 O O . GLY A 1 496 ? 2.023 10.129 -25.473 1.00 93.44 496 GLY A O 1
ATOM 3937 N N . PHE A 1 497 ? 2.088 7.960 -24.890 1.00 94.38 497 PHE A N 1
ATOM 3938 C CA . PHE A 1 497 ? 2.067 8.193 -23.441 1.00 94.38 497 PHE A CA 1
ATOM 3939 C C . PHE A 1 497 ? 3.040 7.302 -22.665 1.00 94.38 497 PHE A C 1
ATOM 3941 O O . PHE A 1 497 ? 3.467 6.242 -23.122 1.00 94.38 497 PHE A O 1
ATOM 3948 N N . ALA A 1 498 ? 3.367 7.725 -21.444 1.00 92.38 498 ALA A N 1
ATOM 3949 C CA . ALA A 1 498 ? 4.164 6.968 -20.490 1.00 92.38 498 ALA A CA 1
ATOM 3950 C C . ALA A 1 498 ? 3.367 6.663 -19.220 1.00 92.38 498 ALA A C 1
ATOM 3952 O O . ALA A 1 498 ? 2.944 7.571 -18.514 1.00 92.38 498 ALA A O 1
ATOM 3953 N N . LEU A 1 499 ? 3.238 5.383 -18.861 1.00 90.06 499 LEU A N 1
ATOM 3954 C CA . LEU A 1 499 ? 2.698 5.013 -17.546 1.00 90.06 499 LEU A CA 1
ATOM 3955 C C . LEU A 1 499 ? 3.649 5.414 -16.398 1.00 90.06 499 LEU A C 1
ATOM 3957 O O . LEU A 1 499 ? 3.217 5.677 -15.279 1.00 90.06 499 LEU A O 1
ATOM 3961 N N . GLN A 1 500 ? 4.956 5.453 -16.674 1.00 85.38 500 GLN A N 1
ATOM 3962 C CA . GLN A 1 500 ? 5.994 5.930 -15.760 1.00 85.38 500 GLN A CA 1
ATOM 3963 C C . GLN A 1 500 ? 6.267 7.411 -15.994 1.00 85.38 500 GLN A C 1
ATOM 3965 O O . GLN A 1 500 ? 6.634 7.768 -17.107 1.00 85.38 500 GLN A O 1
ATOM 3970 N N . GLY A 1 501 ? 6.175 8.225 -14.939 1.00 89.44 501 GLY A N 1
ATOM 3971 C CA . GLY A 1 501 ? 6.500 9.651 -14.992 1.00 89.44 501 GLY A CA 1
ATOM 3972 C C . GLY A 1 501 ? 5.263 10.539 -15.091 1.00 89.44 501 GLY A C 1
ATOM 3973 O O . GLY A 1 501 ? 4.269 10.287 -14.404 1.00 89.44 501 GLY A O 1
ATOM 3974 N N . LEU A 1 502 ? 5.331 11.598 -15.898 1.00 92.12 502 LEU A N 1
ATOM 3975 C CA . LEU A 1 502 ? 4.277 12.619 -15.975 1.00 92.12 502 LEU A CA 1
ATOM 3976 C C . LEU A 1 502 ? 2.993 12.080 -16.613 1.00 92.12 502 LEU A C 1
ATOM 3978 O O . LEU A 1 502 ? 1.902 12.473 -16.206 1.00 92.12 502 LEU A O 1
ATOM 3982 N N . GLY A 1 503 ? 3.107 11.126 -17.538 1.00 89.88 503 GLY A N 1
ATOM 3983 C CA . GLY A 1 503 ? 1.952 10.515 -18.200 1.00 89.88 503 GLY A CA 1
ATOM 3984 C C . GLY A 1 503 ? 1.046 9.721 -17.252 1.00 89.88 503 GLY A C 1
ATOM 3985 O O . GLY A 1 503 ? -0.122 9.507 -17.565 1.00 89.88 503 GLY A O 1
ATOM 3986 N N . SER A 1 504 ? 1.520 9.380 -16.045 1.00 92.06 504 SER A N 1
ATOM 3987 C CA . SER A 1 504 ? 0.674 8.803 -14.988 1.00 92.06 504 SER A CA 1
ATOM 3988 C C . SER A 1 504 ? -0.478 9.723 -14.562 1.00 92.06 504 SER A C 1
ATOM 3990 O O . SER A 1 504 ? -1.477 9.234 -14.042 1.00 92.06 504 SER A O 1
ATOM 3992 N N . LEU A 1 505 ? -0.379 11.034 -14.820 1.00 93.12 505 LEU A N 1
ATOM 3993 C CA . LEU A 1 505 ? -1.452 12.001 -14.571 1.00 93.12 505 LEU A CA 1
ATOM 3994 C C . LEU A 1 505 ? -2.626 11.858 -15.550 1.00 93.12 505 LEU A C 1
ATOM 3996 O O . LEU A 1 505 ? -3.735 12.257 -15.210 1.00 93.12 505 LEU A O 1
ATOM 4000 N N . LEU A 1 506 ? -2.396 11.272 -16.732 1.00 94.00 506 LEU A N 1
ATOM 4001 C CA . LEU A 1 506 ? -3.426 11.059 -17.755 1.00 94.00 506 LEU A CA 1
ATOM 4002 C C . LEU A 1 506 ? -4.284 9.812 -17.480 1.00 94.00 506 LEU A C 1
ATOM 4004 O O . LEU A 1 506 ? -5.351 9.642 -18.074 1.00 94.00 506 LEU A O 1
ATOM 4008 N N . ILE A 1 507 ? -3.815 8.930 -16.589 1.00 94.00 507 ILE A N 1
ATOM 4009 C CA . ILE A 1 507 ? -4.296 7.556 -16.425 1.00 94.00 507 ILE A CA 1
ATOM 4010 C C . ILE A 1 507 ? -5.001 7.404 -15.077 1.00 94.00 507 ILE A C 1
ATOM 4012 O O . ILE A 1 507 ? -4.440 7.671 -14.017 1.00 94.00 507 ILE A O 1
ATOM 4016 N N . GLN A 1 508 ? -6.233 6.906 -15.109 1.00 92.88 508 GLN A N 1
ATOM 4017 C CA . GLN A 1 508 ? -7.034 6.603 -13.927 1.00 92.88 508 GLN A CA 1
ATOM 4018 C C . GLN A 1 508 ? -6.604 5.305 -13.238 1.00 92.88 508 GLN A C 1
ATOM 4020 O O . GLN A 1 508 ? -6.639 5.214 -12.008 1.00 92.88 508 GLN A O 1
ATOM 4025 N N . GLY A 1 509 ? -6.237 4.293 -14.018 1.00 92.50 509 GLY A N 1
ATOM 4026 C CA . GLY A 1 509 ? -5.860 2.981 -13.513 1.00 92.50 509 GLY A CA 1
ATOM 4027 C C . GLY A 1 509 ? -5.517 2.007 -14.633 1.00 92.50 509 GLY A C 1
ATOM 4028 O O . GLY A 1 509 ? -5.702 2.308 -15.812 1.00 92.50 509 GLY A O 1
ATOM 4029 N N . ILE A 1 510 ? -5.014 0.837 -14.248 1.00 94.94 510 ILE A N 1
ATOM 4030 C CA . ILE A 1 510 ? -4.716 -0.268 -15.161 1.00 94.94 510 ILE A CA 1
ATOM 4031 C C . ILE A 1 510 ? -5.322 -1.566 -14.628 1.00 94.94 510 ILE A C 1
ATOM 4033 O O . ILE A 1 510 ? -5.358 -1.778 -13.414 1.00 94.94 510 ILE A O 1
ATOM 4037 N N . GLU A 1 511 ? -5.722 -2.450 -15.534 1.00 94.56 511 GLU A N 1
ATOM 4038 C CA . GLU A 1 511 ? -6.140 -3.819 -15.231 1.00 94.56 511 GLU A CA 1
ATOM 4039 C C . GLU A 1 511 ? -5.276 -4.792 -16.042 1.00 94.56 511 GLU A C 1
ATOM 4041 O O . GLU A 1 511 ? -5.463 -4.977 -17.244 1.00 94.56 511 GLU A O 1
ATOM 4046 N N . GLY A 1 512 ? -4.270 -5.378 -15.387 1.00 94.12 512 GLY A N 1
ATOM 4047 C CA . GLY A 1 512 ? -3.304 -6.286 -16.012 1.00 94.12 512 GLY A CA 1
ATOM 4048 C C . GLY A 1 512 ? -1.887 -6.098 -15.470 1.00 94.12 512 GLY A C 1
ATOM 4049 O O . GLY A 1 512 ? -1.698 -5.666 -14.331 1.00 94.12 512 GLY A O 1
ATOM 4050 N N . ASP A 1 513 ? -0.881 -6.440 -16.276 1.00 94.88 513 ASP A N 1
ATOM 4051 C CA . ASP A 1 513 ? 0.530 -6.315 -15.902 1.00 94.88 513 ASP A CA 1
ATOM 4052 C C . ASP A 1 513 ? 1.045 -4.887 -16.149 1.00 94.88 513 ASP A C 1
ATOM 4054 O O . ASP A 1 513 ? 0.978 -4.353 -17.258 1.00 94.88 513 ASP A O 1
ATOM 4058 N N . TYR A 1 514 ? 1.604 -4.277 -15.106 1.00 95.56 514 TYR A N 1
ATOM 4059 C CA . TYR A 1 514 ? 2.274 -2.982 -15.174 1.00 95.56 514 TYR A CA 1
ATOM 4060 C C . TYR A 1 514 ? 3.502 -3.011 -16.095 1.00 95.56 514 TYR A C 1
ATOM 4062 O O . TYR A 1 514 ? 3.685 -2.106 -16.909 1.00 95.56 514 TYR A O 1
ATOM 4070 N N . ASN A 1 515 ? 4.339 -4.051 -15.999 1.00 95.44 515 ASN A N 1
ATOM 4071 C CA . ASN A 1 515 ? 5.570 -4.139 -16.788 1.00 95.44 515 ASN A CA 1
ATOM 4072 C C . ASN A 1 515 ? 5.264 -4.314 -18.280 1.00 95.44 515 ASN A C 1
ATOM 4074 O O . ASN A 1 515 ? 5.996 -3.787 -19.120 1.00 95.44 515 ASN A O 1
ATOM 4078 N N . ASN A 1 516 ? 4.141 -4.963 -18.610 1.00 96.38 516 ASN A N 1
ATOM 4079 C CA . ASN A 1 516 ? 3.621 -5.027 -19.973 1.00 96.38 516 ASN A CA 1
ATOM 4080 C C . ASN A 1 516 ? 3.392 -3.623 -20.559 1.00 96.38 516 ASN A C 1
ATOM 4082 O O . ASN A 1 516 ? 3.890 -3.334 -21.643 1.00 96.38 516 ASN A O 1
ATOM 4086 N N . VAL A 1 517 ? 2.741 -2.720 -19.814 1.00 95.00 517 VAL A N 1
ATOM 4087 C CA . VAL A 1 517 ? 2.498 -1.337 -20.272 1.00 95.00 517 VAL A CA 1
ATOM 4088 C C . VAL A 1 517 ? 3.797 -0.540 -20.406 1.00 95.00 517 VAL A C 1
ATOM 4090 O O . VAL A 1 517 ? 3.944 0.271 -21.317 1.00 95.00 517 VAL A O 1
ATOM 4093 N N . VAL A 1 518 ? 4.773 -0.778 -19.525 1.00 93.19 518 VAL A N 1
ATOM 4094 C CA . VAL A 1 518 ? 6.106 -0.154 -19.631 1.00 93.19 518 VAL A CA 1
ATOM 4095 C C . VAL A 1 518 ? 6.871 -0.661 -20.868 1.00 93.19 518 VAL A C 1
ATOM 4097 O O . VAL A 1 518 ? 7.687 0.076 -21.435 1.00 93.19 518 VAL A O 1
ATOM 4100 N N . GLY A 1 519 ? 6.580 -1.888 -21.314 1.00 91.50 519 GLY A N 1
ATOM 4101 C CA . GLY A 1 519 ? 7.001 -2.428 -22.609 1.00 91.50 519 GLY A CA 1
ATOM 4102 C C . GLY A 1 519 ? 7.561 -3.852 -22.594 1.00 91.50 519 GLY A C 1
ATOM 4103 O O . GLY A 1 519 ? 8.124 -4.268 -23.611 1.00 91.50 519 GLY A O 1
ATOM 4104 N N . PHE A 1 520 ? 7.489 -4.586 -21.474 1.00 96.12 520 PHE A N 1
ATOM 4105 C CA . PHE A 1 520 ? 7.882 -6.000 -21.417 1.00 96.12 520 PHE A CA 1
ATOM 4106 C C . PHE A 1 520 ? 7.169 -6.776 -20.287 1.00 96.12 520 PHE A C 1
ATOM 4108 O O . PHE A 1 520 ? 7.397 -6.469 -19.115 1.00 96.12 520 PHE A O 1
ATOM 4115 N N . PRO A 1 521 ? 6.362 -7.813 -20.587 1.00 96.62 521 PRO A N 1
ATOM 4116 C CA . PRO A 1 521 ? 5.619 -8.590 -19.589 1.00 96.62 521 PRO A CA 1
ATOM 4117 C C . PRO A 1 521 ? 6.522 -9.577 -18.830 1.00 96.62 521 PRO A C 1
ATOM 4119 O O . PRO A 1 521 ? 6.537 -10.782 -19.085 1.00 96.62 521 PRO A O 1
ATOM 4122 N N . LEU A 1 522 ? 7.316 -9.062 -17.887 1.00 94.69 522 LEU A N 1
ATOM 4123 C CA . LEU A 1 522 ? 8.374 -9.814 -17.200 1.00 94.69 522 LEU A CA 1
ATOM 4124 C C . LEU A 1 522 ? 7.872 -11.067 -16.472 1.00 94.69 522 LEU A C 1
ATOM 4126 O O . LEU A 1 522 ? 8.496 -12.122 -16.554 1.00 94.69 522 LEU A O 1
ATOM 4130 N N . SER A 1 523 ? 6.766 -10.949 -15.736 1.00 92.62 523 SER A N 1
ATOM 4131 C CA . SER A 1 523 ? 6.233 -12.053 -14.927 1.00 92.62 523 SER A CA 1
ATOM 4132 C C . SER A 1 523 ? 5.810 -13.230 -15.807 1.00 92.62 523 SER A C 1
ATOM 4134 O O . SER A 1 523 ? 6.125 -14.382 -15.508 1.00 92.62 523 SER A O 1
ATOM 4136 N N . GLU A 1 524 ? 5.126 -12.937 -16.914 1.00 94.44 524 GLU A N 1
ATOM 4137 C CA . GLU A 1 524 ? 4.690 -13.955 -17.865 1.00 94.44 524 GLU A CA 1
ATOM 4138 C C . GLU A 1 524 ? 5.866 -14.533 -18.650 1.00 94.44 524 GLU A C 1
ATOM 4140 O O . GLU A 1 524 ? 5.947 -15.749 -18.785 1.00 94.44 524 GLU A O 1
ATOM 4145 N N . PHE A 1 525 ? 6.830 -13.701 -19.058 1.00 95.19 525 PHE A N 1
ATOM 4146 C CA . PHE A 1 525 ? 8.055 -14.155 -19.718 1.00 95.19 525 PHE A CA 1
ATOM 4147 C C . PHE A 1 525 ? 8.794 -15.225 -18.906 1.00 95.19 525 PHE A C 1
ATOM 4149 O O . PHE A 1 525 ? 9.137 -16.277 -19.442 1.00 95.19 525 PHE A O 1
ATOM 4156 N N . ILE A 1 526 ? 9.006 -14.988 -17.607 1.00 92.81 526 ILE A N 1
ATOM 4157 C CA . ILE A 1 526 ? 9.707 -15.943 -16.740 1.00 92.81 526 ILE A CA 1
ATOM 4158 C C . ILE A 1 526 ? 8.922 -17.253 -16.604 1.00 92.81 526 ILE A C 1
ATOM 4160 O O . ILE A 1 526 ? 9.504 -18.326 -16.732 1.00 92.81 526 ILE A O 1
ATOM 4164 N N . ARG A 1 527 ? 7.597 -17.185 -16.418 1.00 91.75 527 ARG A N 1
ATOM 4165 C CA . ARG A 1 527 ? 6.741 -18.383 -16.335 1.00 91.75 527 ARG A CA 1
ATOM 4166 C C . ARG A 1 527 ? 6.720 -19.175 -17.636 1.00 91.75 527 ARG A C 1
ATOM 4168 O O . ARG A 1 527 ? 6.741 -20.404 -17.608 1.00 91.75 527 ARG A O 1
ATOM 4175 N N . PHE A 1 528 ? 6.660 -18.474 -18.763 1.00 92.06 528 PHE A N 1
ATOM 4176 C CA . PHE A 1 528 ? 6.696 -19.079 -20.085 1.00 92.06 528 PHE A CA 1
ATOM 4177 C C . PHE A 1 528 ? 8.027 -19.799 -20.304 1.00 92.06 528 PHE A C 1
ATOM 4179 O O . PHE A 1 528 ? 8.036 -20.956 -20.712 1.00 92.06 528 PHE A O 1
ATOM 4186 N N . LEU A 1 529 ? 9.142 -19.163 -19.938 1.00 90.19 529 LEU A N 1
ATOM 4187 C CA . LEU A 1 529 ? 10.467 -19.766 -20.030 1.00 90.19 529 LEU A CA 1
ATOM 4188 C C . LEU A 1 529 ? 10.628 -20.987 -19.109 1.00 90.19 529 LEU A C 1
ATOM 4190 O O . LEU A 1 529 ? 11.130 -22.009 -19.566 1.00 90.19 529 LEU A O 1
ATOM 4194 N N . ASP A 1 530 ? 10.170 -20.917 -17.854 1.00 88.94 530 ASP A N 1
ATOM 4195 C CA . ASP A 1 530 ? 10.154 -22.074 -16.942 1.00 88.94 530 ASP A CA 1
ATOM 4196 C C . ASP A 1 530 ? 9.356 -23.241 -17.549 1.00 88.94 530 ASP A C 1
ATOM 4198 O O . ASP A 1 530 ? 9.834 -24.371 -17.567 1.00 88.94 530 ASP A O 1
ATOM 4202 N N . THR A 1 531 ? 8.182 -22.961 -18.125 1.00 88.50 531 THR A N 1
ATOM 4203 C CA . THR A 1 531 ? 7.325 -23.983 -18.753 1.00 88.50 531 THR A CA 1
ATOM 4204 C C . THR A 1 531 ? 8.007 -24.644 -19.954 1.00 88.50 531 THR A C 1
ATOM 4206 O O . THR A 1 531 ? 7.922 -25.858 -20.122 1.00 88.50 531 THR A O 1
ATOM 4209 N N . LEU A 1 532 ? 8.699 -23.867 -20.793 1.00 85.75 532 LEU A N 1
ATOM 4210 C CA . LEU A 1 532 ? 9.451 -24.406 -21.931 1.00 85.75 532 LEU A CA 1
ATOM 4211 C C . LEU A 1 532 ? 10.617 -25.299 -21.482 1.00 85.75 532 LEU A C 1
ATOM 4213 O O . LEU A 1 532 ? 10.878 -26.325 -22.104 1.00 85.75 532 LEU A O 1
ATOM 4217 N N . ILE A 1 533 ? 11.291 -24.925 -20.393 1.00 84.75 533 ILE A N 1
ATOM 4218 C CA . ILE A 1 533 ? 12.386 -25.703 -19.807 1.00 84.75 533 ILE A CA 1
ATOM 4219 C C . ILE A 1 533 ? 11.866 -26.996 -19.161 1.00 84.75 533 ILE A C 1
ATOM 4221 O O . ILE A 1 533 ? 12.505 -28.037 -19.284 1.00 84.75 533 ILE A O 1
ATOM 4225 N N . GLU A 1 534 ? 10.727 -26.950 -18.467 1.00 82.88 534 GLU A N 1
ATOM 4226 C CA . GLU A 1 534 ? 10.117 -28.126 -17.827 1.00 82.88 534 GLU A CA 1
ATOM 4227 C C . GLU A 1 534 ? 9.576 -29.141 -18.839 1.00 82.88 534 GLU A C 1
ATOM 4229 O O . GLU A 1 534 ? 9.655 -30.346 -18.600 1.00 82.88 534 GLU A O 1
ATOM 4234 N N . ASN A 1 535 ? 9.049 -28.668 -19.970 1.00 81.69 535 ASN A N 1
ATOM 4235 C CA . ASN A 1 535 ? 8.511 -29.523 -21.030 1.00 81.69 535 ASN A CA 1
ATOM 4236 C C . ASN A 1 535 ? 9.591 -30.173 -21.914 1.00 81.69 535 ASN A C 1
ATOM 4238 O O . ASN A 1 535 ? 9.233 -30.913 -22.828 1.00 81.69 535 ASN A O 1
ATOM 4242 N N . ASP A 1 536 ? 10.878 -29.923 -21.638 1.00 65.19 536 ASP A N 1
ATOM 4243 C CA . ASP A 1 536 ? 12.023 -30.450 -22.398 1.00 65.19 536 ASP A CA 1
ATOM 4244 C C . ASP A 1 536 ? 11.928 -30.114 -23.901 1.00 65.19 536 ASP A C 1
ATOM 4246 O O . ASP A 1 536 ? 12.270 -30.910 -24.774 1.00 65.19 536 ASP A O 1
ATOM 4250 N N . ASP A 1 537 ? 11.459 -28.898 -24.220 1.00 64.25 537 ASP A N 1
ATOM 4251 C CA . ASP A 1 537 ? 11.352 -28.385 -25.598 1.00 64.25 537 ASP A CA 1
ATOM 4252 C C . ASP A 1 537 ? 12.746 -28.147 -26.249 1.00 64.25 537 ASP A C 1
ATOM 4254 O O . ASP A 1 537 ? 12.838 -27.581 -27.340 1.00 64.25 537 ASP A O 1
ATOM 4258 N N . GLY A 1 538 ? 13.842 -28.552 -25.589 1.00 66.31 538 GLY A N 1
ATOM 4259 C CA . GLY A 1 538 ? 15.231 -28.338 -26.013 1.00 66.31 538 GLY A CA 1
ATOM 4260 C C . GLY A 1 538 ? 15.742 -26.913 -25.777 1.00 66.31 538 GLY A C 1
ATOM 4261 O O . GLY A 1 538 ? 16.800 -26.530 -26.282 1.00 66.31 538 GLY A O 1
ATOM 4262 N N . VAL A 1 539 ? 14.984 -26.094 -25.044 1.00 72.56 539 VAL A N 1
ATOM 4263 C CA . VAL A 1 539 ? 15.308 -24.690 -24.775 1.00 72.56 539 VAL A CA 1
ATOM 4264 C C . VAL A 1 539 ? 16.464 -24.604 -23.780 1.00 72.56 539 VAL A C 1
ATOM 4266 O O . VAL A 1 539 ? 16.313 -24.962 -22.614 1.00 72.56 539 VAL A O 1
ATOM 4269 N N . LEU A 1 540 ? 17.594 -24.041 -24.229 1.00 73.31 540 LEU A N 1
ATOM 4270 C CA . LEU A 1 540 ? 18.845 -23.867 -23.464 1.00 73.31 540 LEU A CA 1
ATOM 4271 C C . LEU A 1 540 ? 19.604 -25.171 -23.140 1.00 73.31 540 LEU A C 1
ATOM 4273 O O . LEU A 1 540 ? 20.528 -25.139 -22.322 1.00 73.31 540 LEU A O 1
ATOM 4277 N N . ASP A 1 541 ? 19.252 -26.293 -23.770 1.00 66.88 541 ASP A N 1
ATOM 4278 C CA . ASP A 1 541 ? 19.888 -27.595 -23.508 1.00 66.88 541 ASP A CA 1
ATOM 4279 C C . ASP A 1 541 ? 21.107 -27.885 -24.404 1.00 66.88 541 ASP A C 1
ATOM 4281 O O . ASP A 1 541 ? 21.859 -28.823 -24.128 1.00 66.88 541 ASP A O 1
ATOM 4285 N N . LEU A 1 542 ? 21.324 -27.065 -25.441 1.00 56.41 542 LEU A N 1
ATOM 4286 C CA . LEU A 1 542 ? 22.488 -27.110 -26.337 1.00 56.41 542 LEU A CA 1
ATOM 4287 C C . LEU A 1 542 ? 23.652 -26.244 -25.845 1.00 56.41 542 LEU A C 1
ATOM 4289 O O . LEU A 1 542 ? 23.391 -25.216 -25.169 1.00 56.41 542 LEU A O 1
#

Mean predicted aligned error: 19.05 Å

Nearest PDB structures (foldseek):
  6xi5-assembly1_B  TM=8.985E-01  e=3.646E-17  Homo sapiens
  4heb-assembly1_A  TM=8.974E-01  e=6.421E-12  Bacillus subtilis
  4heb-assembly1_B  TM=8.249E-01  e=6.236E-13  Bacillus subtilis
  4p0e-assembly1_A  TM=8.689E-01  e=4.220E-12  Escherichia coli K-12
  4oo0-assembly1_B  TM=8.105E-01  e=1.791E-11  Burkholderia cenocepacia J2315

Secondary structure (DSSP, 8-state):
---HHHHHHHHHHHHHHHHHHTT---GGGTHHHHHHHHHHHHHHHHTT----TTTS-SS--HHHHHHHHHHHHHHHHHHHHHH---HHHHHHHHHHHHHHHHHHSTHHHHHHH----SHHHHTHHHHHHHHHHHHHHHHHHHHHHHHS-S-TTTTTTTTS-HHHHHHHHHHHHHHHHHHHHHHHHHHHHHHHTTPPP-TTTT-HHHHHHHHHHHHHHHHHHHHHHHHH--S--TT-----HHHHHHHHTHHHHHHHHHHHHHHHHHHHHHHHTT---------GGGSSSSPPPP----PPP---HHHHHHTTS-EEE----HHHHHHHHTTT--PEE----------GGGGTT-TTHHHHHHHHHHHHHHHHHHHHH-GGG--SEEEEEEEEEEEETTPPPPPTT--HHHH-SSPPPEEEE-S-SSHHHHHHHHHHHTTSEEEEEEEEEEEEE-SSTTSEEEEEEEEEEEEEEP---HHHHHHHHHTTSGGGSGGG--SSSGGGGGEEEEES-HHHHHT--HHHHHHHHHHHHHTT--TT--